Protein AF-V7GVS9-F1 (afdb_monomer_lite)

Structure (mmCIF, N/CA/C/O backbone):
data_AF-V7GVS9-F1
#
_entry.id   AF-V7GVS9-F1
#
loop_
_atom_site.group_PDB
_atom_site.id
_atom_site.type_symbol
_atom_site.label_atom_id
_atom_site.label_alt_id
_atom_site.label_comp_id
_atom_site.label_asym_id
_atom_site.label_entity_id
_atom_site.label_seq_id
_atom_site.pdbx_PDB_ins_code
_atom_site.Cartn_x
_atom_site.Cartn_y
_atom_site.Cartn_z
_atom_site.occupancy
_atom_site.B_iso_or_equiv
_atom_site.auth_seq_id
_atom_site.auth_comp_id
_atom_site.auth_asym_id
_atom_site.auth_atom_id
_atom_site.pdbx_PDB_model_num
ATOM 1 N N . MET A 1 1 ? -12.908 -19.350 8.598 1.00 80.31 1 MET A N 1
ATOM 2 C CA . MET A 1 1 ? -13.284 -17.927 8.738 1.00 80.31 1 MET A CA 1
ATOM 3 C C . MET A 1 1 ? -12.145 -17.211 9.433 1.00 80.31 1 MET A C 1
ATOM 5 O O . MET A 1 1 ? -11.599 -17.815 10.353 1.00 80.31 1 MET A O 1
ATOM 9 N N . PRO A 1 2 ? -11.766 -15.995 9.010 1.00 86.00 2 PRO A N 1
ATOM 10 C CA . PRO A 1 2 ? -10.622 -15.295 9.586 1.00 86.00 2 PRO A CA 1
ATOM 11 C C . PRO A 1 2 ? -10.776 -15.070 11.093 1.00 86.00 2 PRO A C 1
ATOM 13 O O . PRO A 1 2 ? -11.678 -14.361 11.523 1.00 86.00 2 PRO A O 1
ATOM 16 N N . LEU A 1 3 ? -9.894 -15.675 11.890 1.00 87.31 3 LEU A N 1
ATOM 17 C CA . LEU A 1 3 ? -9.807 -15.490 13.339 1.00 87.31 3 LEU A CA 1
ATOM 18 C C . LEU A 1 3 ? -8.340 -15.366 13.752 1.00 87.31 3 LEU A C 1
ATOM 20 O O . LEU A 1 3 ? -7.456 -15.977 13.151 1.00 87.31 3 LEU A O 1
ATOM 24 N N . VAL A 1 4 ? -8.092 -14.595 14.804 1.00 88.94 4 VAL A N 1
ATOM 25 C CA . VAL A 1 4 ? -6.776 -14.393 15.411 1.00 88.94 4 VAL A CA 1
ATOM 26 C C . VAL A 1 4 ? -6.623 -15.386 16.561 1.00 88.94 4 VAL A C 1
ATOM 28 O O . VAL A 1 4 ? -7.369 -15.320 17.537 1.00 88.94 4 VAL A O 1
ATOM 31 N N . ALA A 1 5 ? -5.666 -16.311 16.450 1.00 84.56 5 ALA A N 1
ATOM 32 C CA . ALA A 1 5 ? -5.532 -17.447 17.368 1.00 84.56 5 ALA A CA 1
ATOM 33 C C . ALA A 1 5 ? -5.312 -17.047 18.843 1.00 84.56 5 ALA A C 1
ATOM 35 O O . ALA A 1 5 ? -5.865 -17.683 19.735 1.00 84.56 5 ALA A O 1
ATOM 36 N N . ASP A 1 6 ? -4.550 -15.979 19.100 1.00 84.25 6 ASP A N 1
ATOM 37 C CA . ASP A 1 6 ? -4.156 -15.557 20.456 1.00 84.25 6 ASP A CA 1
ATOM 38 C C . ASP A 1 6 ? -4.993 -14.393 21.022 1.00 84.25 6 ASP A C 1
ATOM 40 O O . ASP A 1 6 ? -4.679 -13.842 22.084 1.00 84.25 6 ASP A O 1
ATOM 44 N N . ALA A 1 7 ? -6.047 -13.976 20.318 1.00 89.06 7 ALA A N 1
ATOM 45 C CA . ALA A 1 7 ? -6.885 -12.866 20.753 1.00 89.06 7 ALA A CA 1
ATOM 46 C C . ALA A 1 7 ? -7.781 -13.272 21.932 1.00 89.06 7 ALA A C 1
ATOM 48 O O . ALA A 1 7 ? -8.487 -14.280 21.891 1.00 89.06 7 ALA A O 1
ATOM 49 N N . LYS A 1 8 ? -7.767 -12.461 22.997 1.00 89.94 8 LYS A N 1
ATOM 50 C CA . LYS A 1 8 ? -8.490 -12.747 24.248 1.00 89.94 8 LYS A CA 1
ATOM 51 C C . LYS A 1 8 ? -9.877 -12.123 24.288 1.00 89.94 8 LYS A C 1
ATOM 53 O O . LYS A 1 8 ? -10.698 -12.532 25.103 1.00 89.94 8 LYS A O 1
ATOM 58 N N . THR A 1 9 ? -10.111 -11.126 23.441 1.00 93.31 9 THR A N 1
ATOM 59 C CA . THR A 1 9 ? -11.340 -10.335 23.392 1.00 93.31 9 THR A CA 1
ATOM 60 C C . THR A 1 9 ? -11.788 -10.091 21.955 1.00 93.31 9 THR A C 1
ATOM 62 O O . THR A 1 9 ? -10.972 -10.164 21.034 1.00 93.31 9 THR A O 1
ATOM 65 N N . ALA A 1 10 ? -13.061 -9.735 21.748 1.00 93.75 10 ALA A N 1
ATOM 66 C CA . ALA A 1 10 ? -13.542 -9.264 20.444 1.00 93.75 10 ALA A CA 1
ATOM 67 C C . ALA A 1 10 ? -12.759 -8.047 19.925 1.00 93.75 10 ALA A C 1
ATOM 69 O O . ALA A 1 10 ? -12.485 -7.943 18.732 1.00 93.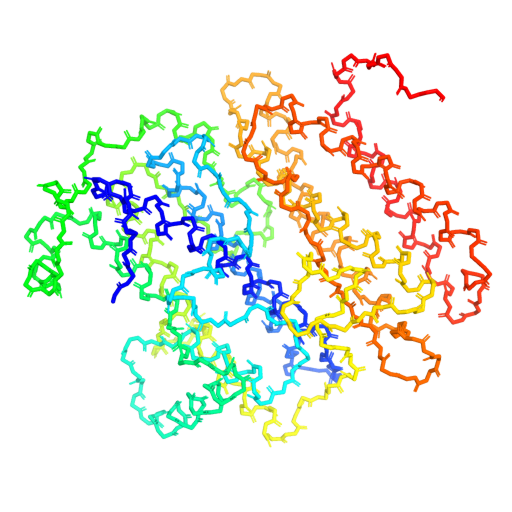75 10 ALA A O 1
ATOM 70 N N . LYS A 1 11 ? -12.322 -7.157 20.825 1.00 95.50 11 LYS A N 1
ATOM 71 C CA . LYS A 1 11 ? -11.447 -6.032 20.479 1.00 95.50 11 LYS A CA 1
ATOM 72 C C . LYS A 1 11 ? -10.093 -6.506 19.943 1.00 95.50 11 LYS A C 1
ATOM 74 O O . LYS A 1 11 ? -9.636 -5.992 18.925 1.00 95.50 11 LYS A O 1
ATOM 79 N N . ASP A 1 12 ? -9.466 -7.490 20.590 1.00 94.69 12 ASP A N 1
ATOM 80 C CA . ASP A 1 12 ? -8.198 -8.067 20.121 1.00 94.69 12 ASP A CA 1
ATOM 81 C C . ASP A 1 12 ? -8.369 -8.762 18.762 1.00 94.69 12 ASP A C 1
ATOM 83 O O . ASP A 1 12 ? -7.504 -8.629 17.896 1.00 94.69 12 ASP A O 1
ATOM 87 N N . GLN A 1 13 ? -9.496 -9.459 18.559 1.00 94.38 13 GLN A N 1
ATOM 88 C CA . GLN A 1 13 ? -9.856 -10.060 17.271 1.00 94.38 13 GLN A CA 1
ATOM 89 C C . GLN A 1 13 ? -9.971 -8.985 16.185 1.00 94.38 13 GLN A C 1
ATOM 91 O O . GLN A 1 13 ? -9.303 -9.076 15.156 1.00 94.38 13 GLN A O 1
ATOM 96 N N . ALA A 1 14 ? -10.759 -7.935 16.433 1.00 96.25 14 ALA A N 1
ATOM 97 C CA . ALA A 1 14 ? -10.963 -6.842 15.490 1.00 96.25 14 ALA A CA 1
ATOM 98 C C . ALA A 1 14 ? -9.648 -6.118 15.154 1.00 96.25 14 ALA A C 1
ATOM 100 O O . ALA A 1 14 ? -9.350 -5.922 13.980 1.00 96.25 14 ALA A O 1
ATOM 101 N N . ILE A 1 15 ? -8.817 -5.788 16.152 1.00 97.00 15 ILE A N 1
ATOM 102 C CA . ILE A 1 15 ? -7.506 -5.159 15.923 1.00 97.00 15 ILE A CA 1
ATOM 103 C C . ILE A 1 15 ? -6.592 -6.080 15.110 1.00 97.00 15 ILE A C 1
ATOM 105 O O . ILE A 1 15 ? -5.974 -5.627 14.149 1.00 97.00 15 ILE A O 1
ATOM 109 N N . GLY A 1 16 ? -6.483 -7.362 15.468 1.00 95.44 16 GLY A N 1
ATOM 110 C CA . GLY A 1 16 ? -5.611 -8.292 14.750 1.00 95.44 16 GLY A CA 1
ATOM 111 C C . GLY A 1 16 ? -6.047 -8.498 13.297 1.00 95.44 16 GLY A C 1
ATOM 112 O O . GLY A 1 16 ? -5.208 -8.454 12.399 1.00 95.44 16 GLY A O 1
ATOM 113 N N . LEU A 1 17 ? -7.354 -8.628 13.051 1.00 96.00 17 LEU A N 1
ATOM 114 C CA . LEU A 1 17 ? -7.914 -8.717 11.701 1.00 96.00 17 LEU A CA 1
ATOM 115 C C . LEU A 1 17 ? -7.717 -7.427 10.904 1.00 96.00 17 LEU A C 1
ATOM 117 O O . LEU A 1 17 ? -7.337 -7.503 9.741 1.00 96.00 17 LEU A O 1
ATOM 121 N N . LEU A 1 18 ? -7.895 -6.253 11.514 1.00 97.50 18 LEU A N 1
ATOM 122 C CA . LEU A 1 18 ? -7.639 -4.970 10.854 1.00 97.50 18 LEU A CA 1
ATOM 123 C C . LEU A 1 18 ? -6.158 -4.774 10.516 1.00 97.50 18 LEU A C 1
ATOM 125 O O . LEU A 1 18 ? -5.848 -4.201 9.478 1.00 97.50 18 LEU A O 1
ATOM 129 N N . LYS A 1 19 ? -5.224 -5.279 11.330 1.00 96.75 19 LYS A N 1
ATOM 130 C CA . LYS A 1 19 ? -3.798 -5.263 10.967 1.00 96.75 19 LYS A CA 1
ATOM 131 C C . LYS A 1 19 ? -3.503 -6.165 9.769 1.00 96.75 19 LYS A C 1
ATOM 133 O O . LYS A 1 19 ? -2.711 -5.786 8.912 1.00 96.75 19 LYS A O 1
ATOM 138 N N . VAL A 1 20 ? -4.154 -7.328 9.680 1.00 96.00 20 VAL A N 1
ATOM 139 C CA . VAL A 1 20 ? -4.081 -8.176 8.479 1.00 96.00 20 VAL A CA 1
ATOM 140 C C . VAL A 1 20 ? -4.712 -7.462 7.281 1.00 96.00 20 VAL A C 1
ATOM 142 O O . VAL A 1 20 ? -4.097 -7.445 6.220 1.00 96.00 20 VAL A O 1
ATOM 145 N N . ALA A 1 21 ? -5.876 -6.827 7.450 1.00 96.25 21 ALA A N 1
ATOM 146 C CA . ALA A 1 21 ? -6.539 -6.049 6.402 1.00 96.25 21 ALA A CA 1
ATOM 147 C C . ALA A 1 21 ? -5.644 -4.910 5.894 1.00 96.25 21 ALA A C 1
ATOM 149 O O . ALA A 1 21 ? -5.449 -4.788 4.695 1.00 96.25 21 ALA A O 1
ATOM 150 N N . ALA A 1 22 ? -5.002 -4.150 6.787 1.00 97.19 22 ALA A N 1
ATOM 151 C CA . ALA A 1 22 ? -4.068 -3.090 6.410 1.00 97.19 22 ALA A CA 1
ATOM 152 C C . ALA A 1 22 ? -2.929 -3.617 5.524 1.00 97.19 22 ALA A C 1
ATOM 154 O O . ALA A 1 22 ? -2.588 -3.008 4.515 1.00 97.19 22 ALA A O 1
ATOM 155 N N . GLU A 1 23 ? -2.356 -4.772 5.868 1.00 96.94 23 GLU A N 1
ATOM 156 C CA . GLU A 1 23 ? -1.328 -5.391 5.031 1.00 96.94 23 GLU A CA 1
ATOM 157 C C . GLU A 1 23 ? -1.867 -5.870 3.681 1.00 96.94 23 GLU A C 1
ATOM 159 O O . GLU A 1 23 ? -1.147 -5.794 2.687 1.00 96.94 23 GLU A O 1
ATOM 164 N N . VAL A 1 24 ? -3.109 -6.361 3.639 1.00 96.62 24 VAL A N 1
ATOM 165 C CA . VAL A 1 24 ? -3.794 -6.761 2.403 1.00 96.62 24 VAL A CA 1
ATOM 166 C C . VAL A 1 24 ? -4.007 -5.555 1.490 1.00 96.62 24 VAL A C 1
ATOM 168 O O . VAL A 1 24 ? -3.515 -5.597 0.366 1.00 96.62 24 VAL A O 1
ATOM 171 N N . GLU A 1 25 ? -4.620 -4.469 1.972 1.00 96.75 25 GLU A N 1
ATOM 172 C CA . GLU A 1 25 ? -4.859 -3.269 1.148 1.00 96.75 25 GLU A CA 1
ATOM 173 C C . GLU A 1 25 ? -3.550 -2.663 0.648 1.00 96.75 25 GLU A C 1
ATOM 175 O O . GLU A 1 25 ? -3.402 -2.296 -0.518 1.00 96.75 25 GLU A O 1
ATOM 180 N N . HIS A 1 26 ? -2.536 -2.626 1.514 1.00 96.75 26 HIS A N 1
ATOM 181 C CA . HIS A 1 26 ? -1.220 -2.141 1.128 1.00 96.75 26 HIS A CA 1
ATOM 182 C C . HIS A 1 26 ? -0.558 -3.040 0.070 1.00 96.75 26 HIS A C 1
ATOM 184 O O . HIS A 1 26 ? 0.087 -2.540 -0.854 1.00 96.75 26 HIS A O 1
ATOM 190 N N . ALA A 1 27 ? -0.698 -4.363 0.180 1.00 96.62 27 ALA A N 1
ATOM 191 C CA . ALA A 1 27 ? -0.162 -5.303 -0.796 1.00 96.62 27 ALA A CA 1
ATOM 192 C C . ALA A 1 27 ? -0.872 -5.179 -2.151 1.00 96.62 27 ALA A C 1
ATOM 194 O O . ALA A 1 27 ? -0.189 -5.050 -3.171 1.00 96.62 27 ALA A O 1
ATOM 195 N N . LEU A 1 28 ? -2.208 -5.156 -2.157 1.00 96.81 28 LEU A N 1
ATOM 196 C CA . LEU A 1 28 ? -3.025 -5.035 -3.365 1.00 96.81 28 LEU A CA 1
ATOM 197 C C . LEU A 1 28 ? -2.753 -3.718 -4.091 1.00 96.81 28 LEU A C 1
ATOM 199 O O . LEU A 1 28 ? -2.454 -3.748 -5.285 1.00 96.81 28 LEU A O 1
ATOM 203 N N . LEU A 1 29 ? -2.687 -2.594 -3.365 1.00 95.50 29 LEU A N 1
ATOM 204 C CA . LEU A 1 29 ? -2.274 -1.294 -3.908 1.00 95.50 29 LEU A CA 1
ATOM 205 C C . LEU A 1 29 ? -0.998 -1.414 -4.746 1.00 95.50 29 LEU A C 1
ATOM 207 O O . LEU A 1 29 ? -0.939 -0.972 -5.896 1.00 95.50 29 LEU A O 1
ATOM 211 N N . VAL A 1 30 ? 0.046 -2.016 -4.174 1.00 96.25 30 VAL A N 1
ATOM 212 C CA . VAL A 1 30 ? 1.358 -2.107 -4.826 1.00 96.25 30 VAL A CA 1
ATOM 213 C C . VAL A 1 30 ? 1.337 -3.104 -5.986 1.00 96.25 30 VAL A C 1
ATOM 215 O O . VAL A 1 30 ? 1.941 -2.845 -7.028 1.00 96.25 30 VAL A O 1
ATOM 218 N N . GLN A 1 31 ? 0.620 -4.221 -5.844 1.00 97.69 31 GLN A N 1
ATOM 219 C CA . GLN A 1 31 ? 0.435 -5.195 -6.921 1.00 97.69 31 GLN A CA 1
ATOM 220 C C . GLN A 1 31 ? -0.280 -4.571 -8.124 1.00 97.69 31 GLN A C 1
ATOM 222 O O . GLN A 1 31 ? 0.154 -4.766 -9.260 1.00 97.69 31 GLN A O 1
ATOM 227 N N . TYR A 1 32 ? -1.314 -3.766 -7.886 1.00 97.56 32 TYR A N 1
ATOM 228 C CA . TYR A 1 32 ? -2.079 -3.086 -8.930 1.00 97.56 32 TYR A CA 1
ATOM 229 C C . TYR A 1 32 ? -1.260 -1.991 -9.620 1.00 97.56 32 TYR A C 1
ATOM 231 O O . TYR A 1 32 ? -1.298 -1.896 -10.849 1.00 97.56 32 TYR A O 1
ATOM 239 N N . LEU A 1 33 ? -0.452 -1.222 -8.876 1.00 95.56 33 LEU A N 1
ATOM 240 C CA . LEU A 1 33 ? 0.502 -0.274 -9.471 1.00 95.56 33 LEU A CA 1
ATOM 241 C C . LEU A 1 33 ? 1.525 -0.981 -10.366 1.00 95.56 33 LEU A C 1
ATOM 243 O O . LEU A 1 33 ? 1.728 -0.568 -11.508 1.00 95.56 33 LEU A O 1
ATOM 247 N N . TYR A 1 34 ? 2.124 -2.072 -9.881 1.00 97.38 34 TYR A N 1
ATOM 248 C CA . TYR A 1 34 ? 3.106 -2.831 -10.654 1.00 97.38 34 TYR A CA 1
ATOM 249 C C . TYR A 1 34 ? 2.493 -3.427 -11.929 1.00 97.38 34 TYR A C 1
ATOM 251 O O . TYR A 1 34 ? 3.073 -3.337 -13.014 1.00 97.38 34 TYR A O 1
ATOM 259 N N . ALA A 1 35 ? 1.286 -3.988 -11.823 1.00 97.56 35 ALA A N 1
ATOM 260 C CA . ALA A 1 35 ? 0.541 -4.483 -12.972 1.00 97.56 35 ALA A CA 1
ATOM 261 C C . ALA A 1 35 ? 0.254 -3.348 -13.973 1.00 97.56 35 ALA A C 1
ATOM 263 O O . ALA A 1 35 ? 0.480 -3.520 -15.174 1.00 97.56 35 ALA A O 1
ATOM 264 N N . ALA A 1 36 ? -0.152 -2.165 -13.504 1.00 96.00 36 ALA A N 1
ATOM 265 C CA . ALA A 1 36 ? -0.375 -1.004 -14.363 1.00 96.00 36 ALA A CA 1
ATOM 266 C C . ALA A 1 36 ? 0.891 -0.566 -15.118 1.00 96.00 36 ALA A C 1
ATOM 268 O O . ALA A 1 36 ? 0.812 -0.221 -16.296 1.00 96.00 36 ALA A O 1
ATOM 269 N N . ASP A 1 37 ? 2.059 -0.614 -14.473 1.00 95.19 37 ASP A N 1
ATOM 270 C CA . ASP A 1 37 ? 3.355 -0.272 -15.080 1.00 95.19 37 ASP A CA 1
ATOM 271 C C . ASP A 1 37 ? 3.808 -1.253 -16.171 1.00 95.19 37 ASP A C 1
ATOM 273 O O . ASP A 1 37 ? 4.672 -0.933 -16.995 1.00 95.19 37 ASP A O 1
ATOM 277 N N . SER A 1 38 ? 3.206 -2.443 -16.214 1.00 96.06 38 SER A N 1
ATOM 278 C CA . SER A 1 38 ? 3.440 -3.406 -17.286 1.00 96.06 38 SER A CA 1
ATOM 279 C C . SER A 1 38 ? 2.621 -3.129 -18.547 1.00 96.06 38 SER A C 1
ATOM 281 O O . SER A 1 38 ? 2.968 -3.649 -19.603 1.00 96.06 38 SER A O 1
ATOM 283 N N . ILE A 1 39 ? 1.554 -2.329 -18.489 1.00 95.44 39 ILE A N 1
ATOM 284 C CA . ILE A 1 39 ? 0.692 -2.088 -19.652 1.00 95.44 39 ILE A CA 1
ATOM 285 C C . ILE A 1 39 ? 1.316 -1.029 -20.574 1.00 95.44 39 ILE A C 1
ATOM 287 O O . ILE A 1 39 ? 1.704 0.059 -20.150 1.00 95.44 39 ILE A O 1
ATOM 291 N N . LEU A 1 40 ? 1.364 -1.339 -21.869 1.00 91.06 40 LEU A N 1
ATOM 292 C CA . LEU A 1 40 ? 1.656 -0.399 -22.949 1.00 91.06 40 LEU A CA 1
ATOM 293 C C . LEU A 1 40 ? 0.324 0.084 -23.532 1.00 91.06 40 LEU A C 1
ATOM 295 O O . LEU A 1 40 ? -0.216 -0.539 -24.448 1.00 91.06 40 LEU A O 1
ATOM 299 N N . ASP A 1 41 ? -0.231 1.162 -22.982 1.00 78.31 41 ASP A N 1
ATOM 300 C CA . ASP A 1 41 ? -1.468 1.735 -23.519 1.00 78.31 41 ASP A CA 1
ATOM 301 C C . ASP A 1 41 ? -1.238 2.312 -24.929 1.00 78.31 41 ASP A C 1
ATOM 303 O O . ASP A 1 41 ? -0.207 2.925 -25.218 1.00 78.31 41 ASP A O 1
ATOM 307 N N . GLY A 1 42 ? -2.220 2.109 -25.810 1.00 71.25 42 GLY A N 1
ATOM 308 C CA . GLY A 1 42 ? -2.257 2.729 -27.134 1.00 71.25 42 GLY A CA 1
ATOM 309 C C . GLY A 1 42 ? -2.731 4.187 -27.099 1.00 71.25 42 GLY A C 1
ATOM 310 O O . GLY A 1 42 ? -3.079 4.734 -26.052 1.00 71.25 42 GLY A O 1
ATOM 311 N N . GLU A 1 43 ? -2.786 4.831 -28.267 1.00 62.72 43 GLU A N 1
ATOM 312 C CA . GLU A 1 43 ? -3.411 6.152 -28.389 1.00 62.72 43 GLU A CA 1
ATOM 313 C C . GLU A 1 43 ? -4.946 6.031 -28.330 1.00 62.72 43 GLU A C 1
ATOM 315 O O . GLU A 1 43 ? -5.567 5.461 -29.227 1.00 62.72 43 GLU A O 1
ATOM 320 N N . GLY A 1 44 ? -5.563 6.609 -27.294 1.00 64.88 44 GLY A N 1
ATOM 321 C CA . GLY A 1 44 ? -7.021 6.724 -27.152 1.00 64.88 44 GLY A CA 1
ATOM 322 C C . GLY A 1 44 ? -7.624 5.889 -26.010 1.00 64.88 44 GLY A C 1
ATOM 323 O O . GLY A 1 44 ? -6.941 5.067 -25.408 1.00 64.88 44 GLY A O 1
ATOM 324 N N . PRO A 1 45 ? -8.896 6.135 -25.644 1.00 73.94 45 PRO A N 1
ATOM 325 C CA . PRO A 1 45 ? -9.572 5.398 -24.579 1.00 73.94 45 PRO A CA 1
ATOM 326 C C . PRO A 1 45 ? -10.027 3.986 -25.014 1.00 73.94 45 PRO A C 1
ATOM 328 O O . PRO A 1 45 ? -10.344 3.790 -26.189 1.00 73.94 45 PRO A O 1
ATOM 331 N N . PRO A 1 46 ? -10.181 3.046 -24.057 1.00 83.94 46 PRO A N 1
ATOM 332 C CA . PRO A 1 46 ? -9.842 3.186 -22.637 1.00 83.94 46 PRO A CA 1
ATOM 333 C C . PRO A 1 46 ? -8.338 2.986 -22.377 1.00 83.94 46 PRO A C 1
ATOM 335 O O . PRO A 1 46 ? -7.679 2.206 -23.051 1.00 83.94 46 PRO A O 1
ATOM 338 N N . SER A 1 47 ? -7.811 3.668 -21.358 1.00 90.62 47 SER A N 1
ATOM 339 C CA . SER A 1 47 ? -6.466 3.404 -20.828 1.00 90.62 47 SER A CA 1
ATOM 340 C C . SER A 1 47 ? -6.584 2.388 -19.694 1.00 90.62 47 SER A C 1
ATOM 342 O O . SER A 1 47 ? -7.124 2.699 -18.626 1.00 90.62 47 SER A O 1
ATOM 344 N N . TYR A 1 48 ? -6.113 1.165 -19.933 1.00 94.25 48 TYR A N 1
ATOM 345 C CA . TYR A 1 48 ? -6.193 0.076 -18.958 1.00 94.25 48 TYR A CA 1
ATOM 346 C C . TYR A 1 48 ? -5.150 0.247 -17.852 1.00 94.25 48 TYR A C 1
ATOM 348 O O . TYR A 1 48 ? -5.427 -0.089 -16.700 1.00 94.25 48 TYR A O 1
ATOM 356 N N . ALA A 1 49 ? -3.996 0.859 -18.156 1.00 93.50 49 ALA A N 1
ATOM 357 C CA . ALA A 1 49 ? -3.036 1.234 -17.120 1.00 93.50 49 ALA A CA 1
ATOM 358 C C . ALA A 1 49 ? -3.651 2.255 -16.153 1.00 93.50 49 ALA A C 1
ATOM 360 O O . ALA A 1 49 ? -3.515 2.121 -14.940 1.00 93.50 49 ALA A O 1
ATOM 361 N N . LYS A 1 50 ? -4.377 3.260 -16.667 1.00 90.94 50 LYS A N 1
ATOM 362 C CA . LYS A 1 50 ? -5.071 4.242 -15.821 1.00 90.94 50 LYS A CA 1
ATOM 363 C C . LYS A 1 50 ? -6.176 3.602 -14.983 1.00 90.94 50 LYS A C 1
ATOM 365 O O . LYS A 1 50 ? -6.332 3.993 -13.833 1.00 90.94 50 LYS A O 1
ATOM 370 N N . MET A 1 51 ? -6.910 2.633 -15.533 1.00 92.69 51 MET A N 1
ATOM 371 C CA . MET A 1 51 ? -7.911 1.868 -14.780 1.00 92.69 51 MET A CA 1
ATOM 372 C C . MET A 1 51 ? -7.272 1.184 -13.562 1.00 92.69 51 MET A C 1
ATOM 374 O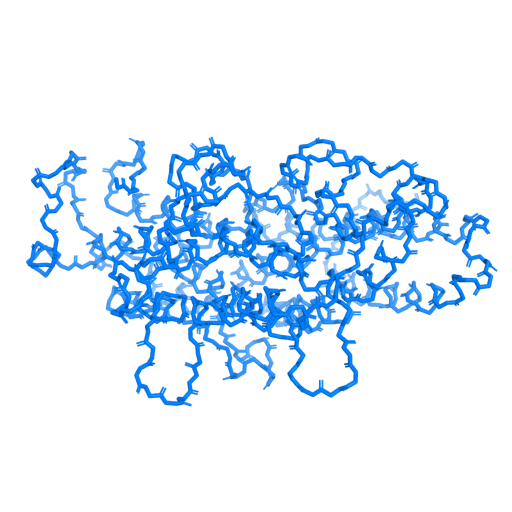 O . MET A 1 51 ? -7.678 1.466 -12.441 1.00 92.69 51 MET A O 1
ATOM 378 N N . LEU A 1 52 ? -6.200 0.403 -13.751 1.00 93.94 52 LEU A N 1
ATOM 379 C CA . LEU A 1 52 ? -5.483 -0.243 -12.640 1.00 93.94 52 LEU A CA 1
ATOM 380 C C . LEU A 1 52 ? -4.885 0.756 -11.638 1.00 93.94 52 LEU A C 1
ATOM 382 O O . LEU A 1 52 ? -4.967 0.535 -10.433 1.00 93.94 52 LEU A O 1
ATOM 386 N N . ARG A 1 53 ? -4.316 1.878 -12.107 1.00 91.31 53 ARG A N 1
ATOM 387 C CA . ARG A 1 53 ? -3.813 2.931 -11.203 1.00 91.31 53 ARG A CA 1
ATOM 388 C C . ARG A 1 53 ? -4.931 3.535 -10.361 1.00 91.31 53 ARG A C 1
ATOM 390 O O . ARG A 1 53 ? -4.698 3.835 -9.198 1.00 91.31 53 ARG A O 1
ATOM 397 N N . ASN A 1 54 ? -6.122 3.721 -10.926 1.00 88.94 54 ASN A N 1
ATOM 398 C CA . ASN A 1 54 ? -7.259 4.243 -10.175 1.00 88.94 54 ASN A CA 1
ATOM 399 C C . ASN A 1 54 ? -7.712 3.261 -9.086 1.00 88.94 54 ASN A C 1
ATOM 401 O O . ASN A 1 54 ? -7.951 3.715 -7.971 1.00 88.94 54 ASN A O 1
ATOM 405 N N . ILE A 1 55 ? -7.755 1.954 -9.380 1.00 92.56 55 ILE A N 1
ATOM 406 C CA . ILE A 1 55 ? -8.022 0.914 -8.369 1.00 92.56 55 ILE A CA 1
ATOM 407 C C . ILE A 1 55 ? -6.958 0.984 -7.266 1.00 92.56 55 ILE A C 1
ATOM 409 O O . ILE A 1 55 ? -7.291 1.122 -6.097 1.00 92.56 55 ILE A O 1
ATOM 413 N N . ALA A 1 56 ? -5.671 1.032 -7.624 1.00 91.94 56 ALA A N 1
ATOM 414 C CA . ALA A 1 56 ? -4.595 1.149 -6.639 1.00 91.94 56 ALA A CA 1
ATOM 415 C C . ALA A 1 56 ? -4.711 2.397 -5.740 1.00 91.94 56 ALA A C 1
ATOM 417 O O . ALA A 1 56 ? -4.376 2.353 -4.559 1.00 91.94 56 ALA A O 1
ATOM 418 N N . ILE A 1 57 ? -5.180 3.526 -6.282 1.00 86.25 57 ILE A N 1
ATOM 419 C CA . ILE A 1 57 ? -5.429 4.731 -5.480 1.00 86.25 57 ILE A CA 1
ATOM 420 C C . ILE A 1 57 ? -6.637 4.531 -4.550 1.00 86.25 57 ILE A C 1
ATOM 422 O O . ILE A 1 57 ? -6.604 5.019 -3.422 1.00 86.25 57 ILE A O 1
ATOM 426 N N . GLN A 1 58 ? -7.676 3.805 -4.975 1.00 89.38 58 GLN A N 1
ATOM 427 C CA . GLN A 1 58 ? -8.799 3.438 -4.102 1.00 89.38 58 GLN A CA 1
ATOM 428 C C . GLN A 1 58 ? -8.333 2.547 -2.939 1.00 89.38 58 GLN A C 1
ATOM 430 O O . GLN A 1 58 ? -8.673 2.852 -1.797 1.00 89.38 58 GLN A O 1
ATOM 435 N N . GLU A 1 59 ? -7.429 1.586 -3.178 1.00 93.25 59 GLU A N 1
ATOM 436 C CA . GLU A 1 59 ? -6.824 0.789 -2.092 1.00 93.25 59 GLU A CA 1
ATOM 437 C C . GLU A 1 59 ? -6.065 1.634 -1.065 1.00 93.25 59 GLU A C 1
ATOM 439 O O . GLU A 1 59 ? -5.970 1.284 0.111 1.00 93.25 59 GLU A O 1
ATOM 444 N N . MET A 1 60 ? -5.540 2.794 -1.466 1.00 89.75 60 MET A N 1
ATOM 445 C CA . MET A 1 60 ? -4.925 3.723 -0.517 1.00 89.75 60 MET A CA 1
ATOM 446 C C . MET A 1 60 ? -5.965 4.327 0.436 1.00 89.75 60 MET A C 1
ATOM 448 O O . MET A 1 60 ? -5.681 4.523 1.621 1.00 89.75 60 MET A O 1
ATOM 452 N N . GLY A 1 61 ? -7.158 4.634 -0.081 1.00 89.94 61 GLY A N 1
ATOM 453 C CA . GLY A 1 61 ? -8.296 5.108 0.706 1.00 89.94 61 GLY A CA 1
ATOM 454 C C . GLY A 1 61 ? -8.807 4.035 1.667 1.00 89.94 61 GLY A C 1
ATOM 455 O O . GLY A 1 61 ? -9.030 4.325 2.848 1.00 89.94 61 GLY A O 1
ATOM 456 N N . HIS A 1 62 ? -8.876 2.783 1.204 1.00 93.94 62 HIS A N 1
ATOM 457 C CA . HIS A 1 62 ? -9.178 1.625 2.048 1.00 93.94 62 HIS A CA 1
ATOM 458 C C . HIS A 1 62 ? -8.146 1.483 3.169 1.00 93.94 62 HIS A C 1
ATOM 460 O O . HIS A 1 62 ? -8.510 1.470 4.345 1.00 93.94 62 HIS A O 1
ATOM 466 N N . LEU A 1 63 ? -6.851 1.508 2.838 1.00 95.25 63 LEU A N 1
ATOM 467 C CA . LEU A 1 63 ? -5.770 1.434 3.819 1.00 95.25 63 LEU A CA 1
ATOM 468 C C . LEU A 1 63 ? -5.875 2.535 4.884 1.00 95.25 63 LEU A C 1
ATOM 470 O O . LEU A 1 63 ? -5.765 2.243 6.075 1.00 95.25 63 LEU A O 1
ATOM 474 N N . ALA A 1 64 ? -6.115 3.790 4.491 1.00 94.31 64 ALA A N 1
ATOM 475 C CA . ALA A 1 64 ? -6.286 4.890 5.444 1.00 94.31 64 ALA A CA 1
ATOM 476 C C . ALA A 1 64 ? -7.537 4.742 6.315 1.00 94.31 64 ALA A C 1
ATOM 478 O O . ALA A 1 64 ? -7.495 5.034 7.511 1.00 94.31 64 ALA A O 1
ATOM 479 N N . THR A 1 65 ? -8.627 4.238 5.745 1.00 96.06 65 THR A N 1
ATOM 480 C CA . THR A 1 65 ? -9.841 3.915 6.498 1.00 96.06 65 THR A CA 1
ATOM 481 C C . THR A 1 65 ? -9.568 2.812 7.525 1.00 96.06 65 THR A C 1
ATOM 483 O O . THR A 1 65 ? -9.949 2.943 8.688 1.00 96.06 65 THR A O 1
ATOM 486 N N . VAL A 1 66 ? -8.817 1.768 7.160 1.00 97.75 66 VAL A N 1
ATOM 487 C CA . VAL A 1 66 ? -8.375 0.726 8.102 1.00 97.75 66 VAL A CA 1
ATOM 488 C C . VAL A 1 66 ? -7.518 1.317 9.222 1.00 97.75 66 VAL A C 1
ATOM 490 O O . VAL A 1 66 ? -7.699 0.950 10.384 1.00 97.75 66 VAL A O 1
ATOM 493 N N . GLN A 1 67 ? -6.637 2.278 8.922 1.00 97.81 67 GLN A N 1
ATOM 494 C CA . GLN A 1 67 ? -5.888 2.987 9.964 1.00 97.81 67 GLN A CA 1
ATOM 495 C C . GLN A 1 67 ? -6.812 3.776 10.907 1.00 97.81 67 GLN A C 1
ATOM 497 O O . GLN A 1 67 ? -6.581 3.777 12.116 1.00 97.81 67 GLN A O 1
ATOM 502 N N . ASN A 1 68 ? -7.881 4.399 10.398 1.00 97.81 68 ASN A N 1
ATOM 503 C CA . ASN A 1 68 ? -8.890 5.064 11.233 1.00 97.81 68 ASN A CA 1
ATOM 504 C C . ASN A 1 68 ? -9.637 4.069 12.140 1.00 97.81 68 ASN A C 1
ATOM 506 O O . ASN A 1 68 ? -9.871 4.365 13.312 1.00 97.81 68 ASN A O 1
ATOM 510 N N . LEU A 1 69 ? -9.954 2.869 11.647 1.00 98.56 69 LEU A N 1
ATOM 511 C CA . LEU A 1 69 ? -10.567 1.801 12.448 1.00 98.56 69 LEU A CA 1
ATOM 512 C C . LEU A 1 69 ? -9.607 1.260 13.524 1.00 98.56 69 LEU A C 1
ATOM 514 O O . LEU A 1 69 ? -10.008 1.055 14.672 1.00 98.56 69 LEU A O 1
ATOM 518 N N . LEU A 1 70 ? -8.324 1.080 13.188 1.00 98.44 70 LEU A N 1
ATOM 519 C CA . LEU A 1 70 ? -7.278 0.713 14.151 1.00 98.44 70 LEU A CA 1
ATOM 520 C C . LEU A 1 70 ? -7.113 1.783 15.234 1.00 98.44 70 LEU A C 1
ATOM 522 O O . LEU A 1 70 ? -7.020 1.445 16.414 1.00 98.44 70 LEU A O 1
ATOM 526 N N . LEU A 1 71 ? -7.131 3.060 14.849 1.00 98.06 71 LEU A N 1
ATOM 527 C CA . LEU A 1 71 ? -7.091 4.191 15.771 1.00 98.06 71 LEU A CA 1
ATOM 528 C C . LEU A 1 71 ? -8.301 4.187 16.714 1.00 98.06 71 LEU A C 1
ATOM 530 O O . LEU A 1 71 ? -8.120 4.343 17.920 1.00 98.06 71 LEU A O 1
ATOM 534 N N . LEU A 1 72 ? -9.511 3.964 16.192 1.00 98.50 72 LEU A N 1
ATOM 535 C CA . LEU A 1 72 ? -10.739 3.910 16.990 1.00 98.50 72 LEU A CA 1
ATOM 536 C C . LEU A 1 72 ? -10.683 2.821 18.069 1.00 98.50 72 LEU A C 1
ATOM 538 O O . LEU A 1 72 ? -11.145 3.037 19.187 1.00 98.50 72 LEU A O 1
ATOM 542 N N . LEU A 1 73 ? -10.114 1.656 17.763 1.00 98.12 73 LEU A N 1
ATOM 543 C CA . LEU A 1 73 ? -10.047 0.545 18.713 1.00 98.12 73 LEU A CA 1
ATOM 544 C C . LEU A 1 73 ? -8.826 0.656 19.637 1.00 98.12 73 LEU A C 1
ATOM 546 O O . LEU A 1 73 ? -8.936 0.546 20.861 1.00 98.12 73 LEU A O 1
ATOM 550 N N . GLY A 1 74 ? -7.638 0.874 19.084 1.00 96.88 74 GLY A N 1
ATOM 551 C CA . GLY A 1 74 ? -6.369 0.726 19.800 1.00 96.88 74 GLY A CA 1
ATOM 552 C C . GLY A 1 74 ? -5.554 2.007 19.991 1.00 96.88 74 GLY A C 1
ATOM 553 O O . GLY A 1 74 ? -4.495 1.948 20.615 1.00 96.88 74 GLY A O 1
ATOM 554 N N . GLY A 1 75 ? -6.032 3.152 19.503 1.00 96.38 75 GLY A N 1
ATOM 555 C CA . GLY A 1 75 ? -5.317 4.427 19.583 1.00 96.38 75 GLY A CA 1
ATOM 556 C C . GLY A 1 75 ? -4.111 4.501 18.636 1.00 96.38 75 GLY A C 1
ATOM 557 O O . GLY A 1 75 ? -3.889 3.588 17.839 1.00 96.38 75 GLY A O 1
ATOM 558 N N . PRO A 1 76 ? -3.295 5.571 18.714 1.00 94.56 76 PRO A N 1
ATOM 559 C CA . PRO A 1 76 ? -2.163 5.773 17.803 1.00 94.56 76 PRO A CA 1
ATOM 560 C C . PRO A 1 76 ? -1.147 4.620 17.799 1.00 94.56 76 PRO A C 1
ATOM 562 O O . PRO A 1 76 ? -0.564 4.309 16.768 1.00 94.56 76 PRO A O 1
ATOM 565 N N . ALA A 1 77 ? -0.980 3.921 18.926 1.00 93.44 77 ALA A N 1
ATOM 566 C CA . ALA A 1 77 ? -0.083 2.768 19.029 1.00 93.44 77 ALA A CA 1
ATOM 567 C C . ALA A 1 77 ? -0.563 1.526 18.248 1.00 93.44 77 ALA A C 1
ATOM 569 O O . ALA A 1 77 ? 0.194 0.566 18.094 1.00 93.44 77 ALA A O 1
ATOM 570 N N . ALA A 1 78 ? -1.819 1.510 17.789 1.00 96.31 78 ALA A N 1
ATOM 571 C CA . ALA A 1 78 ? -2.374 0.422 16.991 1.00 96.31 78 ALA A CA 1
ATOM 572 C C . ALA A 1 78 ? -2.231 0.625 15.479 1.00 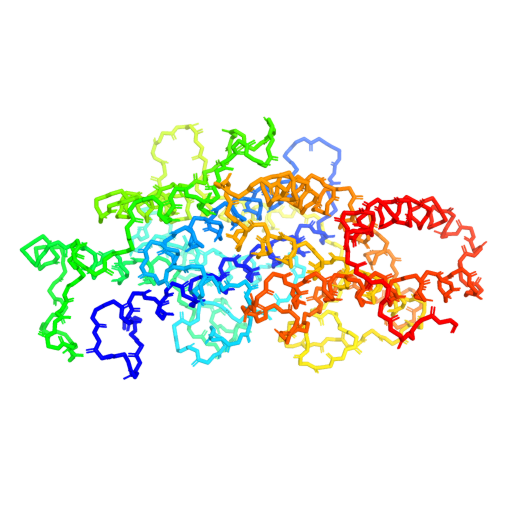96.31 78 ALA A C 1
ATOM 574 O O . ALA A 1 78 ? -2.496 -0.329 14.744 1.00 96.31 78 ALA A O 1
ATOM 575 N N . LEU A 1 79 ? -1.793 1.811 15.028 1.00 96.81 79 LEU A N 1
ATOM 576 C CA . LEU A 1 79 ? -1.492 2.083 13.622 1.00 96.81 79 LEU A CA 1
ATOM 577 C C . LEU A 1 79 ? -0.522 1.031 13.067 1.00 96.81 79 LEU A C 1
ATOM 579 O O . LEU A 1 79 ? 0.424 0.607 13.739 1.00 96.81 79 LEU A O 1
ATOM 583 N N . HIS A 1 80 ? -0.772 0.594 11.836 1.00 96.62 80 HIS A N 1
ATOM 584 C CA . HIS A 1 80 ? -0.072 -0.527 11.219 1.00 96.62 80 HIS A CA 1
ATOM 585 C C . HIS A 1 80 ? 0.050 -0.328 9.710 1.00 96.62 80 HIS A C 1
ATOM 587 O O . HIS A 1 80 ? -0.881 -0.606 8.962 1.00 96.62 80 HIS A O 1
ATOM 593 N N . MET A 1 81 ? 1.219 0.137 9.266 1.00 95.38 81 MET A N 1
ATOM 594 C CA . MET A 1 81 ? 1.517 0.440 7.856 1.00 95.38 81 MET A CA 1
ATOM 595 C C . MET A 1 81 ? 2.419 -0.611 7.185 1.00 95.38 81 MET A C 1
ATOM 597 O O . MET A 1 81 ? 3.017 -0.347 6.142 1.00 95.38 81 MET A O 1
ATOM 601 N N . GLN A 1 82 ? 2.539 -1.804 7.776 1.00 94.25 82 GLN A N 1
ATOM 602 C CA . GLN A 1 82 ? 3.270 -2.920 7.165 1.00 94.25 82 GLN A CA 1
ATOM 603 C C . GLN A 1 82 ? 2.535 -3.449 5.923 1.00 94.25 82 GLN A C 1
ATOM 605 O O . GLN A 1 82 ? 1.453 -2.978 5.571 1.00 94.25 82 GLN A O 1
ATOM 610 N N . ARG A 1 83 ? 3.128 -4.437 5.246 1.00 92.94 83 ARG A N 1
ATOM 611 C CA . ARG A 1 83 ? 2.574 -5.014 4.011 1.00 92.94 83 ARG A CA 1
ATOM 612 C C . ARG A 1 83 ? 2.632 -6.540 3.944 1.00 92.94 83 ARG A C 1
ATOM 614 O O . ARG A 1 83 ? 1.781 -7.157 3.315 1.00 92.94 83 ARG A O 1
ATOM 621 N N . ASP A 1 84 ? 3.651 -7.176 4.510 1.00 86.88 84 ASP A N 1
ATOM 622 C CA . ASP A 1 84 ? 3.902 -8.604 4.270 1.00 86.88 84 ASP A CA 1
ATOM 623 C C . ASP A 1 84 ? 4.438 -9.366 5.492 1.00 86.88 84 ASP A C 1
ATOM 625 O O . ASP A 1 84 ? 5.179 -10.341 5.350 1.00 86.88 84 ASP A O 1
ATOM 629 N N . VAL A 1 85 ? 4.011 -8.958 6.692 1.00 89.50 85 VAL A N 1
ATOM 630 C CA . VAL A 1 85 ? 4.415 -9.563 7.971 1.00 89.50 85 VAL A CA 1
ATOM 631 C C . VAL A 1 85 ? 3.335 -10.509 8.491 1.00 89.50 85 VAL A C 1
ATOM 633 O O . VAL A 1 85 ? 3.548 -11.718 8.563 1.00 89.50 85 VAL A O 1
ATOM 636 N N . LEU A 1 86 ? 2.168 -9.973 8.842 1.00 91.69 86 LEU A N 1
ATOM 637 C CA . LEU A 1 86 ? 1.050 -10.718 9.413 1.00 91.69 86 LEU A CA 1
ATOM 638 C C . LEU A 1 86 ? 0.269 -11.478 8.346 1.00 91.69 86 LEU A C 1
ATOM 640 O O . LEU A 1 86 ? -0.013 -12.664 8.527 1.00 91.69 86 LEU A O 1
ATOM 644 N N . ARG A 1 87 ? -0.053 -10.840 7.211 1.00 90.50 87 ARG A N 1
ATOM 645 C CA . ARG A 1 87 ? -0.875 -11.488 6.175 1.00 90.50 87 ARG A CA 1
ATOM 646 C C . ARG A 1 87 ? -0.184 -12.725 5.604 1.00 90.50 87 ARG A C 1
ATOM 648 O O . ARG A 1 87 ? -0.845 -13.710 5.319 1.00 90.50 87 ARG A O 1
ATOM 655 N N . LYS A 1 88 ? 1.150 -12.717 5.502 1.00 86.88 88 LYS A N 1
ATOM 656 C CA . LYS A 1 88 ? 1.942 -13.830 4.956 1.00 86.88 88 LYS A CA 1
ATOM 657 C C . LYS A 1 88 ? 1.825 -15.102 5.801 1.00 86.88 88 LYS A C 1
ATOM 659 O O . LYS A 1 88 ? 1.986 -16.201 5.282 1.00 86.88 88 LYS A O 1
ATOM 664 N N . LEU A 1 89 ? 1.567 -14.941 7.096 1.00 86.12 89 LEU A N 1
ATOM 665 C CA . LEU A 1 89 ? 1.386 -16.034 8.049 1.00 86.12 89 LEU A CA 1
ATOM 666 C C . LEU A 1 89 ? -0.087 -16.443 8.196 1.00 86.12 89 LEU A C 1
ATOM 668 O O . LEU A 1 89 ? -0.379 -17.438 8.853 1.00 86.12 89 LEU A O 1
ATOM 672 N N . SER A 1 90 ? -1.009 -15.677 7.610 1.00 84.19 90 SER A N 1
ATOM 673 C CA . SER A 1 90 ? -2.442 -15.928 7.694 1.00 84.19 90 SER A CA 1
ATOM 674 C C . SER A 1 90 ? -2.876 -16.957 6.653 1.00 84.19 90 SER A C 1
ATOM 676 O O . SER A 1 90 ? -2.672 -16.766 5.455 1.00 84.19 90 SER A O 1
ATOM 678 N N . GLU A 1 91 ? -3.578 -18.002 7.090 1.00 83.62 91 GLU A N 1
ATOM 679 C CA . GLU A 1 91 ? -4.273 -18.944 6.194 1.00 83.62 91 GLU A CA 1
ATOM 680 C C . GLU A 1 91 ? -5.384 -18.263 5.372 1.00 83.62 91 GLU A C 1
ATOM 682 O O . GLU A 1 91 ? -5.855 -18.805 4.375 1.00 83.62 91 GLU A O 1
ATOM 687 N N . TYR A 1 92 ? -5.778 -17.052 5.778 1.00 82.44 92 TYR A N 1
ATOM 688 C CA . TYR A 1 92 ? -6.796 -16.225 5.136 1.00 82.44 92 TYR A CA 1
ATOM 689 C C . TYR A 1 92 ? -6.207 -15.107 4.276 1.00 82.44 92 TYR A C 1
ATOM 691 O O . TYR A 1 92 ? -6.928 -14.186 3.895 1.00 82.44 92 TYR A O 1
ATOM 699 N N . ASN A 1 93 ? -4.904 -15.155 3.983 1.00 88.88 93 ASN A N 1
ATOM 700 C CA . ASN A 1 93 ? -4.302 -14.273 2.992 1.00 88.88 93 ASN A CA 1
ATOM 701 C C . ASN A 1 93 ? -5.079 -14.401 1.663 1.00 88.88 93 ASN A C 1
ATOM 703 O O . ASN A 1 93 ? -5.208 -15.527 1.169 1.00 88.88 93 ASN A O 1
ATOM 707 N N . PRO A 1 94 ? -5.601 -13.303 1.081 1.00 92.06 94 PRO A N 1
ATOM 708 C CA . PRO A 1 94 ? -6.362 -13.364 -0.165 1.00 92.06 94 PRO A CA 1
ATOM 709 C C . PRO A 1 94 ? -5.564 -14.004 -1.293 1.00 92.06 94 PRO A C 1
ATOM 711 O O . PRO A 1 94 ? -5.978 -15.009 -1.868 1.00 92.06 94 PRO A O 1
ATOM 714 N N . ILE A 1 95 ? -4.372 -13.466 -1.545 1.00 94.56 95 ILE A N 1
ATOM 715 C CA . ILE A 1 95 ? -3.438 -13.945 -2.561 1.00 94.56 95 ILE A CA 1
ATOM 716 C C . ILE A 1 95 ? -1.989 -13.729 -2.097 1.00 94.56 95 ILE A C 1
ATOM 718 O O . ILE A 1 95 ? -1.724 -12.836 -1.287 1.00 94.56 95 ILE A O 1
ATOM 722 N N . PRO A 1 96 ? -1.013 -14.519 -2.583 1.00 94.44 96 PRO A N 1
ATOM 723 C CA . PRO A 1 96 ? 0.402 -14.255 -2.332 1.00 94.44 96 PRO A CA 1
ATOM 724 C C . PRO A 1 96 ? 0.809 -12.872 -2.858 1.00 94.44 96 PRO A C 1
ATOM 726 O O . PRO A 1 96 ? 0.318 -12.429 -3.902 1.00 94.44 96 PRO A O 1
ATOM 729 N N . PHE A 1 97 ? 1.743 -12.204 -2.180 1.00 95.31 97 PHE A N 1
ATOM 730 C CA . PHE A 1 97 ? 2.233 -10.903 -2.646 1.00 95.31 97 PHE A CA 1
ATOM 731 C C . PHE A 1 97 ? 3.336 -11.112 -3.660 1.00 95.31 97 PHE A C 1
ATOM 733 O O . PHE A 1 97 ? 4.509 -11.239 -3.321 1.00 95.31 97 PHE A O 1
ATOM 740 N N . VAL A 1 98 ? 2.932 -11.178 -4.918 1.00 95.88 98 VAL A N 1
ATOM 741 C CA . VAL A 1 98 ? 3.819 -11.283 -6.071 1.00 95.88 98 VAL A CA 1
ATOM 742 C C . VAL A 1 98 ? 3.570 -10.057 -6.939 1.00 95.88 98 VAL A C 1
ATOM 744 O O . VAL A 1 98 ? 2.417 -9.746 -7.248 1.00 95.88 98 VAL A O 1
ATOM 747 N N . LEU A 1 99 ? 4.640 -9.356 -7.311 1.00 97.38 99 LEU A N 1
ATOM 748 C CA . LEU A 1 99 ? 4.567 -8.244 -8.254 1.00 97.38 99 LEU A CA 1
ATOM 749 C C . LEU A 1 99 ? 4.676 -8.812 -9.662 1.00 97.38 99 LEU A C 1
ATOM 751 O O . LEU A 1 99 ? 5.718 -9.352 -10.036 1.00 97.38 99 LEU A O 1
ATOM 755 N N . GLU A 1 100 ? 3.591 -8.747 -10.424 1.00 96.44 100 GLU A N 1
ATOM 756 C CA . GLU A 1 100 ? 3.502 -9.414 -11.718 1.00 96.44 100 GLU A CA 1
ATOM 757 C C . GLU A 1 100 ? 3.040 -8.463 -12.810 1.00 96.44 100 GLU A C 1
ATOM 759 O O . GLU A 1 100 ? 2.137 -7.656 -12.581 1.00 96.44 100 GLU A O 1
ATOM 764 N N . PRO A 1 101 ? 3.596 -8.591 -14.027 1.00 96.81 101 PRO A N 1
ATOM 765 C CA . PRO A 1 101 ? 2.984 -7.958 -15.176 1.00 96.81 101 PRO A CA 1
ATOM 766 C C . PRO A 1 101 ? 1.559 -8.486 -15.387 1.00 96.81 101 PRO A C 1
ATOM 768 O O . PRO A 1 101 ? 1.185 -9.574 -14.927 1.00 96.81 101 PRO A O 1
ATOM 771 N N . VAL A 1 102 ? 0.760 -7.724 -16.126 1.00 97.44 102 VAL A N 1
ATOM 772 C CA . VAL A 1 102 ? -0.589 -8.133 -16.509 1.00 97.44 102 VAL A CA 1
ATOM 773 C C . VAL A 1 102 ? -0.513 -9.390 -17.365 1.00 97.44 102 VAL A C 1
ATOM 775 O O . VAL A 1 102 ? 0.086 -9.422 -18.436 1.00 97.44 102 VAL A O 1
ATOM 778 N N . ARG A 1 103 ? -1.144 -10.444 -16.865 1.00 97.00 103 ARG A N 1
ATOM 779 C CA . ARG A 1 103 ? -1.366 -11.720 -17.538 1.00 97.00 103 ARG A CA 1
ATOM 780 C C . ARG A 1 103 ? -2.655 -12.323 -16.999 1.00 97.00 103 ARG A C 1
ATOM 782 O O . ARG A 1 103 ? -3.202 -11.840 -16.006 1.00 97.00 103 ARG A O 1
ATOM 789 N N . LEU A 1 104 ? -3.148 -13.378 -17.640 1.00 98.06 104 LEU A N 1
ATOM 790 C CA . LEU A 1 104 ? -4.410 -13.989 -17.231 1.00 98.06 104 LEU A CA 1
ATOM 791 C C . LEU A 1 104 ? -4.354 -14.460 -15.772 1.00 98.06 104 LEU A C 1
ATOM 793 O O . LEU A 1 104 ? -5.329 -14.305 -15.050 1.00 98.06 104 LEU A O 1
ATOM 797 N N . GLU A 1 105 ? -3.213 -14.978 -15.316 1.00 98.00 105 GLU A N 1
ATOM 798 C CA . GLU A 1 105 ? -3.064 -15.474 -13.948 1.00 98.00 105 GLU A CA 1
ATOM 799 C C . GLU A 1 105 ? -3.042 -14.359 -12.893 1.00 98.00 105 GLU A C 1
ATOM 801 O O . GLU A 1 105 ? -3.651 -14.526 -11.837 1.00 98.00 105 GLU A O 1
ATOM 806 N N . SER A 1 106 ? -2.380 -13.223 -13.155 1.00 98.00 106 SER A N 1
ATOM 807 C CA . SER A 1 106 ? -2.378 -12.091 -12.215 1.00 98.00 106 SER A CA 1
ATOM 808 C C . SER A 1 106 ? -3.764 -11.454 -12.132 1.00 98.00 106 SER A C 1
ATOM 810 O O . SER A 1 106 ? -4.287 -11.289 -11.034 1.00 98.00 106 SER A O 1
ATOM 812 N N . LEU A 1 107 ? -4.430 -11.234 -13.272 1.00 98.38 107 LEU A N 1
ATOM 813 C CA . LEU A 1 107 ? -5.808 -10.735 -13.285 1.00 98.38 107 LEU A CA 1
ATOM 814 C C . LEU A 1 107 ? -6.805 -11.721 -12.666 1.00 98.38 107 LEU A C 1
ATOM 816 O O . LEU A 1 107 ? -7.741 -11.290 -11.999 1.00 98.38 107 LEU A O 1
ATOM 820 N N . ALA A 1 108 ? -6.615 -13.033 -12.842 1.00 98.38 108 ALA A N 1
ATOM 821 C CA . ALA A 1 108 ? -7.444 -14.038 -12.182 1.00 98.38 108 ALA A CA 1
ATOM 822 C C . ALA A 1 108 ? -7.320 -13.947 -10.657 1.00 98.38 108 ALA A C 1
ATOM 824 O O . ALA A 1 108 ? -8.334 -13.977 -9.967 1.00 98.38 108 ALA A O 1
ATOM 825 N N . LYS A 1 109 ? -6.099 -13.785 -10.131 1.00 98.19 109 LYS A N 1
ATOM 826 C CA . LYS A 1 109 ? -5.865 -13.588 -8.693 1.00 98.19 109 LYS A CA 1
ATOM 827 C C . LYS A 1 109 ? -6.560 -12.336 -8.168 1.00 98.19 109 LYS A C 1
ATOM 829 O O . LYS A 1 109 ? -7.259 -12.434 -7.168 1.00 98.19 109 LYS A O 1
ATOM 834 N N . TYR A 1 110 ? -6.433 -11.210 -8.865 1.00 98.00 110 TYR A N 1
ATOM 835 C CA . TYR A 1 110 ? -7.086 -9.959 -8.466 1.00 98.00 110 TYR A CA 1
ATOM 836 C C . TYR A 1 110 ? -8.613 -10.071 -8.529 1.00 98.00 110 TYR A C 1
ATOM 838 O O . TYR A 1 110 ? -9.297 -9.749 -7.569 1.00 98.00 110 TYR A O 1
ATOM 846 N N . THR A 1 111 ? -9.151 -10.668 -9.597 1.00 97.25 111 THR A N 1
ATOM 847 C CA . THR A 1 111 ? -10.600 -10.899 -9.731 1.00 97.25 111 THR A CA 1
ATOM 848 C C . THR A 1 111 ? -11.156 -11.743 -8.582 1.00 97.25 111 THR A C 1
ATOM 850 O O . THR A 1 111 ? -12.261 -11.495 -8.119 1.00 97.25 111 THR A O 1
ATOM 853 N N . VAL A 1 112 ? -10.418 -12.766 -8.138 1.00 95.69 112 VAL A N 1
ATOM 854 C CA . VAL A 1 112 ? -10.863 -13.657 -7.054 1.00 95.69 112 VAL A CA 1
ATOM 855 C C . VAL A 1 112 ? -10.685 -13.007 -5.682 1.00 95.69 112 VAL A C 1
ATOM 857 O O . VAL A 1 112 ? -11.519 -13.234 -4.807 1.00 95.69 112 VAL A O 1
ATOM 860 N N . ALA A 1 113 ? -9.642 -12.194 -5.495 1.00 95.94 113 ALA A N 1
ATOM 861 C CA . ALA A 1 113 ? -9.452 -11.418 -4.273 1.00 95.94 113 ALA A CA 1
ATOM 862 C C . ALA A 1 113 ? -10.613 -10.432 -4.052 1.00 95.94 113 ALA A C 1
ATOM 864 O O . ALA A 1 113 ? -11.155 -10.390 -2.950 1.00 95.94 113 ALA A O 1
ATOM 865 N N . GLU A 1 114 ? -11.056 -9.746 -5.110 1.00 95.69 114 GLU A N 1
ATOM 866 C CA . GLU A 1 114 ? -12.155 -8.765 -5.065 1.00 95.69 114 GLU A CA 1
ATOM 867 C C . GLU A 1 114 ? -13.554 -9.371 -5.252 1.00 95.69 114 GLU A C 1
ATOM 869 O O . GLU A 1 114 ? -14.538 -8.649 -5.376 1.00 95.69 114 GLU A O 1
ATOM 874 N N . GLN A 1 115 ? -13.691 -10.697 -5.353 1.00 93.19 115 GLN A N 1
ATOM 875 C CA . GLN A 1 115 ? -14.977 -11.285 -5.736 1.00 93.19 115 GLN A CA 1
ATOM 876 C C . GLN A 1 115 ? -16.068 -11.072 -4.662 1.00 93.19 115 GLN A C 1
ATOM 878 O O . GLN A 1 115 ? -15.812 -11.300 -3.475 1.00 93.19 115 GLN A O 1
ATOM 883 N N . PRO A 1 116 ? -17.323 -10.780 -5.057 1.00 91.75 116 PRO A N 1
ATOM 884 C CA . PRO A 1 116 ? -18.448 -10.763 -4.128 1.00 91.75 116 PRO A CA 1
ATOM 885 C C . PRO A 1 116 ? -18.662 -12.114 -3.448 1.00 91.75 116 PRO A C 1
ATOM 887 O O . PRO A 1 116 ? -18.481 -13.179 -4.046 1.00 91.75 116 PRO A O 1
ATOM 890 N N . ALA A 1 117 ? -19.189 -12.076 -2.220 1.00 88.25 117 ALA A N 1
ATOM 891 C CA . ALA A 1 117 ? -19.615 -13.275 -1.494 1.00 88.25 117 ALA A CA 1
ATOM 892 C C . ALA A 1 117 ? -20.613 -14.138 -2.293 1.00 88.25 117 ALA A C 1
ATOM 894 O O . ALA A 1 117 ? -20.577 -15.368 -2.216 1.00 88.25 117 ALA A O 1
ATOM 895 N N . LYS A 1 118 ? -21.491 -13.496 -3.075 1.00 90.44 118 LYS A N 1
ATOM 896 C CA . LYS A 1 118 ? -22.354 -14.156 -4.056 1.00 90.44 118 LYS A CA 1
ATOM 897 C C . LYS A 1 118 ? -21.935 -13.727 -5.458 1.00 90.44 118 LYS A C 1
ATOM 899 O O . LYS A 1 118 ? -22.110 -12.570 -5.824 1.00 90.44 118 LYS A O 1
ATOM 904 N N . VAL A 1 119 ? -21.455 -14.680 -6.252 1.00 89.88 119 VAL A N 1
ATOM 905 C CA . VAL A 1 119 ? -21.125 -14.439 -7.662 1.00 89.88 119 VAL A CA 1
ATOM 906 C C . VAL A 1 119 ? -22.378 -13.964 -8.420 1.00 89.88 119 VAL A C 1
ATOM 908 O O . VAL A 1 119 ? -23.427 -14.597 -8.269 1.00 89.88 119 VAL A O 1
ATOM 911 N N . PRO A 1 120 ? -22.293 -12.879 -9.215 1.00 90.12 120 PRO A N 1
ATOM 912 C CA . PRO A 1 120 ? -23.419 -12.385 -9.998 1.00 90.12 120 PRO A CA 1
ATOM 913 C C . PRO A 1 120 ? -23.879 -13.390 -11.056 1.00 90.12 120 PRO A C 1
ATOM 915 O O . PRO A 1 120 ? -23.061 -14.089 -11.666 1.00 90.12 120 PRO A O 1
ATOM 918 N N . ASP A 1 121 ? -25.189 -13.413 -11.298 1.00 89.81 121 ASP A N 1
ATOM 919 C CA . ASP A 1 121 ? -25.814 -14.313 -12.264 1.00 89.81 121 ASP A CA 1
ATOM 920 C C . ASP A 1 121 ? -25.195 -14.124 -13.666 1.00 89.81 121 ASP A C 1
ATOM 922 O O . ASP A 1 121 ? -25.078 -13.007 -14.176 1.00 89.81 121 ASP A O 1
ATOM 926 N N . GLY A 1 122 ? -24.801 -15.223 -14.311 1.00 92.62 122 GLY A N 1
ATOM 927 C CA . GLY A 1 122 ? -24.182 -15.226 -15.642 1.00 92.62 122 GLY A CA 1
ATOM 928 C C . GLY A 1 122 ? -22.652 -15.133 -15.648 1.00 92.62 122 GLY A C 1
ATOM 929 O O . GLY A 1 122 ? -22.043 -15.344 -16.701 1.00 92.62 122 GLY A O 1
ATOM 930 N N . LEU A 1 123 ? -22.011 -14.873 -14.502 1.00 94.94 123 LEU A N 1
ATOM 931 C CA . LEU A 1 123 ? -20.548 -14.856 -14.366 1.00 94.94 123 LEU A CA 1
ATOM 932 C C . LEU A 1 123 ? -19.978 -16.129 -13.725 1.00 94.94 123 LEU A C 1
ATOM 934 O O . LEU A 1 123 ? -18.759 -16.281 -13.656 1.00 94.94 123 LEU A O 1
ATOM 938 N N . GLU A 1 124 ? -20.806 -17.084 -13.302 1.00 95.50 124 GLU A N 1
ATOM 939 C CA . GLU A 1 124 ? -20.391 -18.240 -12.495 1.00 95.50 124 GLU A CA 1
ATOM 940 C C . GLU A 1 124 ? -19.348 -19.108 -13.201 1.00 95.50 124 GLU A C 1
ATOM 942 O O . GLU A 1 124 ? -18.356 -19.522 -12.599 1.00 95.50 124 GLU A O 1
ATOM 947 N N . ALA A 1 125 ? -19.536 -19.360 -14.500 1.00 97.25 125 ALA A N 1
ATOM 948 C CA . ALA A 1 125 ? -18.590 -20.146 -15.288 1.00 97.25 125 ALA A CA 1
ATOM 949 C C . ALA A 1 125 ? -17.240 -19.426 -15.453 1.00 97.25 125 ALA A C 1
ATOM 951 O O . ALA A 1 125 ? -16.186 -20.065 -15.387 1.00 97.25 125 ALA A O 1
ATOM 952 N N . LEU A 1 126 ? -17.270 -18.102 -15.643 1.00 96.38 126 LEU A N 1
ATOM 953 C CA . LEU A 1 126 ? -16.071 -17.276 -15.758 1.00 96.38 126 LEU A CA 1
ATOM 954 C C . LEU A 1 126 ? -15.321 -17.230 -14.425 1.00 96.38 126 LEU A C 1
ATOM 956 O O . LEU A 1 126 ? -14.135 -17.547 -14.391 1.00 96.38 126 LEU A O 1
ATOM 960 N N . VAL A 1 127 ? -16.011 -16.913 -13.329 1.00 96.19 127 VAL A N 1
ATOM 961 C CA . VAL A 1 127 ? -15.414 -16.848 -11.990 1.00 96.19 127 VAL A CA 1
ATOM 962 C C . VAL A 1 127 ? -14.856 -18.209 -11.581 1.00 96.19 127 VAL A C 1
ATOM 964 O O . VAL A 1 127 ? -13.705 -18.284 -11.165 1.00 96.19 127 VAL A O 1
ATOM 967 N N . SER A 1 128 ? -15.582 -19.309 -11.809 1.00 97.12 128 SER A N 1
ATOM 968 C CA . SER A 1 128 ? -15.073 -20.659 -11.518 1.00 97.12 128 SER A CA 1
ATOM 969 C C . SER A 1 128 ? -13.811 -21.003 -12.322 1.00 97.12 128 SER A C 1
ATOM 971 O O . SER A 1 128 ? -12.912 -21.686 -11.823 1.00 97.12 128 SER A O 1
ATOM 973 N N . ARG A 1 129 ? -13.706 -20.525 -13.569 1.00 98.12 129 ARG A N 1
ATOM 974 C CA . ARG A 1 129 ? -12.482 -20.657 -14.373 1.00 98.12 129 ARG A CA 1
ATOM 975 C C . ARG A 1 129 ? -11.335 -19.848 -13.764 1.00 98.12 129 ARG A C 1
ATOM 977 O O . ARG A 1 129 ? -10.244 -20.394 -13.611 1.00 98.12 129 ARG A O 1
ATOM 984 N N . LEU A 1 130 ? -11.574 -18.584 -13.416 1.00 98.19 130 LEU A N 1
ATOM 985 C CA . LEU A 1 130 ? -10.554 -17.699 -12.847 1.00 98.19 130 LEU A CA 1
ATOM 986 C C . LEU A 1 130 ? -10.072 -18.188 -11.475 1.00 98.19 130 LEU A C 1
ATOM 988 O O . LEU A 1 130 ? -8.868 -18.211 -11.251 1.00 98.19 130 LEU A O 1
ATOM 992 N N . GLN A 1 131 ? -10.961 -18.701 -10.622 1.00 97.50 131 GLN A N 1
ATOM 993 C CA . GLN A 1 131 ? -10.605 -19.346 -9.350 1.00 97.50 131 GLN A CA 1
ATOM 994 C C . GLN A 1 131 ? -9.606 -20.489 -9.546 1.00 97.50 131 GLN A C 1
ATOM 996 O O . GLN A 1 131 ? -8.575 -20.525 -8.883 1.00 97.50 131 GLN A O 1
ATOM 1001 N N . LYS A 1 132 ? -9.843 -21.384 -10.514 1.00 98.12 132 LYS A N 1
ATOM 1002 C CA . LYS A 1 132 ? -8.920 -22.497 -10.806 1.00 98.12 132 LYS A CA 1
ATOM 1003 C C . LYS A 1 132 ? -7.560 -22.017 -11.306 1.00 98.12 132 LYS A C 1
ATOM 1005 O O . LYS A 1 132 ? -6.536 -22.588 -10.929 1.00 98.12 132 LYS A O 1
ATOM 1010 N N . ILE A 1 133 ? -7.547 -20.994 -12.162 1.00 98.44 133 ILE A N 1
ATOM 1011 C CA . ILE A 1 133 ? -6.311 -20.391 -12.679 1.00 98.44 133 ILE A CA 1
ATOM 1012 C C . ILE A 1 133 ? -5.525 -19.759 -11.528 1.00 98.44 133 ILE A C 1
ATOM 1014 O O . ILE A 1 133 ? -4.346 -20.066 -11.352 1.00 98.44 133 ILE A O 1
ATOM 1018 N N . ALA A 1 134 ? -6.192 -18.930 -10.726 1.00 97.81 134 ALA A N 1
ATOM 1019 C CA . ALA A 1 134 ? -5.609 -18.258 -9.577 1.00 97.81 134 ALA A CA 1
ATOM 1020 C C . ALA A 1 134 ? -5.054 -19.267 -8.565 1.00 97.81 134 ALA A C 1
ATOM 1022 O O . ALA A 1 134 ? -3.900 -19.137 -8.167 1.00 97.81 134 ALA A O 1
ATOM 1023 N N . ALA A 1 135 ? -5.817 -20.312 -8.228 1.00 96.94 135 ALA A N 1
ATOM 1024 C CA . ALA A 1 135 ? -5.386 -21.347 -7.293 1.00 96.94 135 ALA A CA 1
ATOM 1025 C C . ALA A 1 135 ? -4.156 -22.116 -7.792 1.00 96.94 135 ALA A C 1
ATOM 1027 O O . ALA A 1 135 ? -3.194 -22.330 -7.053 1.00 96.94 135 ALA A O 1
ATOM 1028 N N . THR A 1 136 ? -4.149 -22.476 -9.078 1.00 97.25 136 THR A N 1
ATOM 1029 C CA . THR A 1 136 ? -3.023 -23.191 -9.694 1.00 97.25 136 THR A CA 1
ATOM 1030 C C . THR A 1 136 ? -1.751 -22.342 -9.700 1.00 97.25 136 THR A C 1
ATOM 1032 O O . THR A 1 136 ? -0.680 -22.843 -9.363 1.00 97.25 136 THR A O 1
ATOM 1035 N N . ASP A 1 137 ? -1.848 -21.064 -10.073 1.00 96.31 137 ASP A N 1
ATOM 1036 C CA . ASP A 1 137 ? -0.682 -20.176 -10.161 1.00 96.31 137 ASP A CA 1
ATOM 1037 C C . ASP A 1 137 ? -0.168 -19.725 -8.781 1.00 96.31 137 ASP A C 1
ATOM 1039 O O . ASP A 1 137 ? 1.047 -19.644 -8.555 1.00 96.31 137 ASP A O 1
ATOM 1043 N N . ALA A 1 138 ? -1.081 -19.452 -7.844 1.00 93.50 138 ALA A N 1
ATOM 1044 C CA . ALA A 1 138 ? -0.753 -19.071 -6.474 1.00 93.50 138 ALA A CA 1
ATOM 1045 C C . ALA A 1 138 ? -0.204 -20.251 -5.657 1.00 93.50 138 ALA A C 1
ATOM 1047 O O . ALA A 1 138 ? 0.607 -20.039 -4.757 1.00 93.50 138 ALA A O 1
ATOM 1048 N N . GLY A 1 139 ? -0.619 -21.481 -5.975 1.00 92.75 139 GLY A N 1
ATOM 1049 C CA . GLY A 1 139 ? -0.303 -22.675 -5.187 1.00 92.75 139 GLY A CA 1
ATOM 1050 C C . GLY A 1 139 ? -1.088 -22.772 -3.873 1.00 92.75 139 GLY A C 1
ATOM 1051 O O . GLY A 1 139 ? -0.750 -23.600 -3.031 1.00 92.75 139 GLY A O 1
ATOM 1052 N N . ILE A 1 140 ? -2.112 -21.933 -3.701 1.00 91.38 140 ILE A N 1
ATOM 1053 C CA . ILE A 1 140 ? -3.044 -21.901 -2.567 1.00 91.38 140 ILE A CA 1
ATOM 1054 C C . ILE A 1 140 ? -4.453 -21.641 -3.094 1.00 91.38 140 ILE A C 1
ATOM 1056 O O . ILE A 1 140 ? -4.593 -21.061 -4.167 1.00 91.38 140 ILE A O 1
ATOM 1060 N N . GLU A 1 141 ? -5.487 -22.009 -2.340 1.00 91.75 141 GLU A N 1
ATOM 1061 C CA . GLU A 1 141 ? -6.848 -21.546 -2.631 1.00 91.75 141 GLU A CA 1
ATOM 1062 C C . GLU A 1 141 ? -6.953 -20.052 -2.283 1.00 91.75 141 GLU A C 1
ATOM 1064 O O . GLU A 1 141 ? -6.735 -19.697 -1.120 1.00 91.75 141 GLU A O 1
ATOM 1069 N N . PRO A 1 142 ? -7.237 -19.160 -3.251 1.00 91.75 142 PRO A N 1
ATOM 1070 C CA . PRO A 1 142 ? -7.342 -17.738 -2.969 1.00 91.75 142 PRO A CA 1
ATOM 1071 C C . PRO A 1 142 ? -8.557 -17.429 -2.094 1.00 91.75 142 PRO A C 1
ATOM 1073 O O . PRO A 1 142 ? -9.642 -17.983 -2.291 1.00 91.75 142 PRO A O 1
ATOM 1076 N N . ASN A 1 143 ? -8.391 -16.493 -1.166 1.00 92.50 143 ASN A N 1
ATOM 1077 C CA . ASN A 1 143 ? -9.483 -15.976 -0.347 1.00 92.50 143 ASN A CA 1
ATOM 1078 C C . ASN A 1 143 ? -9.978 -14.634 -0.903 1.00 92.50 143 ASN A C 1
ATOM 1080 O O . ASN A 1 143 ? -9.236 -13.911 -1.563 1.00 92.50 143 ASN A O 1
ATOM 1084 N N . ARG A 1 144 ? -11.231 -14.289 -0.599 1.00 93.44 144 ARG A N 1
ATOM 1085 C CA . ARG A 1 144 ? -11.784 -12.955 -0.874 1.00 93.44 144 ARG A CA 1
ATOM 1086 C C . ARG A 1 144 ? -11.416 -11.974 0.241 1.00 93.44 144 ARG A C 1
ATOM 1088 O O . ARG A 1 144 ? -11.402 -12.369 1.414 1.00 93.44 144 ARG A O 1
ATOM 1095 N N . VAL A 1 145 ? -11.172 -10.714 -0.100 1.00 93.88 145 VAL A N 1
ATOM 1096 C CA . VAL A 1 145 ? -10.806 -9.656 0.857 1.00 93.88 145 VAL A CA 1
ATOM 1097 C C . VAL A 1 145 ? -11.923 -9.425 1.879 1.00 93.88 145 VAL A C 1
ATOM 1099 O O . VAL A 1 145 ? -11.679 -9.431 3.090 1.00 93.88 145 VAL A O 1
ATOM 1102 N N . GLY A 1 146 ? -13.177 -9.345 1.436 1.00 92.38 146 GLY A N 1
ATOM 1103 C CA . GLY A 1 146 ? -14.329 -9.067 2.294 1.00 92.38 146 GLY A CA 1
ATOM 1104 C C . GLY A 1 146 ? -14.661 -10.171 3.294 1.00 92.38 146 GLY A C 1
ATOM 1105 O O . GLY A 1 146 ? -15.506 -9.972 4.163 1.00 92.38 146 GLY A O 1
ATOM 1106 N N . ALA A 1 147 ? -13.991 -11.329 3.256 1.00 92.31 147 ALA A N 1
ATOM 1107 C CA . ALA A 1 147 ? -14.083 -12.304 4.341 1.00 92.31 147 ALA A CA 1
ATOM 1108 C C . ALA A 1 147 ? -13.467 -11.765 5.644 1.00 92.31 147 ALA A C 1
ATOM 1110 O O . ALA A 1 147 ? -13.975 -12.070 6.722 1.00 92.31 147 ALA A O 1
ATOM 1111 N N . ILE A 1 148 ? -12.401 -10.960 5.554 1.00 94.31 148 ILE A N 1
ATOM 1112 C CA . ILE A 1 148 ? -11.772 -10.317 6.717 1.00 94.31 148 ILE A CA 1
ATOM 1113 C C . ILE A 1 148 ? -12.717 -9.250 7.272 1.00 94.31 148 ILE A C 1
ATOM 1115 O O . ILE A 1 148 ? -13.045 -9.267 8.459 1.00 94.31 148 ILE A O 1
ATOM 1119 N N . TYR A 1 149 ? -13.225 -8.376 6.402 1.00 95.50 149 TYR A N 1
ATOM 1120 C CA . TYR A 1 149 ? -14.159 -7.316 6.782 1.00 95.50 149 TYR A CA 1
ATOM 1121 C C . TYR A 1 149 ? -15.478 -7.842 7.335 1.00 95.50 149 TYR A C 1
ATOM 1123 O O . TYR A 1 149 ? -15.976 -7.292 8.312 1.00 95.50 149 TYR A O 1
ATOM 1131 N N . ALA A 1 150 ? -16.001 -8.950 6.805 1.00 93.94 150 ALA A N 1
ATOM 1132 C CA . ALA A 1 150 ? -17.194 -9.588 7.350 1.00 93.94 150 ALA A CA 1
ATOM 1133 C C . ALA A 1 150 ? -17.016 -9.993 8.823 1.00 93.94 150 ALA A C 1
ATOM 1135 O O . ALA A 1 150 ? -17.936 -9.824 9.622 1.00 93.94 150 ALA A O 1
ATOM 1136 N N . MET A 1 151 ? -15.828 -10.474 9.200 1.00 93.88 151 MET A N 1
ATOM 1137 C CA . MET A 1 151 ? -15.520 -10.824 10.588 1.00 93.88 151 MET A CA 1
ATOM 1138 C C . MET A 1 151 ? -15.368 -9.583 11.469 1.00 93.88 151 MET A C 1
ATOM 1140 O O . MET A 1 151 ? -15.940 -9.539 12.555 1.00 93.88 151 MET A O 1
ATOM 1144 N N . VAL A 1 152 ? -14.653 -8.550 11.005 1.00 95.88 152 VAL A N 1
ATOM 1145 C CA . VAL A 1 152 ? -14.521 -7.285 11.754 1.00 95.88 152 VAL A CA 1
ATOM 1146 C C . VAL A 1 152 ? -15.891 -6.640 11.971 1.00 95.88 152 VAL A C 1
ATOM 1148 O O . VAL A 1 152 ? -16.208 -6.246 13.091 1.00 95.88 152 VAL A O 1
ATOM 1151 N N . ARG A 1 153 ? -16.723 -6.597 10.923 1.00 96.00 153 ARG A N 1
ATOM 1152 C CA . ARG A 1 153 ? -18.113 -6.138 10.985 1.00 96.00 153 ARG A CA 1
ATOM 1153 C C . ARG A 1 153 ? -18.873 -6.904 12.057 1.00 96.00 153 ARG A C 1
ATOM 1155 O O . ARG A 1 153 ? -19.434 -6.285 12.948 1.00 96.00 153 ARG A O 1
ATOM 1162 N N . TRP A 1 154 ? -18.825 -8.235 12.021 1.00 94.81 154 TRP A N 1
ATOM 1163 C CA . TRP A 1 154 ? -19.516 -9.084 12.990 1.00 94.81 154 TRP A CA 1
ATOM 1164 C C . TRP A 1 154 ? -19.137 -8.769 14.445 1.00 94.81 154 TRP A C 1
ATOM 1166 O O . TRP A 1 154 ? -20.016 -8.648 15.296 1.00 94.81 154 TRP A O 1
ATOM 1176 N N . PHE A 1 155 ? -17.846 -8.562 14.728 1.00 95.50 155 PHE A N 1
ATOM 1177 C CA . PHE A 1 155 ? -17.383 -8.191 16.070 1.00 95.50 155 PHE A CA 1
ATOM 1178 C C . PHE A 1 155 ? -17.856 -6.802 16.522 1.00 95.50 155 PHE A C 1
ATOM 1180 O O . PHE A 1 155 ? -17.931 -6.564 17.725 1.00 95.50 155 PHE A O 1
ATOM 1187 N N . LEU A 1 156 ? -18.155 -5.884 15.599 1.00 95.88 156 LEU A N 1
ATOM 1188 C CA . LEU A 1 156 ? -18.605 -4.520 15.906 1.00 95.88 156 LEU A CA 1
ATOM 1189 C C . LEU A 1 156 ? -20.128 -4.385 16.042 1.00 95.88 156 LEU A C 1
ATOM 1191 O O . LEU A 1 156 ? -20.586 -3.418 16.653 1.00 95.88 156 LEU A O 1
ATOM 1195 N N . LEU A 1 157 ? -20.894 -5.324 15.483 1.00 94.81 157 LEU A N 1
ATOM 1196 C CA . LEU A 1 157 ? -22.351 -5.367 15.607 1.00 94.81 157 LEU A CA 1
ATOM 1197 C C . LEU A 1 157 ? -22.793 -5.713 17.032 1.00 94.81 157 LEU A C 1
ATOM 1199 O O . LEU A 1 157 ? -22.063 -6.348 17.796 1.00 94.81 157 LEU A O 1
ATOM 1203 N N . ASP A 1 158 ? -24.028 -5.338 17.359 1.00 91.56 158 ASP A N 1
ATOM 1204 C CA . ASP A 1 158 ? -24.715 -5.868 18.535 1.00 91.56 158 ASP A CA 1
ATOM 1205 C C . ASP A 1 158 ? -25.037 -7.359 18.344 1.00 91.56 158 ASP A C 1
ATOM 1207 O O . ASP A 1 158 ? -25.287 -7.811 17.228 1.00 91.56 158 ASP A O 1
ATOM 1211 N N . GLU A 1 159 ? -25.063 -8.124 19.439 1.00 88.88 159 GLU A N 1
ATOM 1212 C CA . GLU A 1 159 ? -25.197 -9.592 19.422 1.00 88.88 159 GLU A CA 1
ATOM 1213 C C . GLU A 1 159 ? -26.426 -10.082 18.639 1.00 88.88 159 GLU A C 1
ATOM 1215 O O . GLU A 1 159 ? -26.316 -10.998 17.819 1.00 88.88 159 GLU A O 1
ATOM 1220 N N . ASP A 1 160 ? -27.582 -9.442 18.838 1.00 90.00 160 ASP A N 1
ATOM 1221 C CA . ASP A 1 160 ? -28.827 -9.795 18.147 1.00 90.00 160 ASP A CA 1
ATOM 1222 C C . ASP A 1 160 ? -28.720 -9.567 16.628 1.00 90.00 160 ASP A C 1
ATOM 1224 O O . ASP A 1 160 ? -29.161 -10.403 15.836 1.00 90.00 160 ASP A O 1
ATOM 1228 N N . GLU A 1 161 ? -28.106 -8.455 16.206 1.00 91.12 161 GLU A N 1
ATOM 1229 C CA . GLU A 1 161 ? -27.913 -8.132 14.788 1.00 91.12 161 GLU A CA 1
ATOM 1230 C C . GLU A 1 161 ? -26.873 -9.058 14.148 1.00 91.12 161 GLU A C 1
ATOM 1232 O O . GLU A 1 161 ? -27.091 -9.598 13.060 1.00 91.12 161 GLU A O 1
ATOM 1237 N N . ALA A 1 162 ? -25.764 -9.292 14.850 1.00 90.06 162 ALA A N 1
ATOM 1238 C CA . ALA A 1 162 ? -24.691 -10.162 14.405 1.00 90.06 162 ALA A CA 1
ATOM 1239 C C . ALA A 1 162 ? -25.184 -11.599 14.207 1.00 90.06 162 ALA A C 1
ATOM 1241 O O . ALA A 1 162 ? -24.932 -12.192 13.159 1.00 90.06 162 ALA A O 1
ATOM 1242 N N . THR A 1 163 ? -25.941 -12.132 15.169 1.00 86.75 163 THR A N 1
ATOM 1243 C CA . THR A 1 163 ? -26.504 -13.490 15.120 1.00 86.75 163 THR A CA 1
ATOM 1244 C C . THR A 1 163 ? -27.569 -13.622 14.033 1.00 86.75 163 THR A C 1
ATOM 1246 O O . THR A 1 163 ? -27.608 -14.633 13.330 1.00 86.75 163 THR A O 1
ATOM 1249 N N . ALA A 1 164 ? -28.411 -12.598 13.846 1.00 88.88 164 ALA A N 1
ATOM 1250 C CA . ALA A 1 164 ? -29.405 -12.581 12.773 1.00 88.88 164 ALA A CA 1
ATOM 1251 C C . ALA A 1 164 ? -28.764 -12.574 11.377 1.00 88.88 164 ALA A C 1
ATOM 1253 O O . ALA A 1 164 ? -29.318 -13.153 10.440 1.00 88.88 164 ALA A O 1
ATOM 1254 N N . TRP A 1 165 ? -27.604 -11.929 11.237 1.00 87.69 165 TRP A N 1
ATOM 1255 C CA . TRP A 1 165 ? -26.850 -11.893 9.989 1.00 87.69 165 TRP A CA 1
ATOM 1256 C C . TRP A 1 165 ? -26.026 -13.169 9.756 1.00 87.69 165 TRP A C 1
ATOM 1258 O O . TRP A 1 165 ? -26.064 -13.737 8.663 1.00 87.69 165 TRP A O 1
ATOM 1268 N N . MET A 1 166 ? -25.296 -13.633 10.773 1.00 84.81 166 MET A N 1
ATOM 1269 C CA . MET A 1 166 ? -24.444 -14.822 10.734 1.00 84.81 166 MET A CA 1
ATOM 1270 C C . MET A 1 166 ? -24.220 -15.370 12.153 1.00 84.81 166 MET A C 1
ATOM 1272 O O . MET A 1 166 ? -23.500 -14.773 12.947 1.00 84.81 166 MET A O 1
ATOM 1276 N N . ASP A 1 167 ? -24.767 -16.543 12.478 1.00 83.06 167 ASP A N 1
ATOM 1277 C CA . ASP A 1 167 ? -24.521 -17.190 13.776 1.00 83.06 167 ASP A CA 1
ATOM 1278 C C . ASP A 1 167 ? -23.130 -17.854 13.820 1.00 83.06 167 ASP A C 1
ATOM 1280 O O . ASP A 1 167 ? -22.971 -19.050 13.558 1.00 83.06 167 ASP A O 1
ATOM 1284 N N . LEU A 1 168 ? -22.101 -17.059 14.133 1.00 82.88 168 LEU A N 1
ATOM 1285 C CA . LEU A 1 168 ? -20.730 -17.551 14.303 1.00 82.88 168 LEU A CA 1
ATOM 1286 C C . LEU A 1 168 ? -20.548 -18.397 15.562 1.00 82.88 168 LEU A C 1
ATOM 1288 O O . LEU A 1 168 ? -19.672 -19.262 15.581 1.00 82.88 168 LEU A O 1
ATOM 1292 N N . THR A 1 169 ? -21.360 -18.174 16.597 1.00 77.88 169 THR A N 1
ATOM 1293 C CA . THR A 1 169 ? -21.235 -18.882 17.881 1.00 77.88 169 THR A CA 1
ATOM 1294 C C . THR A 1 169 ? -21.490 -20.382 17.731 1.00 77.88 169 THR A C 1
ATOM 1296 O O . THR A 1 169 ? -20.924 -21.191 18.463 1.00 77.88 169 THR A O 1
ATOM 1299 N N . ALA A 1 170 ? -22.279 -20.768 16.726 1.00 76.56 170 ALA A N 1
ATOM 1300 C CA . ALA A 1 170 ? -22.518 -22.159 16.361 1.00 76.56 170 ALA A CA 1
ATOM 1301 C C . ALA A 1 170 ? -21.385 -22.797 15.530 1.00 76.56 170 ALA A C 1
ATOM 1303 O O . ALA A 1 170 ? -21.391 -24.013 15.324 1.00 76.56 170 ALA A O 1
ATOM 1304 N N . MET A 1 171 ? -20.441 -22.004 15.011 1.00 78.00 171 MET A N 1
ATOM 1305 C CA . MET A 1 171 ? -19.453 -22.442 14.016 1.00 78.00 171 MET A CA 1
ATOM 1306 C C . MET A 1 171 ? -18.016 -22.480 14.539 1.00 78.00 171 MET A C 1
ATOM 1308 O O . MET A 1 171 ? -17.211 -23.262 14.029 1.00 78.00 171 MET A O 1
ATOM 1312 N N . VAL A 1 172 ? -17.672 -21.623 15.502 1.00 80.56 172 VAL A N 1
ATOM 1313 C CA . VAL A 1 172 ? -16.300 -21.428 15.992 1.00 80.56 172 VAL A CA 1
ATOM 1314 C C . VAL A 1 172 ? -16.283 -21.100 17.486 1.00 80.56 172 VAL A C 1
ATOM 1316 O O . VAL A 1 172 ? -17.204 -20.470 17.998 1.00 80.56 172 VAL A O 1
ATOM 1319 N N . ASP A 1 173 ? -15.207 -21.487 18.177 1.00 78.69 173 ASP A N 1
ATOM 1320 C CA . ASP A 1 173 ? -14.974 -21.076 19.565 1.00 78.69 173 ASP A CA 1
ATOM 1321 C C . ASP A 1 173 ? -14.553 -19.598 19.600 1.00 78.69 173 ASP A C 1
ATOM 1323 O O . ASP A 1 173 ? -13.503 -19.219 19.074 1.00 78.69 173 ASP A O 1
ATOM 1327 N N . LEU A 1 174 ? -15.388 -18.760 20.214 1.00 80.56 174 LEU A N 1
ATOM 1328 C CA . LEU A 1 174 ? -15.193 -17.312 20.316 1.00 80.56 174 LEU A CA 1
ATOM 1329 C C . LEU A 1 174 ? -14.755 -16.901 21.734 1.00 80.56 174 LEU A C 1
ATOM 1331 O O . LEU A 1 174 ? -15.021 -17.622 22.701 1.00 80.56 174 LEU A O 1
ATOM 1335 N N . PRO A 1 175 ? -14.074 -15.747 21.892 1.00 72.06 175 PRO A N 1
ATOM 1336 C CA . PRO A 1 175 ? -13.740 -15.212 23.211 1.00 72.06 175 PRO A CA 1
ATOM 1337 C C . PRO A 1 175 ? -15.002 -14.948 24.048 1.00 72.06 175 PRO A C 1
ATOM 1339 O O . PRO A 1 175 ? -16.068 -14.671 23.513 1.00 72.06 175 PRO A O 1
ATOM 1342 N N . GLY A 1 176 ? -14.873 -14.996 25.380 1.00 68.06 176 GLY A N 1
ATOM 1343 C CA . GLY A 1 176 ? -16.017 -14.872 26.298 1.00 68.06 176 GLY A CA 1
ATOM 1344 C C . GLY A 1 176 ? -16.749 -13.522 26.251 1.00 68.06 176 GLY A C 1
ATOM 1345 O O . GLY A 1 176 ? -17.906 -13.453 26.654 1.00 68.06 176 GLY A O 1
ATOM 1346 N N . ASN A 1 177 ? -16.097 -12.460 25.762 1.00 76.56 177 ASN A N 1
ATOM 1347 C CA . ASN A 1 177 ? -16.735 -11.221 25.319 1.00 76.56 177 ASN A CA 1
ATOM 1348 C C . ASN A 1 177 ? -16.724 -11.167 23.786 1.00 76.56 177 ASN A C 1
ATOM 1350 O O . ASN A 1 177 ? -15.725 -10.813 23.156 1.00 76.56 177 ASN A O 1
ATOM 1354 N N . THR A 1 178 ? -17.856 -11.550 23.211 1.00 84.75 178 THR A N 1
ATOM 1355 C CA . THR A 1 178 ? -17.986 -11.871 21.791 1.00 84.75 178 THR A CA 1
ATOM 1356 C C . THR A 1 178 ? -18.102 -10.646 20.879 1.00 84.75 178 THR A C 1
ATOM 1358 O O . THR A 1 178 ? -17.745 -10.737 19.710 1.00 84.75 178 THR A O 1
ATOM 1361 N N . HIS A 1 179 ? -18.519 -9.493 21.411 1.00 93.25 179 HIS A N 1
ATOM 1362 C CA . HIS A 1 179 ? -18.701 -8.251 20.654 1.00 93.25 179 HIS A CA 1
ATOM 1363 C C . HIS A 1 179 ? -17.970 -7.073 21.302 1.00 93.25 179 HIS A C 1
ATOM 1365 O O . HIS A 1 179 ? -17.801 -7.015 22.522 1.00 93.25 179 HIS A O 1
ATOM 1371 N N . VAL A 1 180 ? -17.534 -6.136 20.463 1.00 94.56 180 VAL A N 1
ATOM 1372 C CA . VAL A 1 180 ? -16.976 -4.843 20.861 1.00 94.56 180 VAL A CA 1
ATOM 1373 C C . VAL A 1 180 ? -18.118 -3.940 21.312 1.00 94.56 180 VAL A C 1
ATOM 1375 O O . VAL A 1 180 ? -19.145 -3.829 20.641 1.00 94.56 180 VAL A O 1
ATOM 1378 N N . THR A 1 181 ? -17.919 -3.256 22.432 1.00 93.31 181 THR A N 1
ATOM 1379 C CA . THR A 1 181 ? -18.858 -2.279 22.989 1.00 93.31 181 THR A CA 1
ATOM 1380 C C . THR A 1 181 ? -18.301 -0.863 22.885 1.00 93.31 181 THR A C 1
ATOM 1382 O O . THR A 1 181 ? -17.108 -0.662 22.670 1.00 93.31 181 THR A O 1
ATOM 1385 N N . ASP A 1 182 ? -19.137 0.152 23.103 1.00 90.25 182 ASP A N 1
ATOM 1386 C CA . ASP A 1 182 ? -18.673 1.547 23.093 1.00 90.25 182 ASP A CA 1
ATOM 1387 C C . ASP A 1 182 ? -17.627 1.835 24.191 1.00 90.25 182 ASP A C 1
ATOM 1389 O O . ASP A 1 182 ? -16.817 2.747 24.047 1.00 90.25 182 ASP A O 1
ATOM 1393 N N . GLN A 1 183 ? -17.596 1.038 25.269 1.00 91.88 183 GLN A N 1
ATOM 1394 C CA . GLN A 1 183 ? -16.584 1.144 26.332 1.00 91.88 183 GLN A CA 1
ATOM 1395 C C . GLN A 1 183 ? -15.201 0.649 25.891 1.00 91.88 183 GLN A C 1
ATOM 1397 O O . GLN A 1 183 ? -14.197 0.996 26.512 1.00 91.88 183 GLN A O 1
ATOM 1402 N N . ASP A 1 184 ? -15.147 -0.162 24.836 1.00 94.81 184 ASP A N 1
ATOM 1403 C CA . ASP A 1 184 ? -13.907 -0.692 24.280 1.00 94.81 184 ASP A CA 1
ATOM 1404 C C . ASP A 1 184 ? -13.225 0.300 23.325 1.00 94.81 184 ASP A C 1
ATOM 1406 O O . ASP A 1 184 ? -12.055 0.103 22.981 1.00 94.81 184 ASP A O 1
ATOM 1410 N N . LEU A 1 185 ? -13.928 1.350 22.887 1.00 97.31 185 LEU A N 1
ATOM 1411 C CA . LEU A 1 185 ? -13.429 2.335 21.927 1.00 97.31 185 LEU A CA 1
ATOM 1412 C C . LEU A 1 185 ? -12.522 3.377 22.588 1.00 97.31 185 LEU A C 1
ATOM 1414 O O . LEU A 1 185 ? -12.615 3.666 23.783 1.00 97.31 185 LEU A O 1
ATOM 1418 N N . GLN A 1 186 ? -11.650 3.985 21.788 1.00 97.94 186 GLN A N 1
ATOM 1419 C CA . GLN A 1 186 ? -10.917 5.171 22.208 1.00 97.94 186 GLN A CA 1
ATOM 1420 C C . GLN A 1 186 ? -11.862 6.372 22.379 1.00 97.94 186 GLN A C 1
ATOM 1422 O O . GLN A 1 186 ? -12.835 6.503 21.630 1.00 97.94 186 GLN A O 1
ATOM 1427 N N . PRO A 1 187 ? -11.556 7.290 23.314 1.00 96.62 187 PRO A N 1
ATOM 1428 C CA . PRO A 1 187 ? -12.269 8.555 23.438 1.00 96.62 187 PRO A CA 1
ATOM 1429 C C . PRO A 1 187 ? -12.308 9.336 22.116 1.00 96.62 187 PRO A C 1
ATOM 1431 O O . PRO A 1 187 ? -11.319 9.392 21.383 1.00 96.62 187 PRO A O 1
ATOM 1434 N N . SER A 1 188 ? -13.450 9.952 21.799 1.00 94.81 188 SER A N 1
ATOM 1435 C CA . SER A 1 188 ? -13.644 10.614 20.502 1.00 94.81 188 SER A CA 1
ATOM 1436 C C . SER A 1 188 ? -12.687 11.782 20.260 1.00 94.81 188 SER A C 1
ATOM 1438 O O . SER A 1 188 ? -12.339 12.033 19.114 1.00 94.81 188 SER A O 1
ATOM 1440 N N . ASP A 1 189 ? -12.245 12.484 21.304 1.00 94.94 189 ASP A N 1
ATOM 1441 C CA . ASP A 1 189 ? -11.226 13.537 21.208 1.00 94.94 189 ASP A CA 1
ATOM 1442 C C . ASP A 1 189 ? -9.873 12.972 20.753 1.00 94.94 189 ASP A C 1
ATOM 1444 O O . ASP A 1 189 ? -9.279 13.498 19.815 1.00 94.94 189 ASP A O 1
ATOM 1448 N N . VAL A 1 190 ? -9.445 11.835 21.313 1.00 95.25 190 VAL A N 1
ATOM 1449 C CA . VAL A 1 190 ? -8.241 11.115 20.860 1.00 95.25 190 VAL A CA 1
ATOM 1450 C C . VAL A 1 190 ? -8.377 10.693 19.397 1.00 95.25 190 VAL A C 1
ATOM 1452 O O . VAL A 1 190 ? -7.451 10.876 18.609 1.00 95.25 190 VAL A O 1
ATOM 1455 N N . VAL A 1 191 ? -9.527 10.148 18.999 1.00 97.00 191 VAL A N 1
ATOM 1456 C CA . VAL A 1 191 ? -9.736 9.713 17.610 1.00 97.00 191 VAL A CA 1
ATOM 1457 C C . VAL A 1 191 ? -9.713 10.904 16.651 1.00 97.00 191 VAL A C 1
ATOM 1459 O O . VAL A 1 191 ? -8.968 10.889 15.672 1.00 97.00 191 VAL A O 1
ATOM 1462 N N . LEU A 1 192 ? -10.468 11.966 16.939 1.00 95.75 192 LEU A N 1
ATOM 1463 C CA . LEU A 1 192 ? -10.552 13.157 16.087 1.00 95.75 192 LEU A CA 1
ATOM 1464 C C . LEU A 1 192 ? -9.204 13.878 15.947 1.00 95.75 192 LEU A C 1
ATOM 1466 O O . LEU A 1 192 ? -8.904 14.407 14.876 1.00 95.75 192 LEU A O 1
ATOM 1470 N N . ALA A 1 193 ? -8.365 13.846 16.983 1.00 95.56 193 ALA A N 1
ATOM 1471 C CA . ALA A 1 193 ? -7.035 14.440 16.947 1.00 95.56 193 ALA A CA 1
ATOM 1472 C C . ALA A 1 193 ? -6.090 13.765 15.934 1.00 95.56 193 ALA A C 1
ATOM 1474 O O . ALA A 1 193 ? -5.189 14.433 15.420 1.00 95.56 193 ALA A O 1
ATOM 1475 N N . HIS A 1 194 ? -6.307 12.483 15.604 1.00 96.25 194 HIS A N 1
ATOM 1476 C CA . HIS A 1 194 ? -5.359 11.643 14.849 1.00 96.25 194 HIS A CA 1
ATOM 1477 C C . HIS A 1 194 ? -5.904 11.040 13.543 1.00 96.25 194 HIS A C 1
ATOM 1479 O O . HIS A 1 194 ? -5.131 10.795 12.612 1.00 96.25 194 HIS A O 1
ATOM 1485 N N . GLN A 1 195 ? -7.214 10.834 13.440 1.00 94.25 195 GLN A N 1
ATOM 1486 C CA . GLN A 1 195 ? -7.902 10.245 12.286 1.00 94.25 195 GLN A CA 1
ATOM 1487 C C . GLN A 1 195 ? -7.503 10.941 10.984 1.00 94.25 195 GLN A C 1
ATOM 1489 O O . GLN A 1 195 ? -7.470 12.164 10.948 1.00 94.25 195 GLN A O 1
ATOM 1494 N N . ALA A 1 196 ? -7.205 10.205 9.917 1.00 92.19 196 ALA A N 1
ATOM 1495 C CA . ALA A 1 196 ? -6.999 10.775 8.588 1.00 92.19 196 ALA A CA 1
ATOM 1496 C C . ALA A 1 196 ? -8.331 11.236 7.979 1.00 92.19 196 ALA A C 1
ATOM 1498 O O . ALA A 1 196 ? -9.369 10.610 8.200 1.00 92.19 196 ALA A O 1
ATOM 1499 N N . THR A 1 197 ? -8.298 12.314 7.196 1.00 89.44 197 THR A N 1
ATOM 1500 C CA . THR A 1 197 ? -9.449 12.802 6.423 1.00 89.44 197 THR A CA 1
ATOM 1501 C C . THR A 1 197 ? -9.029 13.077 4.984 1.00 89.44 197 THR A C 1
ATOM 1503 O O . THR A 1 197 ? -7.889 13.472 4.733 1.00 89.44 197 THR A O 1
ATOM 1506 N N . SER A 1 198 ? -9.949 12.916 4.029 1.00 82.50 198 SER A N 1
ATOM 1507 C CA . SER A 1 198 ? -9.685 13.174 2.602 1.00 82.50 198 SER A CA 1
ATOM 1508 C C . SER A 1 198 ? -9.171 14.597 2.342 1.00 82.50 198 SER A C 1
ATOM 1510 O O . SER A 1 198 ? -8.272 14.804 1.530 1.00 82.50 198 SER A O 1
ATOM 1512 N N . THR A 1 199 ? -9.653 15.573 3.113 1.00 81.44 199 THR A N 1
ATOM 1513 C CA . THR A 1 199 ? -9.240 16.982 3.021 1.00 81.44 199 THR A CA 1
ATOM 1514 C C . THR A 1 199 ? -7.747 17.210 3.273 1.00 81.44 199 THR A C 1
ATOM 1516 O O . THR A 1 199 ? -7.152 18.093 2.657 1.00 81.44 199 THR A O 1
ATOM 1519 N N . GLU A 1 200 ? -7.100 16.410 4.127 1.00 79.44 200 GLU A N 1
ATOM 1520 C CA . GLU A 1 200 ? -5.655 16.526 4.381 1.00 79.44 200 GLU A CA 1
ATOM 1521 C C . GLU A 1 200 ? -4.808 16.066 3.197 1.00 79.44 200 GLU A C 1
ATOM 1523 O O . GLU A 1 200 ? -3.633 16.423 3.075 1.00 79.44 200 GLU A O 1
ATOM 1528 N N . TRP A 1 201 ? -5.399 15.251 2.329 1.00 74.81 201 TRP A N 1
ATOM 1529 C CA . TRP A 1 201 ? -4.741 14.656 1.175 1.00 74.81 201 TRP A CA 1
ATOM 1530 C C . TRP A 1 201 ? -4.903 15.539 -0.082 1.00 74.81 201 TRP A C 1
ATOM 1532 O O . TRP A 1 201 ? -4.163 15.378 -1.057 1.00 74.81 201 TRP A O 1
ATOM 1542 N N . GLY A 1 202 ? -5.755 16.573 0.001 1.00 67.44 202 GLY A N 1
ATOM 1543 C CA . GLY A 1 202 ? -5.909 17.677 -0.953 1.00 67.44 202 GLY A CA 1
ATOM 1544 C C . GLY A 1 202 ? -6.994 17.462 -2.015 1.00 67.44 202 GLY A C 1
ATOM 1545 O O . GLY A 1 202 ? -7.449 16.348 -2.223 1.00 67.44 202 GLY A O 1
ATOM 1546 N N . ASP A 1 203 ? -7.343 18.525 -2.749 1.00 60.06 203 ASP A N 1
ATOM 1547 C CA . ASP A 1 203 ? -8.529 18.646 -3.632 1.00 60.06 203 ASP A CA 1
ATOM 1548 C C . ASP A 1 203 ? -8.704 17.562 -4.720 1.00 60.06 203 ASP A C 1
ATOM 1550 O O . ASP A 1 203 ? -9.762 17.436 -5.325 1.00 60.06 203 ASP A O 1
ATOM 1554 N N . HIS A 1 204 ? -7.657 16.796 -5.038 1.00 57.62 204 HIS A N 1
ATOM 1555 C CA . HIS A 1 204 ? -7.758 15.691 -6.004 1.00 57.62 204 HIS A CA 1
ATOM 1556 C C . HIS A 1 204 ? -8.214 14.385 -5.350 1.00 57.62 204 HIS A C 1
ATOM 1558 O O . HIS A 1 204 ? -8.432 13.413 -6.068 1.00 57.62 204 HIS A O 1
ATOM 1564 N N . PHE A 1 205 ? -8.321 14.366 -4.018 1.00 60.78 205 PHE A N 1
ATOM 1565 C CA . PHE A 1 205 ? -8.732 13.216 -3.228 1.00 60.78 205 PHE A CA 1
ATOM 1566 C C . PHE A 1 205 ? -10.178 13.281 -2.735 1.00 60.78 205 PHE A C 1
ATOM 1568 O O . PHE A 1 205 ? -10.652 12.323 -2.134 1.00 60.78 205 PHE A O 1
ATOM 1575 N N . ASP A 1 206 ? -10.910 14.341 -3.086 1.00 50.19 206 ASP A N 1
ATOM 1576 C CA . ASP A 1 206 ? -12.347 14.478 -2.811 1.00 50.19 206 ASP A CA 1
ATOM 1577 C C . ASP A 1 206 ? -13.201 13.404 -3.521 1.00 50.19 206 ASP A C 1
ATOM 1579 O O . ASP A 1 206 ? -14.355 13.191 -3.161 1.00 50.19 206 ASP A O 1
ATOM 1583 N N . SER A 1 207 ? -12.638 12.717 -4.527 1.00 53.66 207 SER A N 1
ATOM 1584 C CA . SER A 1 207 ? -13.269 11.618 -5.270 1.00 53.66 207 SER A CA 1
ATOM 1585 C C . SER A 1 207 ? -12.950 10.211 -4.751 1.00 53.66 207 SER A C 1
ATOM 1587 O O . SER A 1 207 ? -13.461 9.249 -5.323 1.00 53.66 207 SER A O 1
ATOM 1589 N N . PHE A 1 208 ? -12.086 10.055 -3.740 1.00 69.00 208 PHE A N 1
ATOM 1590 C CA . PHE A 1 208 ? -11.766 8.740 -3.163 1.00 69.00 208 PHE A CA 1
ATOM 1591 C C . PHE A 1 208 ? -12.446 8.574 -1.808 1.00 69.00 208 PHE A C 1
ATOM 1593 O O . PHE A 1 208 ? -12.561 9.533 -1.043 1.00 69.00 208 PHE A O 1
ATOM 1600 N N . LEU A 1 209 ? -12.879 7.351 -1.503 1.00 77.38 209 LEU A N 1
ATOM 1601 C CA . LEU A 1 209 ? -13.496 7.057 -0.218 1.00 77.38 209 LEU A CA 1
ATOM 1602 C C . LEU A 1 209 ? -12.408 6.846 0.833 1.00 77.38 209 LEU A C 1
ATOM 1604 O O . LEU A 1 209 ? -11.583 5.939 0.748 1.00 77.38 209 LEU A O 1
ATOM 1608 N N . LEU A 1 210 ? -12.399 7.747 1.809 1.00 88.44 210 LEU A N 1
ATOM 1609 C CA . LEU A 1 210 ? -11.626 7.652 3.036 1.00 88.44 210 LEU A CA 1
ATOM 1610 C C . LEU A 1 210 ? -12.617 7.909 4.160 1.00 88.44 210 LEU A C 1
ATOM 1612 O O . LEU A 1 210 ? -13.023 9.049 4.396 1.00 88.44 210 LEU A O 1
ATOM 1616 N N . GLU A 1 211 ? -13.020 6.839 4.829 1.00 93.12 211 GLU A N 1
ATOM 1617 C CA . GLU A 1 211 ? -14.059 6.904 5.840 1.00 93.12 211 GLU A CA 1
ATOM 1618 C C . GLU A 1 211 ? -13.474 7.178 7.227 1.00 93.12 211 GLU A C 1
ATOM 1620 O O . GLU A 1 211 ? -12.364 6.778 7.598 1.00 93.12 211 GLU A O 1
ATOM 1625 N N . THR A 1 212 ? -14.266 7.896 8.009 1.00 94.56 212 THR A N 1
ATOM 1626 C CA . THR A 1 212 ? -13.970 8.291 9.384 1.00 94.56 212 THR A CA 1
ATOM 1627 C C . THR A 1 212 ? -14.874 7.531 10.341 1.00 94.56 212 THR A C 1
ATOM 1629 O O . THR A 1 212 ? -16.040 7.302 10.019 1.00 94.56 212 THR A O 1
ATOM 1632 N N . ALA A 1 213 ? -14.390 7.199 11.536 1.00 95.00 213 ALA A N 1
ATOM 1633 C CA . ALA A 1 213 ? -15.183 6.457 12.508 1.00 95.00 213 ALA A CA 1
ATOM 1634 C C . ALA A 1 213 ? -14.906 6.929 13.937 1.00 95.00 213 ALA A C 1
ATOM 1636 O O . ALA A 1 213 ? -13.769 6.924 14.392 1.00 95.00 213 ALA A O 1
ATOM 1637 N N . THR A 1 214 ? -15.962 7.304 14.659 1.00 95.62 214 THR A N 1
ATOM 1638 C CA . THR A 1 214 ? -15.904 7.722 16.075 1.00 95.62 214 THR A CA 1
ATOM 1639 C C . THR A 1 214 ? -16.802 6.881 16.984 1.00 95.62 214 THR A C 1
ATOM 1641 O O . THR A 1 214 ? -16.763 7.032 18.202 1.00 95.62 214 THR A O 1
ATOM 1644 N N . THR A 1 215 ? -17.603 5.991 16.398 1.00 95.69 215 THR A N 1
ATOM 1645 C CA . THR A 1 215 ? -18.552 5.080 17.057 1.00 95.69 215 THR A CA 1
ATOM 1646 C C . THR A 1 215 ? -18.557 3.724 16.345 1.00 95.69 215 THR A C 1
ATOM 1648 O O . THR A 1 215 ? -18.112 3.640 15.194 1.00 95.69 215 THR A O 1
ATOM 1651 N N . ARG A 1 216 ? -19.113 2.678 16.979 1.00 95.75 216 ARG A N 1
ATOM 1652 C CA . ARG A 1 216 ? -19.298 1.364 16.332 1.00 95.75 216 ARG A CA 1
ATOM 1653 C C . ARG A 1 216 ? -20.152 1.458 15.070 1.00 95.75 216 ARG A C 1
ATOM 1655 O O . ARG A 1 216 ? -19.770 0.904 14.050 1.00 95.75 216 ARG A O 1
ATOM 1662 N N . GLU A 1 217 ? -21.238 2.227 15.106 1.00 94.94 217 GLU A N 1
ATOM 1663 C CA . GLU A 1 217 ? -22.119 2.434 13.950 1.00 94.94 217 GLU A CA 1
ATOM 1664 C C . GLU A 1 217 ? -21.356 3.043 12.763 1.00 94.94 217 GLU A C 1
ATOM 1666 O O . GLU A 1 217 ? -21.390 2.516 11.653 1.00 94.94 217 GLU A O 1
ATOM 1671 N N . THR A 1 218 ? -20.586 4.112 12.999 1.00 95.81 218 THR A N 1
ATOM 1672 C CA . THR A 1 218 ? -19.763 4.721 11.939 1.00 95.81 218 THR A CA 1
ATOM 1673 C C . THR A 1 218 ? -18.636 3.804 11.462 1.00 95.81 218 THR A C 1
ATOM 1675 O O . THR A 1 218 ? -18.268 3.862 10.295 1.00 95.81 218 THR A O 1
ATOM 1678 N N . ALA A 1 219 ? -18.109 2.937 12.333 1.00 97.00 219 ALA A N 1
ATOM 1679 C CA . ALA A 1 219 ? -17.096 1.952 11.966 1.00 97.00 219 ALA A CA 1
ATOM 1680 C C . ALA A 1 219 ? -17.672 0.849 11.068 1.00 97.00 219 ALA A C 1
ATOM 1682 O O . ALA A 1 219 ? -17.069 0.512 10.054 1.00 97.00 219 ALA A O 1
ATOM 1683 N N . VAL A 1 220 ? -18.860 0.331 11.399 1.00 96.81 220 VAL A N 1
ATOM 1684 C CA . VAL A 1 220 ? -19.596 -0.626 10.558 1.00 96.81 220 VAL A CA 1
ATOM 1685 C C . VAL A 1 220 ? -19.910 -0.003 9.203 1.00 96.81 220 VAL A C 1
ATOM 1687 O O . VAL A 1 220 ? -19.616 -0.610 8.180 1.00 96.81 220 VAL A O 1
ATOM 1690 N N . LYS A 1 221 ? -20.392 1.246 9.181 1.00 95.62 221 LYS A N 1
ATOM 1691 C CA . LYS A 1 221 ? -20.635 1.970 7.928 1.00 95.62 221 LYS A CA 1
ATOM 1692 C C . LYS A 1 221 ? -19.364 2.118 7.083 1.00 95.62 221 LYS A C 1
ATOM 1694 O O . LYS A 1 221 ? -19.420 1.919 5.877 1.00 95.62 221 LYS A O 1
ATOM 1699 N N . ALA A 1 222 ? -18.230 2.450 7.700 1.00 95.25 222 ALA A N 1
ATOM 1700 C CA . ALA A 1 222 ? -16.953 2.551 6.995 1.00 95.25 222 ALA A CA 1
ATOM 1701 C C . ALA A 1 222 ? -16.533 1.209 6.364 1.00 95.25 222 ALA A C 1
ATOM 1703 O O . ALA A 1 222 ? -16.045 1.180 5.237 1.00 95.25 222 ALA A O 1
ATOM 1704 N N . ILE A 1 223 ? -16.761 0.096 7.071 1.00 95.56 223 ILE A N 1
ATOM 1705 C CA . ILE A 1 223 ? -16.502 -1.259 6.561 1.00 95.56 223 ILE A CA 1
ATOM 1706 C C . ILE A 1 223 ? -17.435 -1.603 5.396 1.00 95.56 223 ILE A C 1
ATOM 1708 O O . ILE A 1 223 ? -16.975 -2.159 4.396 1.00 95.56 223 ILE A O 1
ATOM 1712 N N . ASP A 1 224 ? -18.721 -1.272 5.515 1.00 92.62 224 ASP A N 1
ATOM 1713 C CA . ASP A 1 224 ? -19.710 -1.507 4.462 1.00 92.62 224 ASP A CA 1
ATOM 1714 C C . ASP A 1 224 ? -19.311 -0.751 3.182 1.00 92.62 224 ASP A C 1
ATOM 1716 O O . ASP A 1 224 ? -19.275 -1.346 2.109 1.00 92.62 224 ASP A O 1
ATOM 1720 N N . VAL A 1 225 ? -18.872 0.508 3.306 1.00 90.75 225 VAL A N 1
ATOM 1721 C CA . VAL A 1 225 ? -18.387 1.326 2.182 1.00 90.75 225 VAL A CA 1
ATOM 1722 C C . VAL A 1 225 ? -17.167 0.710 1.479 1.00 90.75 225 VAL A C 1
ATOM 1724 O O . VAL A 1 225 ? -17.171 0.600 0.253 1.00 90.75 225 VAL A O 1
ATOM 1727 N N . ILE A 1 226 ? -16.133 0.288 2.222 1.00 90.06 226 ILE A N 1
ATOM 1728 C CA . ILE A 1 226 ? -14.948 -0.370 1.630 1.00 90.06 226 ILE A CA 1
ATOM 1729 C C . ILE A 1 226 ? -15.357 -1.660 0.907 1.00 90.06 226 ILE A C 1
ATOM 1731 O O . ILE A 1 226 ? -14.939 -1.917 -0.222 1.00 90.06 226 ILE A O 1
ATOM 1735 N N . THR A 1 227 ? -16.209 -2.464 1.549 1.00 88.94 227 THR A N 1
ATOM 1736 C CA . THR A 1 227 ? -16.657 -3.749 0.998 1.00 88.94 227 THR A CA 1
ATOM 1737 C C . THR A 1 227 ? -17.481 -3.547 -0.275 1.00 88.94 227 THR A C 1
ATOM 1739 O O . THR A 1 227 ? -17.317 -4.300 -1.231 1.00 88.94 227 THR A O 1
ATOM 1742 N N . GLU A 1 228 ? -18.332 -2.520 -0.333 1.00 86.88 228 GLU A N 1
ATOM 1743 C CA . GLU A 1 228 ? -19.104 -2.175 -1.531 1.00 86.88 228 GLU A CA 1
ATOM 1744 C C . GLU A 1 228 ? -18.216 -1.728 -2.703 1.00 86.88 228 GLU A C 1
ATOM 1746 O O . GLU A 1 228 ? -18.512 -2.078 -3.845 1.00 86.88 228 GLU A O 1
ATOM 1751 N N . GLN A 1 229 ? -17.118 -1.001 -2.460 1.00 82.25 229 GLN A N 1
ATOM 1752 C CA . GLN A 1 229 ? -16.200 -0.596 -3.536 1.00 82.25 229 GLN A CA 1
ATOM 1753 C C . GLN A 1 229 ? -15.404 -1.765 -4.125 1.00 82.25 229 GLN A C 1
ATOM 1755 O O . GLN A 1 229 ? -15.289 -1.859 -5.352 1.00 82.25 229 GLN A O 1
ATOM 1760 N N . GLY A 1 230 ? -14.875 -2.642 -3.268 1.00 79.12 230 GLY A N 1
ATOM 1761 C CA . GLY A 1 230 ? -14.114 -3.816 -3.703 1.00 79.12 230 GLY A CA 1
ATOM 1762 C C . GLY A 1 230 ? -15.013 -4.893 -4.309 1.00 79.12 230 GLY A C 1
ATOM 1763 O O . GLY A 1 230 ? -14.923 -5.218 -5.497 1.00 79.12 230 GLY A O 1
ATOM 1764 N N . GLU A 1 231 ? -15.943 -5.394 -3.491 1.00 79.06 231 GLU A N 1
ATOM 1765 C CA . GLU A 1 231 ? -16.750 -6.588 -3.757 1.00 79.06 231 GLU A CA 1
ATOM 1766 C C . GLU A 1 231 ? -18.167 -6.302 -4.275 1.00 79.06 231 GLU A C 1
ATOM 1768 O O . GLU A 1 231 ? -18.897 -7.242 -4.591 1.00 79.06 231 GLU A O 1
ATOM 1773 N N . GLY A 1 232 ? -18.624 -5.049 -4.326 1.00 63.38 232 GLY A N 1
ATOM 1774 C CA . GLY A 1 232 ? -19.991 -4.755 -4.756 1.00 63.38 232 GLY A CA 1
ATOM 1775 C C . GLY A 1 232 ? -20.274 -5.183 -6.203 1.00 63.38 232 GLY A C 1
ATOM 1776 O O . GLY A 1 232 ? -19.377 -5.471 -6.998 1.00 63.38 232 GLY A O 1
ATOM 1777 N N . PHE A 1 233 ? -21.553 -5.204 -6.566 1.00 50.09 233 PHE A N 1
ATOM 1778 C CA . PHE A 1 233 ? -21.982 -5.376 -7.953 1.00 50.09 233 PHE A CA 1
ATOM 1779 C C . PHE A 1 233 ? -23.017 -4.304 -8.262 1.00 50.09 233 PHE A C 1
ATOM 1781 O O . PHE A 1 233 ? -24.134 -4.341 -7.727 1.00 50.09 233 PHE A O 1
ATOM 1788 N N . ASN A 1 234 ? -22.632 -3.315 -9.064 1.00 55.25 234 ASN A N 1
ATOM 1789 C CA . ASN A 1 234 ? -23.483 -2.168 -9.322 1.00 55.25 234 ASN A CA 1
ATOM 1790 C C . ASN A 1 234 ? -24.467 -2.497 -10.446 1.00 55.25 234 ASN A C 1
ATOM 1792 O O . ASN A 1 234 ? -24.111 -2.794 -11.580 1.00 55.25 234 ASN A O 1
ATOM 1796 N N . THR A 1 235 ? -25.760 -2.414 -10.129 1.00 41.81 235 THR A N 1
ATOM 1797 C CA . THR A 1 235 ? -26.835 -2.526 -11.134 1.00 41.81 235 THR A CA 1
ATOM 1798 C C . THR A 1 235 ? -27.186 -1.177 -11.774 1.00 41.81 235 THR A C 1
ATOM 1800 O O . THR A 1 235 ? -28.039 -1.121 -12.661 1.00 41.81 235 THR A O 1
ATOM 1803 N N . SER A 1 236 ? -26.525 -0.097 -11.341 1.00 39.94 236 SER A N 1
ATOM 1804 C CA . SER A 1 236 ? -26.674 1.278 -11.831 1.00 39.94 236 SER A CA 1
ATOM 1805 C C . SER A 1 236 ? -25.338 1.860 -12.311 1.00 39.94 236 SER A C 1
ATOM 1807 O O . SER A 1 236 ? -24.316 1.666 -11.663 1.00 39.94 236 SER A O 1
ATOM 1809 N N . ASP A 1 237 ? -25.380 2.625 -13.407 1.00 42.06 237 ASP A N 1
ATOM 1810 C CA . ASP A 1 237 ? -24.254 3.173 -14.196 1.00 42.06 237 ASP A CA 1
ATOM 1811 C C . ASP A 1 237 ? -23.299 4.177 -13.481 1.00 42.06 237 ASP A C 1
ATOM 1813 O O . ASP A 1 237 ? -22.550 4.880 -14.159 1.00 42.06 237 ASP A O 1
ATOM 1817 N N . GLU A 1 238 ? -23.302 4.320 -12.148 1.00 48.03 238 GLU A N 1
ATOM 1818 C CA . GLU A 1 238 ? -22.596 5.444 -11.491 1.00 48.03 238 GLU A CA 1
ATOM 1819 C C . GLU A 1 238 ? -21.112 5.187 -11.129 1.00 48.03 238 GLU A C 1
ATOM 1821 O O . GLU A 1 238 ? -20.336 6.143 -11.145 1.00 48.03 238 GLU A O 1
ATOM 1826 N N . SER A 1 239 ? -20.660 3.937 -10.939 1.00 60.88 239 SER A N 1
ATOM 1827 C CA . SER A 1 239 ? -19.229 3.546 -10.991 1.00 60.88 239 SER A CA 1
ATOM 1828 C C . SER A 1 239 ? -19.048 2.024 -10.916 1.00 60.88 239 SER A C 1
ATOM 1830 O O . SER A 1 239 ? -19.754 1.366 -10.166 1.00 60.88 239 SER A O 1
ATOM 1832 N N . ASP A 1 240 ? -18.092 1.448 -11.652 1.00 75.50 240 ASP A N 1
ATOM 1833 C CA . ASP A 1 240 ? -17.795 0.008 -11.556 1.00 75.50 240 ASP A CA 1
ATOM 1834 C C . ASP A 1 240 ? -17.047 -0.329 -10.256 1.00 75.50 240 ASP A C 1
ATOM 1836 O O . ASP A 1 240 ? -16.113 0.393 -9.879 1.00 75.50 240 ASP A O 1
ATOM 1840 N N . THR A 1 241 ? -17.370 -1.461 -9.634 1.00 88.44 241 THR A N 1
ATOM 1841 C CA . THR A 1 241 ? -16.592 -2.017 -8.510 1.00 88.44 241 THR A CA 1
ATOM 1842 C C . THR A 1 241 ? -15.260 -2.593 -8.974 1.00 88.44 241 THR A C 1
ATOM 1844 O O . THR A 1 241 ? -15.024 -2.768 -10.177 1.00 88.44 241 THR A O 1
ATOM 1847 N N . HIS A 1 242 ? -14.350 -2.898 -8.047 1.00 93.31 242 HIS A N 1
ATOM 1848 C CA . HIS A 1 242 ? -13.054 -3.479 -8.417 1.00 93.31 242 HIS A CA 1
ATOM 1849 C C . HIS A 1 242 ? -13.218 -4.812 -9.134 1.00 93.31 242 HIS A C 1
ATOM 1851 O O . HIS A 1 242 ? -12.623 -5.009 -10.197 1.00 93.31 242 HIS A O 1
ATOM 1857 N N . PHE A 1 243 ? -14.092 -5.684 -8.628 1.00 94.88 243 PHE A N 1
ATOM 1858 C CA . PHE A 1 243 ? -14.452 -6.934 -9.293 1.00 94.88 243 PHE A CA 1
ATOM 1859 C C . PHE A 1 243 ? -14.877 -6.720 -10.754 1.00 94.88 243 PHE A C 1
ATOM 1861 O O . PHE A 1 243 ? -14.348 -7.364 -11.666 1.00 94.88 243 PHE A O 1
ATOM 1868 N N . GLU A 1 244 ? -15.793 -5.783 -11.006 1.00 93.38 244 GLU A N 1
ATOM 1869 C CA . GLU A 1 244 ? -16.289 -5.478 -12.352 1.00 93.38 244 GLU A CA 1
ATOM 1870 C C . GLU A 1 244 ? -15.180 -4.932 -13.262 1.00 93.38 244 GLU A C 1
ATOM 1872 O O . GLU A 1 244 ? -15.070 -5.335 -14.427 1.00 93.38 244 GLU A O 1
ATOM 1877 N N . GLN A 1 245 ? -14.309 -4.065 -12.738 1.00 94.56 245 GLN A N 1
ATOM 1878 C CA . GLN A 1 245 ? -13.157 -3.549 -13.480 1.00 94.56 245 GLN A CA 1
ATOM 1879 C C . GLN A 1 245 ? -12.150 -4.657 -13.821 1.00 94.56 245 GLN A C 1
ATOM 1881 O O . GLN A 1 245 ? -11.660 -4.713 -14.954 1.00 94.56 245 GLN A O 1
ATOM 1886 N N . PHE A 1 246 ? -11.887 -5.599 -12.910 1.00 97.25 246 PHE A N 1
ATOM 1887 C CA . PHE A 1 246 ? -11.024 -6.747 -13.196 1.00 97.25 246 PHE A CA 1
ATOM 1888 C C . PHE A 1 246 ? -11.628 -7.691 -14.240 1.00 97.25 246 PHE A C 1
ATOM 1890 O O . PHE A 1 246 ? -10.908 -8.142 -15.134 1.00 97.25 246 PHE A O 1
ATOM 1897 N N . ILE A 1 247 ? -12.946 -7.908 -14.237 1.00 96.31 247 ILE A N 1
ATOM 1898 C CA . ILE A 1 247 ? -13.631 -8.650 -15.310 1.00 96.31 247 ILE A CA 1
ATOM 1899 C C . ILE A 1 247 ? -13.459 -7.948 -16.669 1.00 96.31 247 ILE A C 1
ATOM 1901 O O . ILE A 1 247 ? -13.196 -8.611 -17.683 1.00 96.31 247 ILE A O 1
ATOM 1905 N N . LYS A 1 248 ? -13.540 -6.609 -16.712 1.00 95.31 248 LYS A N 1
ATOM 1906 C CA . LYS A 1 248 ? -13.271 -5.825 -17.934 1.00 95.31 248 LYS A CA 1
ATOM 1907 C C . LYS A 1 248 ? -11.824 -5.983 -18.401 1.00 95.31 248 LYS A C 1
ATOM 1909 O O . LYS A 1 248 ? -11.598 -6.170 -19.598 1.00 95.31 248 LYS A O 1
ATOM 1914 N N . LEU A 1 249 ? -10.858 -5.969 -17.482 1.00 96.44 249 LEU A N 1
ATOM 1915 C CA . LEU A 1 249 ? -9.440 -6.188 -17.786 1.00 96.44 249 LEU A CA 1
ATOM 1916 C C . LEU A 1 249 ? -9.175 -7.602 -18.318 1.00 96.44 249 LEU A C 1
ATOM 1918 O O . LEU A 1 249 ? -8.480 -7.744 -19.322 1.00 96.44 249 LEU A O 1
ATOM 1922 N N . VAL A 1 250 ? -9.765 -8.639 -17.709 1.00 97.81 250 VAL A N 1
ATOM 1923 C CA . VAL A 1 250 ? -9.676 -10.028 -18.197 1.00 97.81 250 VAL A CA 1
ATOM 1924 C C . VAL A 1 250 ? -10.219 -10.121 -19.620 1.00 97.81 250 VAL A C 1
ATOM 1926 O O . VAL A 1 250 ? -9.545 -10.641 -20.508 1.00 97.81 250 VAL A O 1
ATOM 1929 N N . THR A 1 251 ? -11.402 -9.553 -19.859 1.00 96.44 251 THR A N 1
ATOM 1930 C CA . THR A 1 251 ? -12.044 -9.555 -21.180 1.00 96.44 251 THR A CA 1
ATOM 1931 C C . THR A 1 251 ? -11.177 -8.848 -22.224 1.00 96.44 251 THR A C 1
ATOM 1933 O O . THR A 1 251 ? -10.977 -9.362 -23.325 1.00 96.44 251 THR A O 1
ATOM 1936 N N . ALA A 1 252 ? -10.622 -7.684 -21.880 1.00 95.25 252 ALA A N 1
ATOM 1937 C CA . ALA A 1 252 ? -9.752 -6.918 -22.764 1.00 95.25 252 ALA A CA 1
ATOM 1938 C C . ALA A 1 252 ? -8.431 -7.642 -23.067 1.00 95.25 252 ALA A C 1
ATOM 1940 O O . ALA A 1 252 ? -7.971 -7.623 -24.212 1.00 95.25 252 ALA A O 1
ATOM 1941 N N . LEU A 1 253 ? -7.838 -8.307 -22.069 1.00 95.94 253 LEU A N 1
ATOM 1942 C CA . LEU A 1 253 ? -6.629 -9.108 -22.244 1.00 95.94 253 LEU A CA 1
ATOM 1943 C C . LEU A 1 253 ? -6.881 -10.290 -23.188 1.00 95.94 253 LEU A C 1
ATOM 1945 O O . LEU A 1 253 ? -6.125 -10.485 -24.137 1.00 95.94 253 LEU A O 1
ATOM 1949 N N . GLU A 1 254 ? -7.960 -11.048 -22.973 1.00 96.06 254 GLU A N 1
ATOM 1950 C CA . GLU A 1 254 ? -8.324 -12.195 -23.821 1.00 96.06 254 GLU A CA 1
ATOM 1951 C C . GLU A 1 254 ? -8.679 -11.771 -25.256 1.00 96.06 254 GLU A C 1
ATOM 1953 O O . GLU A 1 254 ? -8.402 -12.502 -26.207 1.00 96.06 254 GLU A O 1
ATOM 1958 N N . ALA A 1 255 ? -9.226 -10.565 -25.431 1.00 95.25 255 ALA A N 1
ATOM 1959 C CA . ALA A 1 255 ? -9.474 -9.966 -26.740 1.00 95.25 255 ALA A CA 1
ATOM 1960 C C . ALA A 1 255 ? -8.203 -9.426 -27.430 1.00 95.25 255 ALA A C 1
ATOM 1962 O O . ALA A 1 255 ? -8.287 -8.926 -28.552 1.00 95.25 255 ALA A O 1
ATOM 1963 N N . GLY A 1 256 ? -7.036 -9.480 -26.775 1.00 92.94 256 GLY A N 1
ATOM 1964 C CA . GLY A 1 256 ? -5.779 -8.937 -27.300 1.00 92.94 256 GLY A CA 1
ATOM 1965 C C . GLY A 1 256 ? -5.734 -7.406 -27.345 1.00 92.94 256 GLY A C 1
ATOM 1966 O O . GLY A 1 256 ? -4.951 -6.841 -28.104 1.00 92.94 256 GLY A O 1
ATOM 1967 N N . SER A 1 257 ? -6.577 -6.730 -26.555 1.00 92.88 257 SER A N 1
ATOM 1968 C CA . SER A 1 257 ? -6.657 -5.260 -26.499 1.00 92.88 257 SER A CA 1
ATOM 1969 C C . SER A 1 257 ? -5.612 -4.634 -25.571 1.00 92.88 257 SER A C 1
ATOM 1971 O O . SER A 1 257 ? -5.368 -3.433 -25.646 1.00 92.88 257 SER A O 1
ATOM 1973 N N . ILE A 1 258 ? -4.989 -5.433 -24.700 1.00 93.56 258 ILE A N 1
ATOM 1974 C CA . ILE A 1 258 ? -3.936 -4.995 -23.778 1.00 93.56 258 ILE A CA 1
ATOM 1975 C C . ILE A 1 258 ? -2.584 -5.459 -24.316 1.00 93.56 258 ILE A C 1
ATOM 1977 O O . ILE A 1 258 ? -2.341 -6.657 -24.460 1.00 93.56 258 ILE A O 1
ATOM 1981 N N . SER A 1 259 ? -1.688 -4.508 -24.580 1.00 93.38 259 SER A N 1
ATOM 1982 C CA . SER A 1 259 ? -0.278 -4.797 -24.848 1.00 93.38 259 SER A CA 1
ATOM 1983 C C . SER A 1 259 ? 0.510 -4.742 -23.545 1.00 93.38 259 SER A C 1
ATOM 1985 O O . SER A 1 259 ? 0.341 -3.814 -22.759 1.00 93.38 259 SER A O 1
ATOM 1987 N N . VAL A 1 260 ? 1.379 -5.726 -23.313 1.00 9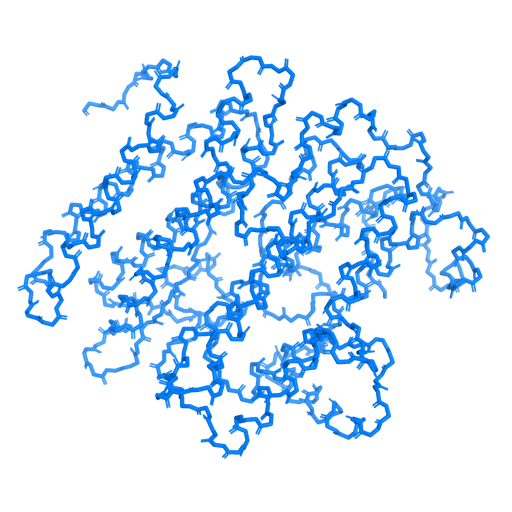4.38 260 VAL A N 1
ATOM 1988 C CA . VAL A 1 260 ? 2.109 -5.871 -22.046 1.00 94.38 260 VAL A CA 1
ATOM 1989 C C . VAL A 1 260 ? 3.612 -5.846 -22.303 1.00 94.38 260 VAL A C 1
ATOM 1991 O O . VAL A 1 260 ? 4.133 -6.549 -23.169 1.00 94.38 260 VAL A O 1
ATOM 1994 N N . LYS A 1 261 ? 4.318 -5.021 -21.536 1.00 92.88 261 LYS A N 1
ATOM 1995 C CA . LYS A 1 261 ? 5.772 -4.933 -21.479 1.00 92.88 261 LYS A CA 1
ATOM 1996 C C . LYS A 1 261 ? 6.333 -6.130 -20.706 1.00 92.88 261 LYS A C 1
ATOM 1998 O O . LYS A 1 261 ? 5.854 -6.468 -19.627 1.00 92.88 261 LYS A O 1
ATOM 2003 N N . ALA A 1 262 ? 7.404 -6.729 -21.224 1.00 91.69 262 ALA A N 1
ATOM 2004 C CA . ALA A 1 262 ? 8.125 -7.806 -20.551 1.00 91.69 262 ALA A CA 1
ATOM 2005 C C . ALA A 1 262 ? 8.998 -7.265 -19.400 1.00 91.69 262 ALA A C 1
ATOM 2007 O O . ALA A 1 262 ? 10.199 -7.033 -19.567 1.00 91.69 262 ALA A O 1
ATOM 2008 N N . ILE A 1 263 ? 8.373 -7.049 -18.243 1.00 96.06 263 ILE A N 1
ATOM 2009 C CA . ILE A 1 263 ? 9.045 -6.735 -16.976 1.00 96.06 263 ILE A CA 1
ATOM 2010 C C . ILE A 1 263 ? 9.127 -7.982 -16.085 1.00 96.06 263 ILE A C 1
ATOM 2012 O O . ILE A 1 263 ? 8.424 -8.969 -16.317 1.00 96.06 263 ILE A O 1
ATOM 2016 N N . ALA A 1 264 ? 10.031 -7.957 -15.111 1.00 96.75 264 ALA A N 1
ATOM 2017 C CA . ALA A 1 264 ? 10.320 -9.071 -14.220 1.00 96.75 264 ALA A CA 1
ATOM 2018 C C . ALA A 1 264 ? 9.123 -9.466 -13.339 1.00 96.75 264 ALA A C 1
ATOM 2020 O O . ALA A 1 264 ? 8.094 -8.806 -13.290 1.00 96.75 264 ALA A O 1
ATOM 2021 N N . THR A 1 265 ? 9.249 -10.577 -12.622 1.00 96.25 265 THR A N 1
ATOM 2022 C CA . THR A 1 265 ? 8.331 -10.920 -11.526 1.00 96.25 265 THR A CA 1
ATOM 2023 C C . THR A 1 265 ? 9.035 -10.659 -10.207 1.00 96.25 265 THR A C 1
ATOM 2025 O O . THR A 1 265 ? 10.137 -11.167 -10.006 1.00 96.25 265 THR A O 1
ATOM 2028 N N . SER A 1 266 ? 8.419 -9.864 -9.330 1.00 96.31 266 SER A N 1
ATOM 2029 C CA . SER A 1 266 ? 8.972 -9.476 -8.025 1.00 96.31 266 SER A CA 1
ATOM 2030 C C . SER A 1 266 ? 10.460 -9.084 -8.108 1.00 96.31 266 SER A C 1
ATOM 2032 O O . SER A 1 266 ? 11.300 -9.732 -7.469 1.00 96.31 266 SER A O 1
ATOM 2034 N N . PRO A 1 267 ? 10.826 -8.076 -8.932 1.00 96.62 267 PRO A N 1
ATOM 2035 C CA . PRO A 1 267 ? 12.203 -7.603 -9.001 1.00 96.62 267 PRO A CA 1
ATOM 2036 C C . PRO A 1 267 ? 12.650 -7.150 -7.608 1.00 96.62 267 PRO A C 1
ATOM 2038 O O . PRO A 1 267 ? 11.911 -6.447 -6.929 1.00 96.62 267 PRO A O 1
ATOM 2041 N N . THR A 1 268 ? 13.842 -7.544 -7.162 1.00 95.50 268 THR A N 1
ATOM 2042 C CA . THR A 1 268 ? 14.300 -7.221 -5.801 1.00 95.50 268 THR A CA 1
ATOM 2043 C C . THR A 1 268 ? 15.795 -6.932 -5.720 1.00 95.50 268 THR A C 1
ATOM 2045 O O . THR A 1 268 ? 16.613 -7.474 -6.480 1.00 95.50 268 THR A O 1
ATOM 2048 N N . LEU A 1 269 ? 16.171 -6.085 -4.763 1.00 94.31 269 LEU A N 1
ATOM 2049 C CA . LEU A 1 269 ? 17.558 -5.843 -4.381 1.00 94.31 269 LEU A CA 1
ATOM 2050 C C . LEU A 1 269 ? 18.103 -6.989 -3.534 1.00 94.31 269 LEU A C 1
ATOM 2052 O O . LEU A 1 269 ? 19.290 -7.317 -3.666 1.00 94.31 269 LEU A O 1
ATOM 2056 N N . ALA A 1 270 ? 17.261 -7.577 -2.682 1.00 88.19 270 ALA A N 1
ATOM 2057 C CA . ALA A 1 270 ? 17.626 -8.636 -1.754 1.00 88.19 270 ALA A CA 1
ATOM 2058 C C . ALA A 1 270 ? 16.411 -9.523 -1.408 1.00 88.19 270 ALA A C 1
ATOM 2060 O O . ALA A 1 270 ? 15.350 -9.002 -1.064 1.00 88.19 270 ALA A O 1
ATOM 2061 N N . PRO A 1 271 ? 16.556 -10.863 -1.418 1.00 79.94 271 PRO A N 1
ATOM 2062 C CA . PRO A 1 271 ? 15.475 -11.760 -1.020 1.00 79.94 271 PRO A CA 1
ATOM 2063 C C . PRO A 1 271 ? 14.911 -11.427 0.369 1.00 79.94 271 PRO A C 1
ATOM 2065 O O . PRO A 1 271 ? 15.667 -11.180 1.306 1.00 79.94 271 PRO A O 1
ATOM 2068 N N . GLY A 1 272 ? 13.583 -11.479 0.505 1.00 77.94 272 GLY A N 1
ATOM 2069 C CA . GLY A 1 272 ? 12.879 -11.268 1.775 1.00 77.94 272 GLY A CA 1
ATOM 2070 C C . GLY A 1 272 ? 12.497 -9.820 2.091 1.00 77.94 272 GLY A C 1
ATOM 2071 O O . GLY A 1 272 ? 11.895 -9.601 3.133 1.00 77.94 272 GLY A O 1
ATOM 2072 N N . GLN A 1 273 ? 12.831 -8.859 1.224 1.00 77.25 273 GLN A N 1
ATOM 2073 C CA . GLN A 1 273 ? 12.401 -7.456 1.342 1.00 77.25 273 GLN A CA 1
ATOM 2074 C C . GLN A 1 273 ? 11.320 -7.079 0.309 1.00 77.25 273 GLN A C 1
ATOM 2076 O O . GLN A 1 273 ? 10.620 -6.084 0.475 1.00 77.25 273 GLN A O 1
ATOM 2081 N N . GLY A 1 274 ? 11.172 -7.875 -0.752 1.00 79.94 274 GLY A N 1
ATOM 2082 C CA . GLY A 1 274 ? 10.200 -7.671 -1.827 1.00 79.94 274 GLY A CA 1
ATOM 2083 C C . GLY A 1 274 ? 9.158 -8.784 -1.918 1.00 79.94 274 GLY A C 1
ATOM 2084 O O . GLY A 1 274 ? 8.997 -9.600 -1.009 1.00 79.94 274 GLY A O 1
ATOM 2085 N N . GLY A 1 275 ? 8.470 -8.830 -3.059 1.00 86.06 275 GLY A N 1
ATOM 2086 C CA . GLY A 1 275 ? 7.464 -9.847 -3.349 1.00 86.06 275 GLY A CA 1
ATOM 2087 C C . GLY A 1 275 ? 7.985 -11.288 -3.305 1.00 86.06 275 GLY A C 1
ATOM 2088 O O . GLY A 1 275 ? 9.166 -11.583 -3.509 1.00 86.06 275 GLY A O 1
ATOM 2089 N N . GLU A 1 276 ? 7.065 -12.216 -3.075 1.00 91.00 276 GLU A N 1
ATOM 2090 C CA . GLU A 1 276 ? 7.269 -13.650 -3.247 1.00 91.00 276 GLU A CA 1
ATOM 2091 C C . GLU A 1 276 ? 7.624 -13.972 -4.712 1.00 91.00 276 GLU A C 1
ATOM 2093 O O . GLU A 1 276 ? 7.344 -13.193 -5.623 1.00 91.00 276 GLU A O 1
ATOM 2098 N N . LYS A 1 277 ? 8.262 -15.127 -4.951 1.00 91.62 277 LYS A N 1
ATOM 2099 C CA . LYS A 1 277 ? 8.866 -15.503 -6.251 1.00 91.62 277 LYS A CA 1
ATOM 2100 C C . LYS A 1 277 ? 9.863 -14.441 -6.792 1.00 91.62 277 LYS A C 1
ATOM 2102 O O . LYS A 1 277 ? 9.741 -14.036 -7.948 1.00 91.62 277 LYS A O 1
ATOM 2107 N N . PRO A 1 278 ? 10.850 -13.991 -5.987 1.00 94.31 278 PRO A N 1
ATOM 2108 C CA . PRO A 1 278 ? 11.700 -12.856 -6.336 1.00 94.31 278 PRO A CA 1
ATOM 2109 C C . PRO A 1 278 ? 12.629 -13.127 -7.524 1.00 94.31 278 PRO A C 1
ATOM 2111 O O . PRO A 1 278 ? 13.238 -14.197 -7.621 1.00 94.31 278 PRO A O 1
ATOM 2114 N N . GLN A 1 279 ? 12.832 -12.108 -8.361 1.00 94.94 279 GLN A N 1
ATOM 2115 C CA . GLN A 1 279 ? 13.895 -12.066 -9.366 1.00 94.94 279 GLN A CA 1
ATOM 2116 C C . GLN A 1 279 ? 14.929 -11.006 -8.976 1.00 94.94 279 GLN A C 1
ATOM 2118 O O . GLN A 1 279 ? 14.624 -9.824 -8.839 1.00 94.94 279 GLN A O 1
ATOM 2123 N N . ALA A 1 280 ? 16.175 -11.427 -8.762 1.00 95.44 280 ALA A N 1
ATOM 2124 C CA . ALA A 1 280 ? 17.230 -10.514 -8.339 1.00 95.44 280 ALA A CA 1
ATOM 2125 C C . ALA A 1 280 ? 17.605 -9.544 -9.467 1.00 95.44 280 ALA A C 1
ATOM 2127 O O . ALA A 1 280 ? 17.920 -9.971 -10.577 1.00 95.44 280 ALA A O 1
ATOM 2128 N N . ILE A 1 281 ? 17.645 -8.248 -9.159 1.00 97.00 281 ILE A N 1
ATOM 2129 C CA . ILE A 1 281 ? 18.208 -7.241 -10.062 1.00 97.00 281 ILE A CA 1
ATOM 2130 C C . ILE A 1 281 ? 19.730 -7.378 -10.013 1.00 97.00 281 ILE A C 1
ATOM 2132 O O . ILE A 1 281 ? 20.343 -7.081 -8.991 1.00 97.00 281 ILE A O 1
ATOM 2136 N N . LEU A 1 282 ? 20.354 -7.847 -11.090 1.00 96.88 282 LEU A N 1
ATOM 2137 C CA . LEU A 1 282 ? 21.802 -8.055 -11.192 1.00 96.88 282 LEU A CA 1
ATOM 2138 C C . LEU A 1 282 ? 22.515 -6.866 -11.843 1.00 96.88 282 LEU A C 1
ATOM 2140 O O . LEU A 1 282 ? 23.673 -6.589 -11.525 1.00 96.88 282 LEU A O 1
ATOM 2144 N N . ASN A 1 283 ? 21.816 -6.121 -12.701 1.00 97.62 283 ASN A N 1
ATOM 2145 C CA . ASN A 1 283 ? 22.367 -4.944 -13.357 1.00 97.62 283 ASN A CA 1
ATOM 2146 C C . ASN A 1 283 ? 22.713 -3.846 -12.336 1.00 97.62 283 ASN A C 1
ATOM 2148 O O . ASN A 1 283 ? 21.833 -3.316 -11.658 1.00 97.62 283 ASN A O 1
ATOM 2152 N N . SER A 1 284 ? 23.989 -3.464 -12.244 1.00 97.25 284 SER A N 1
ATOM 2153 C CA . SER A 1 284 ? 24.479 -2.552 -11.202 1.00 97.25 284 SER A CA 1
ATOM 2154 C C . SER A 1 284 ? 23.812 -1.176 -11.226 1.00 97.25 284 SER A C 1
ATOM 2156 O O . SER A 1 284 ? 23.491 -0.643 -10.168 1.00 97.25 284 SER A O 1
ATOM 2158 N N . TYR A 1 285 ? 23.557 -0.615 -12.408 1.00 97.81 285 TYR A N 1
ATOM 2159 C CA . TYR A 1 285 ? 22.908 0.688 -12.534 1.00 97.81 285 TYR A CA 1
ATOM 2160 C C . TYR A 1 285 ? 21.422 0.633 -12.171 1.00 97.81 285 TYR A C 1
ATOM 2162 O O . TYR A 1 285 ? 20.918 1.498 -11.456 1.00 97.81 285 TYR A O 1
ATOM 2170 N N . THR A 1 286 ? 20.743 -0.435 -12.582 1.00 98.25 286 THR A N 1
ATOM 2171 C CA . THR A 1 286 ? 19.336 -0.683 -12.237 1.00 98.25 286 THR A CA 1
ATOM 2172 C C . THR A 1 286 ? 19.160 -0.887 -10.736 1.00 98.25 286 THR A C 1
ATOM 2174 O O . THR A 1 286 ? 18.219 -0.355 -10.153 1.00 98.25 286 THR A O 1
ATOM 2177 N N . ARG A 1 287 ? 20.103 -1.575 -10.074 1.00 98.00 287 ARG A N 1
ATOM 2178 C CA . ARG A 1 287 ? 20.112 -1.727 -8.609 1.00 98.00 287 ARG A CA 1
ATOM 2179 C C . ARG A 1 287 ? 20.168 -0.385 -7.875 1.00 98.00 287 ARG A C 1
ATOM 2181 O O . ARG A 1 287 ? 19.533 -0.253 -6.835 1.00 98.00 287 ARG A O 1
ATOM 2188 N N . LEU A 1 288 ? 20.892 0.610 -8.393 1.00 98.56 288 LEU A N 1
ATOM 2189 C CA . LEU A 1 288 ? 20.941 1.938 -7.768 1.00 98.56 288 LEU A CA 1
ATOM 2190 C C . LEU A 1 288 ? 19.567 2.616 -7.800 1.00 98.56 288 LEU A C 1
ATOM 2192 O O . LEU A 1 288 ? 19.084 3.078 -6.768 1.00 98.56 288 LEU A O 1
ATOM 2196 N N . TRP A 1 289 ? 18.906 2.609 -8.960 1.00 98.50 289 TRP A N 1
ATOM 2197 C CA . TRP A 1 289 ? 17.558 3.163 -9.111 1.00 98.50 289 TRP A CA 1
ATOM 2198 C C . TRP A 1 289 ? 16.502 2.393 -8.318 1.00 98.50 289 TRP A C 1
ATOM 2200 O O . TRP A 1 289 ? 15.618 3.009 -7.730 1.00 98.50 289 TRP A O 1
ATOM 2210 N N . ALA A 1 290 ? 16.619 1.069 -8.231 1.00 98.00 290 ALA A N 1
ATOM 2211 C CA . ALA A 1 290 ? 15.745 0.245 -7.402 1.00 98.00 290 ALA A CA 1
ATOM 2212 C C . ALA A 1 290 ? 15.928 0.561 -5.905 1.00 98.00 290 ALA A C 1
ATOM 2214 O O . ALA A 1 290 ? 14.951 0.634 -5.159 1.00 98.00 290 ALA A O 1
ATOM 2215 N N . GLY A 1 291 ? 17.163 0.847 -5.473 1.00 98.00 291 GLY A N 1
ATOM 2216 C CA . GLY A 1 291 ? 17.454 1.367 -4.133 1.00 98.00 291 GLY A CA 1
ATOM 2217 C C . GLY A 1 291 ? 16.765 2.702 -3.863 1.00 98.00 291 GLY A C 1
ATOM 2218 O O . GLY A 1 291 ? 16.128 2.868 -2.824 1.00 98.00 291 GLY A O 1
ATOM 2219 N N . VAL A 1 292 ? 16.839 3.631 -4.821 1.00 98.38 292 VAL A N 1
ATOM 2220 C CA . VAL A 1 292 ? 16.139 4.920 -4.737 1.00 98.38 292 VAL A CA 1
ATOM 2221 C C . VAL A 1 292 ? 14.625 4.715 -4.648 1.00 98.38 292 VAL A C 1
ATOM 2223 O O . VAL A 1 292 ? 13.989 5.288 -3.768 1.00 98.38 292 VAL A O 1
ATOM 2226 N N . GLN A 1 293 ? 14.048 3.882 -5.517 1.00 97.38 293 GLN A N 1
ATOM 2227 C CA . GLN A 1 293 ? 12.606 3.631 -5.556 1.00 97.38 293 GLN A CA 1
ATOM 2228 C C . GLN A 1 293 ? 12.087 2.994 -4.269 1.00 97.38 293 GLN A C 1
ATOM 2230 O O . GLN A 1 293 ? 11.088 3.470 -3.735 1.00 97.38 293 GLN A O 1
ATOM 2235 N N . SER A 1 294 ? 12.793 1.999 -3.732 1.00 96.69 294 SER A N 1
ATOM 2236 C CA . SER A 1 294 ? 12.420 1.342 -2.473 1.00 96.69 294 SER A CA 1
ATOM 2237 C C . SER A 1 294 ? 12.419 2.327 -1.306 1.00 96.69 294 SER A C 1
ATOM 2239 O O . SER A 1 294 ? 11.446 2.416 -0.568 1.00 96.69 294 SER A O 1
ATOM 2241 N N . LEU A 1 295 ? 13.473 3.140 -1.170 1.00 97.25 295 LEU A N 1
ATOM 2242 C CA . LEU A 1 295 ? 13.562 4.126 -0.090 1.00 97.25 295 LEU A CA 1
ATOM 2243 C C . LEU A 1 295 ? 12.538 5.260 -0.229 1.00 97.25 295 LEU A C 1
ATOM 2245 O O . LEU A 1 295 ? 11.982 5.703 0.775 1.00 97.25 295 LEU A O 1
ATOM 2249 N N . GLN A 1 296 ? 12.259 5.715 -1.452 1.00 97.31 296 GLN A N 1
ATOM 2250 C CA . GLN A 1 296 ? 11.206 6.703 -1.698 1.00 97.31 296 GLN A CA 1
ATOM 2251 C C . GLN A 1 296 ? 9.819 6.142 -1.374 1.00 97.31 296 GLN A C 1
ATOM 2253 O O . GLN A 1 296 ? 9.013 6.827 -0.750 1.00 97.31 296 GLN A O 1
ATOM 2258 N N . TYR A 1 297 ? 9.549 4.886 -1.729 1.00 95.75 297 TYR A N 1
ATOM 2259 C CA . TYR A 1 297 ? 8.322 4.195 -1.340 1.00 95.75 297 TYR A CA 1
ATOM 2260 C C . TYR A 1 297 ? 8.202 4.066 0.187 1.00 95.75 297 TYR A C 1
ATOM 2262 O O . TYR A 1 297 ? 7.164 4.428 0.746 1.00 95.75 297 TYR A O 1
ATOM 2270 N N . THR A 1 298 ? 9.276 3.681 0.884 1.00 95.69 298 THR A N 1
ATOM 2271 C CA . THR A 1 298 ? 9.297 3.657 2.355 1.00 95.69 298 THR A CA 1
ATOM 2272 C C . THR A 1 298 ? 9.002 5.033 2.951 1.00 95.69 298 THR A C 1
ATOM 2274 O O . THR A 1 298 ? 8.241 5.118 3.911 1.00 95.69 298 THR A O 1
ATOM 2277 N N . LEU A 1 299 ? 9.532 6.126 2.380 1.00 96.50 299 LEU A N 1
ATOM 2278 C CA . LEU A 1 299 ? 9.208 7.483 2.838 1.00 96.50 299 LEU A CA 1
ATOM 2279 C C . LEU A 1 299 ? 7.722 7.815 2.694 1.00 96.50 299 LEU A C 1
ATOM 2281 O O . LEU A 1 299 ? 7.196 8.514 3.555 1.00 96.50 299 LEU A O 1
ATOM 2285 N N . VAL A 1 300 ? 7.043 7.330 1.651 1.00 94.75 300 VAL A N 1
ATOM 2286 C CA . VAL A 1 300 ? 5.591 7.524 1.496 1.00 94.75 300 VAL A CA 1
ATOM 2287 C C . VAL A 1 300 ? 4.837 6.852 2.638 1.00 94.75 300 VAL A C 1
ATOM 2289 O O . VAL A 1 300 ? 4.064 7.518 3.326 1.00 94.75 300 VAL A O 1
ATOM 2292 N N . ALA A 1 301 ? 5.094 5.566 2.881 1.00 95.19 301 ALA A N 1
ATOM 2293 C CA . ALA A 1 301 ? 4.425 4.822 3.946 1.00 95.19 301 ALA A CA 1
ATOM 2294 C C . ALA A 1 301 ? 4.754 5.387 5.342 1.00 95.19 301 ALA A C 1
ATOM 2296 O O . ALA A 1 301 ? 3.856 5.571 6.166 1.00 95.19 301 ALA A O 1
ATOM 2297 N N . LEU A 1 302 ? 6.021 5.743 5.584 1.00 96.69 302 LEU A N 1
ATOM 2298 C CA . LEU A 1 302 ? 6.472 6.347 6.838 1.00 96.69 302 LEU A CA 1
ATOM 2299 C C . LEU A 1 302 ? 5.843 7.727 7.064 1.00 96.69 302 LEU A C 1
ATOM 2301 O O . LEU A 1 302 ? 5.422 8.022 8.178 1.00 96.69 302 LEU A O 1
ATOM 2305 N N . SER A 1 303 ? 5.722 8.558 6.022 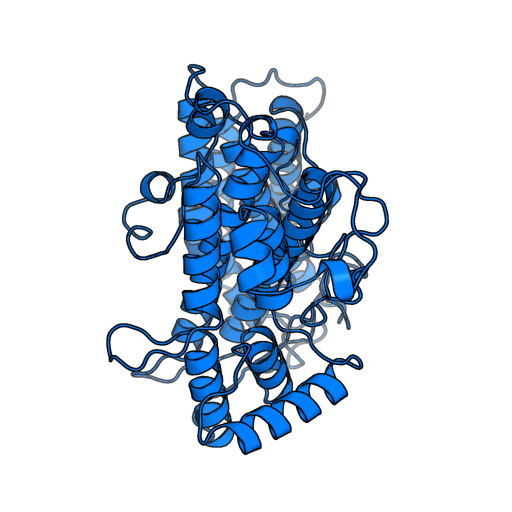1.00 95.62 303 SER A N 1
ATOM 2306 C CA . SER A 1 303 ? 5.044 9.856 6.114 1.00 95.62 303 SER A CA 1
ATOM 2307 C C . SER A 1 303 ? 3.574 9.715 6.506 1.00 95.62 303 SER A C 1
ATOM 2309 O O . SER A 1 303 ? 3.097 10.533 7.287 1.00 95.62 303 SER A O 1
ATOM 2311 N N . ILE A 1 304 ? 2.864 8.696 6.008 1.00 94.44 304 ILE A N 1
ATOM 2312 C CA . ILE A 1 304 ? 1.465 8.438 6.390 1.00 94.44 304 ILE A CA 1
ATOM 2313 C C . ILE A 1 304 ? 1.395 8.015 7.857 1.00 94.44 304 ILE A C 1
ATOM 2315 O O . ILE A 1 304 ? 0.657 8.630 8.625 1.00 94.44 304 ILE A O 1
ATOM 2319 N N . LEU A 1 305 ? 2.207 7.029 8.260 1.00 95.94 305 LEU A N 1
ATOM 2320 C CA . LEU A 1 305 ? 2.283 6.573 9.650 1.00 95.94 305 LEU A CA 1
ATOM 2321 C C . LEU A 1 305 ? 2.566 7.744 10.598 1.00 95.94 305 LEU A C 1
ATOM 2323 O O . LEU A 1 305 ? 1.835 7.964 11.557 1.00 95.94 305 LEU A O 1
ATOM 2327 N N . HIS A 1 306 ? 3.599 8.530 10.299 1.00 96.75 306 HIS A N 1
ATOM 2328 C CA . HIS A 1 306 ? 4.016 9.644 11.138 1.00 96.75 306 HIS A CA 1
ATOM 2329 C C . HIS A 1 306 ? 2.971 10.761 11.174 1.00 96.75 306 HIS A C 1
ATOM 2331 O O . HIS A 1 306 ? 2.660 11.253 12.255 1.00 96.75 306 HIS A O 1
ATOM 2337 N N . ALA A 1 307 ? 2.363 11.113 10.036 1.00 95.50 307 ALA A N 1
ATOM 2338 C CA . ALA A 1 307 ? 1.262 12.070 10.014 1.00 95.50 307 ALA A CA 1
ATOM 2339 C C . ALA A 1 307 ? 0.124 11.622 10.943 1.00 95.50 307 ALA A C 1
ATOM 2341 O O . ALA A 1 307 ? -0.337 12.418 11.756 1.00 95.50 307 ALA A O 1
ATOM 2342 N N . MET A 1 308 ? -0.283 10.350 10.876 1.00 95.19 308 MET A N 1
ATOM 2343 C CA . MET A 1 308 ? -1.360 9.801 11.707 1.00 95.19 308 MET A CA 1
ATOM 2344 C C . MET A 1 308 ? -0.995 9.707 13.196 1.00 95.19 308 MET A C 1
ATOM 2346 O O . MET A 1 308 ? -1.864 9.901 14.047 1.00 95.19 308 MET A O 1
ATOM 2350 N N . SER A 1 309 ? 0.283 9.506 13.524 1.00 95.75 309 SER A N 1
ATOM 2351 C CA . SER A 1 309 ? 0.792 9.529 14.903 1.00 95.75 309 SER A CA 1
ATOM 2352 C C . SER A 1 309 ? 0.835 10.927 15.534 1.00 95.75 309 SER A C 1
ATOM 2354 O O . SER A 1 309 ? 0.921 11.028 16.756 1.00 95.75 309 SER A O 1
ATOM 2356 N N . LEU A 1 310 ? 0.763 12.001 14.741 1.00 95.56 310 LEU A N 1
ATOM 2357 C CA . LEU A 1 310 ? 0.762 13.388 15.220 1.00 95.56 310 LEU A CA 1
ATOM 2358 C C . LEU A 1 310 ? -0.658 13.862 15.552 1.00 95.56 310 LEU A C 1
ATOM 2360 O O . LEU A 1 310 ? -1.594 13.648 14.772 1.00 95.56 310 LEU A O 1
ATOM 2364 N N . SER A 1 311 ? -0.801 14.529 16.701 1.00 94.69 311 SER A N 1
ATOM 2365 C CA . SER A 1 311 ? -2.071 15.098 17.165 1.00 94.69 311 SER A CA 1
ATOM 2366 C C . SER A 1 311 ? -2.288 16.490 16.580 1.00 94.69 311 SER A C 1
ATOM 2368 O O . SER A 1 311 ? -1.392 17.330 16.596 1.00 94.69 311 SER A O 1
ATOM 2370 N N . ARG A 1 312 ? -3.505 16.785 16.119 1.00 93.19 312 ARG A N 1
ATOM 2371 C CA . ARG A 1 312 ? -3.868 18.145 15.675 1.00 93.19 312 ARG A CA 1
ATOM 2372 C C . ARG A 1 312 ? -4.014 19.152 16.804 1.00 93.19 312 ARG A C 1
ATOM 2374 O O . ARG A 1 312 ? -3.962 20.352 16.547 1.00 93.19 312 ARG A O 1
ATOM 2381 N N . ASP A 1 313 ? -4.180 18.679 18.031 1.00 92.50 313 ASP A N 1
ATOM 2382 C CA . ASP A 1 313 ? -4.398 19.548 19.187 1.00 92.50 313 ASP A CA 1
ATOM 2383 C C . ASP A 1 313 ? -3.082 20.108 19.746 1.00 92.50 313 ASP A C 1
ATOM 2385 O O . ASP A 1 313 ? -3.084 21.015 20.583 1.00 92.50 313 ASP A O 1
ATOM 2389 N N . VAL A 1 314 ? -1.942 19.598 19.269 1.00 90.38 314 VAL A N 1
ATOM 2390 C CA . VAL A 1 314 ? -0.608 20.068 19.639 1.00 90.38 314 VAL A CA 1
ATOM 2391 C C . VAL A 1 314 ? -0.091 21.034 18.570 1.00 90.38 314 VAL A C 1
ATOM 2393 O O . VAL A 1 314 ? 0.063 20.698 17.395 1.00 90.38 314 VAL A O 1
ATOM 2396 N N . ALA A 1 315 ? 0.194 22.272 18.981 1.00 81.75 315 ALA A N 1
ATOM 2397 C CA . ALA A 1 315 ? 0.780 23.275 18.097 1.00 81.75 315 ALA A CA 1
ATOM 2398 C C . ALA A 1 315 ? 2.170 22.818 17.612 1.00 81.75 315 ALA A C 1
ATOM 2400 O O . ALA A 1 315 ? 3.017 22.447 18.421 1.00 81.75 315 ALA A O 1
ATOM 2401 N N . GLY A 1 316 ? 2.401 22.859 16.297 1.00 86.00 316 GLY A N 1
ATOM 2402 C CA . GLY A 1 316 ? 3.591 22.302 15.639 1.00 86.00 316 GLY A CA 1
ATOM 2403 C C . GLY A 1 316 ? 3.345 20.917 15.032 1.00 86.00 316 GLY A C 1
ATOM 2404 O O . GLY A 1 316 ? 3.646 20.716 13.856 1.00 86.00 316 GLY A O 1
ATOM 2405 N N . ASP A 1 317 ? 2.699 20.009 15.770 1.00 92.81 317 ASP A N 1
ATOM 2406 C CA . ASP A 1 317 ? 2.314 18.685 15.257 1.00 92.81 317 ASP A CA 1
ATOM 2407 C C . ASP A 1 317 ? 1.306 18.812 14.113 1.00 92.81 317 ASP A C 1
ATOM 2409 O O . ASP A 1 317 ? 1.453 18.148 13.089 1.00 92.81 317 ASP A O 1
ATOM 2413 N N . ALA A 1 318 ? 0.328 19.716 14.238 1.00 91.31 318 ALA A N 1
ATOM 2414 C CA . ALA A 1 318 ? -0.650 19.980 13.183 1.00 91.31 318 ALA A CA 1
ATOM 2415 C C . ALA A 1 318 ? 0.006 20.436 11.860 1.00 91.31 318 ALA A C 1
ATOM 2417 O O . ALA A 1 318 ? -0.359 19.952 10.788 1.00 91.31 318 ALA A O 1
ATOM 2418 N N . GLU A 1 319 ? 1.005 21.326 11.927 1.00 91.50 319 GLU A N 1
ATOM 2419 C CA . GLU A 1 319 ? 1.721 21.824 10.742 1.00 91.50 319 GLU A CA 1
ATOM 2420 C C . GLU A 1 319 ? 2.575 20.722 10.101 1.00 91.50 319 GLU A C 1
ATOM 2422 O O . GLU A 1 319 ? 2.566 20.544 8.877 1.00 91.50 319 GLU A O 1
ATOM 2427 N N . LEU A 1 320 ? 3.292 19.949 10.925 1.00 94.81 320 LEU A N 1
ATOM 2428 C CA . LEU A 1 320 ? 4.104 18.829 10.458 1.00 94.81 320 LEU A CA 1
ATOM 2429 C C . LEU A 1 320 ? 3.233 17.725 9.845 1.00 94.81 320 LEU A C 1
ATOM 2431 O O . LEU A 1 320 ? 3.568 17.199 8.782 1.00 94.81 320 LEU A O 1
ATOM 2435 N N . ARG A 1 321 ? 2.096 17.413 10.470 1.00 94.19 321 ARG A N 1
ATOM 2436 C CA . ARG A 1 321 ? 1.112 16.448 9.977 1.00 94.19 321 ARG A CA 1
ATOM 2437 C C . ARG A 1 321 ? 0.624 16.812 8.581 1.00 94.19 321 ARG A C 1
ATOM 2439 O O . ARG A 1 321 ? 0.697 15.973 7.684 1.00 94.19 321 ARG A O 1
ATOM 2446 N N . GLU A 1 322 ? 0.162 18.047 8.381 1.00 91.06 322 GLU A N 1
ATOM 2447 C CA . GLU A 1 322 ? -0.309 18.516 7.070 1.00 91.06 322 GLU A CA 1
ATOM 2448 C C . GLU A 1 322 ? 0.809 18.412 6.021 1.00 91.06 322 GLU A C 1
ATOM 2450 O O . GLU A 1 322 ? 0.593 17.939 4.899 1.00 91.06 322 GLU A O 1
ATOM 2455 N N . ALA A 1 323 ? 2.030 18.811 6.392 1.00 92.44 323 ALA A N 1
ATOM 2456 C CA . ALA A 1 323 ? 3.181 18.738 5.505 1.00 92.44 323 ALA A CA 1
ATOM 2457 C C . ALA A 1 323 ? 3.526 17.292 5.108 1.00 92.44 323 ALA A C 1
ATOM 2459 O O . ALA A 1 323 ? 3.806 17.043 3.932 1.00 92.44 323 ALA A O 1
ATOM 2460 N N . LEU A 1 324 ? 3.483 16.344 6.049 1.00 94.75 324 LEU A N 1
ATOM 2461 C CA . LEU A 1 324 ? 3.748 14.923 5.807 1.00 94.75 324 LEU A CA 1
ATOM 2462 C C . LEU A 1 324 ? 2.644 14.261 4.976 1.00 94.75 324 LEU A C 1
ATOM 2464 O O . LEU A 1 324 ? 2.962 13.587 3.996 1.00 94.75 324 LEU A O 1
ATOM 2468 N N . ALA A 1 325 ? 1.370 14.501 5.300 1.00 90.69 325 ALA A N 1
ATOM 2469 C CA . ALA A 1 325 ? 0.229 13.955 4.563 1.00 90.69 325 ALA A CA 1
ATOM 2470 C C . ALA A 1 325 ? 0.237 14.414 3.097 1.00 90.69 325 ALA A C 1
ATOM 2472 O O . ALA A 1 325 ? 0.265 13.593 2.175 1.00 90.69 325 ALA A O 1
ATOM 2473 N N . ARG A 1 326 ? 0.352 15.732 2.864 1.00 87.31 326 ARG A N 1
ATOM 2474 C CA . ARG A 1 326 ? 0.472 16.302 1.512 1.00 87.31 326 ARG A CA 1
ATOM 2475 C C . ARG A 1 326 ? 1.649 15.700 0.756 1.00 87.31 326 ARG A C 1
ATOM 2477 O O . ARG A 1 326 ? 1.577 15.487 -0.455 1.00 87.31 326 ARG A O 1
ATOM 2484 N N . ARG A 1 327 ? 2.757 15.458 1.449 1.00 87.06 327 ARG A N 1
ATOM 2485 C CA . ARG A 1 327 ? 3.976 14.950 0.837 1.00 87.06 327 ARG A CA 1
ATOM 2486 C C . ARG A 1 327 ? 3.878 13.480 0.456 1.00 87.06 327 ARG A C 1
ATOM 2488 O O . ARG A 1 327 ? 4.288 13.160 -0.654 1.00 87.06 327 ARG A O 1
ATOM 2495 N N . ALA A 1 328 ? 3.332 12.621 1.311 1.00 87.19 328 ALA A N 1
ATOM 2496 C CA . ALA A 1 328 ? 3.126 11.210 0.988 1.00 87.19 328 ALA A CA 1
ATOM 2497 C C . ALA A 1 328 ? 2.270 11.057 -0.274 1.00 87.19 328 ALA A C 1
ATOM 2499 O O . ALA A 1 328 ? 2.650 10.377 -1.228 1.00 87.19 328 ALA A O 1
ATOM 2500 N N . VAL A 1 329 ? 1.147 11.769 -0.292 1.00 79.31 329 VAL A N 1
ATOM 2501 C CA . VAL A 1 329 ? 0.092 11.585 -1.280 1.00 79.31 329 VAL A CA 1
ATOM 2502 C C . VAL A 1 329 ? 0.412 12.309 -2.591 1.00 79.31 329 VAL A C 1
ATOM 2504 O O . VAL A 1 329 ? 0.541 11.689 -3.645 1.00 79.31 329 VAL A O 1
ATOM 2507 N N . ARG A 1 330 ? 0.583 13.637 -2.551 1.00 77.69 330 ARG A N 1
ATOM 2508 C CA . ARG A 1 330 ? 0.760 14.437 -3.773 1.00 77.69 330 ARG A CA 1
ATOM 2509 C C . ARG A 1 330 ? 2.142 14.249 -4.381 1.00 77.69 330 ARG A C 1
ATOM 2511 O O . ARG A 1 330 ? 2.261 14.061 -5.586 1.00 77.69 330 ARG A O 1
ATOM 2518 N N . VAL A 1 331 ? 3.179 14.352 -3.555 1.00 79.81 331 VAL A N 1
ATOM 2519 C CA . VAL A 1 331 ? 4.561 14.361 -4.045 1.00 79.81 331 VAL A CA 1
ATOM 2520 C C . VAL A 1 331 ? 5.068 12.932 -4.203 1.00 79.81 331 VAL A C 1
ATOM 2522 O O . VAL A 1 331 ? 5.524 12.558 -5.275 1.00 79.81 331 VAL A O 1
ATOM 2525 N N . GLY A 1 332 ? 4.926 12.114 -3.165 1.00 79.38 332 GLY A N 1
ATOM 2526 C CA . GLY A 1 332 ? 5.391 10.736 -3.138 1.00 79.38 332 GLY A CA 1
ATOM 2527 C C . GLY A 1 332 ? 4.771 9.880 -4.234 1.00 79.38 332 GLY A C 1
ATOM 2528 O O . GLY A 1 332 ? 5.465 9.435 -5.146 1.00 79.38 332 GLY A O 1
ATOM 2529 N N . MET A 1 333 ? 3.457 9.674 -4.188 1.00 76.19 333 MET A N 1
ATOM 2530 C CA . MET A 1 333 ? 2.815 8.737 -5.113 1.00 76.19 333 MET A CA 1
ATOM 2531 C C . MET A 1 333 ? 2.811 9.208 -6.568 1.00 76.19 333 MET A C 1
ATOM 2533 O O . MET A 1 333 ? 3.095 8.417 -7.465 1.00 76.19 333 MET A O 1
ATOM 2537 N N . ARG A 1 334 ? 2.527 10.490 -6.824 1.00 74.50 334 ARG A N 1
ATOM 2538 C CA . ARG A 1 334 ? 2.358 10.995 -8.196 1.00 74.50 334 ARG A CA 1
ATOM 2539 C C . ARG A 1 334 ? 3.641 11.542 -8.815 1.00 74.50 334 ARG A C 1
ATOM 2541 O O . ARG A 1 334 ? 3.922 11.256 -9.974 1.00 74.50 334 ARG A O 1
ATOM 2548 N N . GLU A 1 335 ? 4.381 12.367 -8.080 1.00 83.19 335 GLU A N 1
ATOM 2549 C CA . GLU A 1 335 ? 5.529 13.110 -8.623 1.00 83.19 335 GLU A CA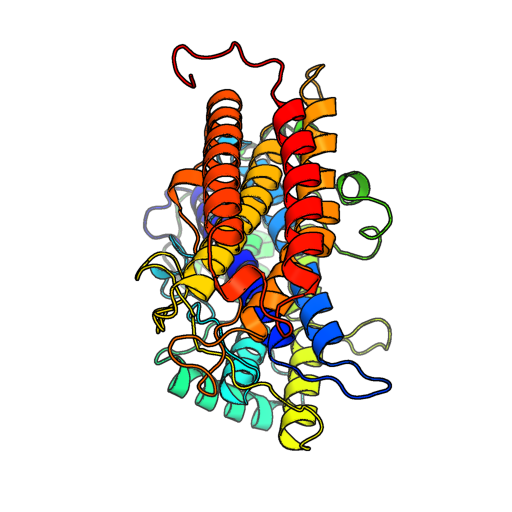 1
ATOM 2550 C C . GLU A 1 335 ? 6.858 12.350 -8.455 1.00 83.19 335 GLU A C 1
ATOM 2552 O O . GLU A 1 335 ? 7.795 12.606 -9.206 1.00 83.19 335 GLU A O 1
ATOM 2557 N N . THR A 1 336 ? 6.935 11.397 -7.518 1.00 90.12 336 THR A N 1
ATOM 2558 C CA . THR A 1 336 ? 8.161 10.641 -7.212 1.00 90.12 336 THR A CA 1
ATOM 2559 C C . THR A 1 336 ? 8.112 9.199 -7.719 1.00 90.12 336 THR A C 1
ATOM 2561 O O . THR A 1 336 ? 9.015 8.781 -8.447 1.00 90.12 336 THR A O 1
ATOM 2564 N N . LEU A 1 337 ? 7.087 8.415 -7.363 1.00 91.88 337 LEU A N 1
ATOM 2565 C CA . LEU A 1 337 ? 7.070 6.979 -7.677 1.00 91.88 337 LEU A CA 1
ATOM 2566 C C . LEU A 1 337 ? 6.845 6.681 -9.166 1.00 91.88 337 LEU A C 1
ATOM 2568 O O . LEU A 1 337 ? 7.446 5.734 -9.676 1.00 91.88 337 LEU A O 1
ATOM 2572 N N . GLN A 1 338 ? 6.049 7.484 -9.883 1.00 89.62 338 GLN A N 1
ATOM 2573 C CA . GLN A 1 338 ? 5.815 7.255 -11.315 1.00 89.62 338 GLN A CA 1
ATOM 2574 C C . GLN A 1 338 ? 7.093 7.428 -12.159 1.00 89.62 338 GLN A C 1
ATOM 2576 O O . GLN A 1 338 ? 7.453 6.471 -12.842 1.00 89.62 338 GLN A O 1
ATOM 2581 N N . PRO A 1 339 ? 7.850 8.547 -12.081 1.00 93.44 339 PRO A N 1
ATOM 2582 C CA . PRO A 1 339 ? 9.095 8.674 -12.847 1.00 93.44 339 PRO A CA 1
ATOM 2583 C C . PRO A 1 339 ? 10.126 7.584 -12.530 1.00 93.44 339 PRO A C 1
ATOM 2585 O O . PRO A 1 339 ? 10.864 7.146 -13.408 1.00 93.44 339 PRO A O 1
ATOM 2588 N N . LEU A 1 340 ? 10.176 7.119 -11.277 1.00 96.62 340 LEU A N 1
ATOM 2589 C CA . LEU A 1 340 ? 11.048 6.014 -10.875 1.00 96.62 340 LEU A CA 1
ATOM 2590 C C . LEU A 1 340 ? 10.617 4.683 -11.500 1.00 96.62 340 LEU A C 1
ATOM 2592 O O . LEU A 1 340 ? 11.469 3.908 -11.937 1.00 96.62 340 LEU A O 1
ATOM 2596 N N . SER A 1 341 ? 9.310 4.444 -11.593 1.00 94.75 341 SER A N 1
ATOM 2597 C CA . SER A 1 341 ? 8.754 3.264 -12.260 1.00 94.75 341 SER A CA 1
ATOM 2598 C C . SER A 1 341 ? 9.002 3.305 -13.771 1.00 94.75 341 SER A C 1
ATOM 2600 O O . SER A 1 341 ? 9.379 2.293 -14.364 1.00 94.75 341 SER A O 1
ATOM 2602 N N . ASP A 1 342 ? 8.910 4.483 -14.392 1.00 94.38 342 ASP A N 1
ATOM 2603 C CA . ASP A 1 342 ? 9.238 4.674 -15.809 1.00 94.38 342 ASP A CA 1
ATOM 2604 C C . ASP A 1 342 ? 10.714 4.348 -16.091 1.00 94.38 342 ASP A C 1
ATOM 2606 O O . ASP A 1 342 ? 11.016 3.630 -17.047 1.00 94.38 342 ASP A O 1
ATOM 2610 N N . ILE A 1 343 ? 11.632 4.793 -15.220 1.00 96.56 343 ILE A N 1
ATOM 2611 C CA . ILE A 1 343 ? 13.054 4.428 -15.298 1.00 96.56 343 ILE A CA 1
ATOM 2612 C C . ILE A 1 343 ? 13.218 2.911 -15.155 1.00 96.56 343 ILE A C 1
ATOM 2614 O O . ILE A 1 343 ? 13.803 2.268 -16.023 1.00 96.56 343 ILE A O 1
ATOM 2618 N N . LEU A 1 344 ? 12.698 2.306 -14.085 1.00 97.44 344 LEU A N 1
ATOM 2619 C CA . LEU A 1 344 ? 12.937 0.887 -13.796 1.00 97.44 344 LEU A CA 1
ATOM 2620 C C . LEU A 1 344 ? 12.319 -0.053 -14.831 1.00 97.44 344 LEU A C 1
ATOM 2622 O O . LEU A 1 344 ? 12.901 -1.091 -15.144 1.00 97.44 344 LEU A O 1
ATOM 2626 N N . THR A 1 345 ? 11.175 0.312 -15.407 1.00 96.19 345 THR A N 1
ATOM 2627 C CA . THR A 1 345 ? 10.562 -0.439 -16.510 1.00 96.19 345 THR A CA 1
ATOM 2628 C C . THR A 1 345 ? 11.199 -0.142 -17.871 1.00 96.19 345 THR A C 1
ATOM 2630 O O . THR A 1 345 ? 10.699 -0.627 -18.884 1.00 96.19 345 THR A O 1
ATOM 2633 N N . ALA A 1 346 ? 12.272 0.646 -17.931 1.00 95.31 346 ALA A N 1
ATOM 2634 C CA . ALA A 1 346 ? 13.105 0.848 -19.117 1.00 95.31 346 ALA A CA 1
ATOM 2635 C C . ALA A 1 346 ? 14.527 0.279 -18.948 1.00 95.31 346 ALA A C 1
ATOM 2637 O O . ALA A 1 346 ? 15.287 0.231 -19.915 1.00 95.31 346 ALA A O 1
ATOM 2638 N N . GLN A 1 347 ? 14.886 -0.180 -17.745 1.00 96.56 347 GLN A N 1
ATOM 2639 C CA . GLN A 1 347 ? 16.208 -0.721 -17.440 1.00 96.56 347 GLN A CA 1
ATOM 2640 C C . GLN A 1 347 ? 16.199 -2.260 -17.364 1.00 96.56 347 GLN A C 1
ATOM 2642 O O . GLN A 1 347 ? 15.210 -2.852 -16.922 1.00 96.56 347 GLN A O 1
ATOM 2647 N N . PRO A 1 348 ? 17.286 -2.936 -17.784 1.00 96.69 348 PRO A N 1
ATOM 2648 C CA . PRO A 1 348 ? 17.372 -4.393 -17.753 1.00 96.69 348 PRO A CA 1
ATOM 2649 C C . PRO A 1 348 ? 17.527 -4.924 -16.325 1.00 96.69 348 PRO A C 1
ATOM 2651 O O . PRO A 1 348 ? 18.264 -4.360 -15.520 1.00 96.69 348 PRO A O 1
ATOM 2654 N N . ILE A 1 349 ? 16.927 -6.078 -16.028 1.00 96.38 349 ILE A N 1
ATOM 2655 C CA . ILE A 1 349 ? 17.149 -6.742 -14.736 1.00 96.38 349 ILE A CA 1
ATOM 2656 C C . ILE A 1 349 ? 18.589 -7.263 -14.589 1.00 96.38 349 ILE A C 1
ATOM 2658 O O . ILE A 1 349 ? 19.127 -7.287 -13.486 1.00 96.38 349 ILE A O 1
ATOM 2662 N N . ASP A 1 350 ? 19.237 -7.634 -15.697 1.00 95.75 350 ASP A N 1
ATOM 2663 C CA . ASP A 1 350 ? 20.601 -8.178 -15.728 1.00 95.75 350 ASP A CA 1
ATOM 2664 C C . ASP A 1 350 ? 21.399 -7.607 -16.914 1.00 95.75 350 ASP A C 1
ATOM 2666 O O . ASP A 1 350 ? 22.143 -6.628 -16.776 1.00 95.75 350 ASP A O 1
ATOM 2670 N N . ILE A 1 351 ? 21.179 -8.158 -18.110 1.00 91.25 351 ILE A N 1
ATOM 2671 C CA . ILE A 1 351 ? 21.881 -7.759 -19.333 1.00 91.25 351 ILE A CA 1
ATOM 2672 C C . ILE A 1 351 ? 21.004 -6.894 -20.255 1.00 91.25 351 ILE A C 1
ATOM 2674 O O . ILE A 1 351 ? 19.789 -7.109 -20.330 1.00 91.25 351 ILE A O 1
ATOM 2678 N N . PRO A 1 352 ? 21.592 -5.942 -21.007 1.00 88.38 352 PRO A N 1
ATOM 2679 C CA . PRO A 1 352 ? 20.868 -5.168 -22.015 1.00 88.38 352 PRO A CA 1
ATOM 2680 C C . PRO A 1 352 ? 20.133 -6.057 -23.030 1.00 88.38 352 PRO A C 1
ATOM 2682 O O . PRO A 1 352 ? 20.677 -7.056 -23.496 1.00 88.38 352 PRO A O 1
ATOM 2685 N N . GLY A 1 353 ? 18.901 -5.680 -23.388 1.00 83.00 353 GLY A N 1
ATOM 2686 C CA . GLY A 1 353 ? 18.049 -6.439 -24.316 1.00 83.00 353 GLY A CA 1
ATOM 2687 C C . GLY A 1 353 ? 17.356 -7.670 -23.711 1.00 83.00 353 GLY A C 1
ATOM 2688 O O . GLY A 1 353 ? 16.643 -8.364 -24.432 1.00 83.00 353 GLY A O 1
ATOM 2689 N N . GLY A 1 354 ? 17.561 -7.946 -22.417 1.00 87.38 354 GLY A N 1
ATOM 2690 C CA . GLY A 1 354 ? 16.829 -8.964 -21.661 1.00 87.38 354 GLY A CA 1
ATOM 2691 C C . GLY A 1 354 ? 15.505 -8.461 -21.073 1.00 87.38 354 GLY A C 1
ATOM 2692 O O . GLY A 1 354 ? 14.971 -7.432 -21.482 1.00 87.38 354 GLY A O 1
ATOM 2693 N N . VAL A 1 355 ? 14.989 -9.198 -20.082 1.00 93.25 355 VAL A N 1
ATOM 2694 C CA . VAL A 1 355 ? 13.818 -8.797 -19.283 1.00 93.25 355 VAL A CA 1
ATOM 2695 C C . VAL A 1 355 ? 14.114 -7.477 -18.567 1.00 93.25 355 VAL A C 1
ATOM 2697 O O . VAL A 1 355 ? 15.214 -7.269 -18.047 1.00 93.25 355 VAL A O 1
ATOM 2700 N N . LEU A 1 356 ? 13.139 -6.576 -18.556 1.00 96.94 356 LEU A N 1
ATOM 2701 C CA . LEU A 1 356 ? 13.244 -5.291 -17.870 1.00 96.94 356 LEU A CA 1
ATOM 2702 C C . LEU A 1 356 ? 12.921 -5.474 -16.383 1.00 96.94 356 LEU A C 1
ATOM 2704 O O . LEU A 1 356 ? 12.206 -6.401 -16.020 1.00 96.94 356 LEU A O 1
ATOM 2708 N N . ALA A 1 357 ? 13.445 -4.626 -15.505 1.00 96.50 357 ALA A N 1
ATOM 2709 C CA . ALA A 1 357 ? 13.253 -4.813 -14.069 1.00 96.50 357 ALA A CA 1
ATOM 2710 C C . ALA A 1 357 ? 11.812 -4.500 -13.626 1.00 96.50 357 ALA A C 1
ATOM 2712 O O . ALA A 1 357 ? 11.051 -5.401 -13.285 1.00 96.50 357 ALA A O 1
ATOM 2713 N N . GLY A 1 358 ? 11.424 -3.228 -13.651 1.00 95.81 358 GLY A N 1
ATOM 2714 C CA . GLY A 1 358 ? 10.231 -2.734 -12.959 1.00 95.81 358 GLY A CA 1
ATOM 2715 C C . GLY A 1 358 ? 10.484 -2.396 -11.486 1.00 95.81 358 GLY A C 1
ATOM 2716 O O . GLY A 1 358 ? 11.549 -2.682 -10.937 1.00 95.81 358 GLY A O 1
ATOM 2717 N N . SER A 1 359 ? 9.509 -1.731 -10.868 1.00 95.50 359 SER A N 1
ATOM 2718 C CA . SER A 1 359 ? 9.595 -1.255 -9.483 1.00 95.50 359 SER A CA 1
ATOM 2719 C C . SER A 1 359 ? 9.637 -2.409 -8.486 1.00 95.50 359 SER A C 1
ATOM 2721 O O . SER A 1 359 ? 8.788 -3.291 -8.513 1.00 95.50 359 SER A O 1
ATOM 2723 N N . CYS A 1 360 ? 10.627 -2.410 -7.598 1.00 91.81 360 CYS A N 1
ATOM 2724 C CA . CYS A 1 360 ? 10.803 -3.483 -6.619 1.00 91.81 360 CYS A CA 1
ATOM 2725 C C . CYS A 1 360 ? 9.863 -3.351 -5.429 1.00 91.81 360 CYS A C 1
ATOM 2727 O O . CYS A 1 360 ? 9.394 -4.361 -4.910 1.00 91.81 360 CYS A O 1
ATOM 2729 N N . TYR A 1 361 ? 9.589 -2.111 -5.006 1.00 94.19 361 TYR A N 1
ATOM 2730 C CA . TYR A 1 361 ? 8.861 -1.841 -3.770 1.00 94.19 361 TYR A CA 1
ATOM 2731 C C . TYR A 1 361 ? 9.438 -2.636 -2.587 1.00 94.19 361 TYR A C 1
ATOM 2733 O O . TYR A 1 361 ? 8.687 -3.080 -1.726 1.00 94.19 361 TYR A O 1
ATOM 2741 N N . ASP A 1 362 ? 10.757 -2.858 -2.533 1.00 93.81 362 ASP A N 1
ATOM 2742 C CA . ASP A 1 362 ? 11.350 -3.523 -1.375 1.00 93.81 362 ASP A CA 1
ATOM 2743 C C . ASP A 1 362 ? 11.063 -2.666 -0.130 1.00 93.81 362 ASP A C 1
ATOM 2745 O O . ASP A 1 362 ? 11.163 -1.436 -0.171 1.00 93.81 362 ASP A O 1
ATOM 2749 N N . LEU A 1 363 ? 10.680 -3.312 0.969 1.00 91.62 363 LEU A N 1
ATOM 2750 C CA . LEU A 1 363 ? 10.242 -2.651 2.188 1.00 91.62 363 LEU A CA 1
ATOM 2751 C C . LEU A 1 363 ? 10.939 -3.260 3.401 1.00 91.62 363 LEU A C 1
ATOM 2753 O O . LEU A 1 363 ? 10.737 -4.427 3.728 1.00 91.62 363 LEU A O 1
ATOM 2757 N N . ASP A 1 364 ? 11.718 -2.435 4.097 1.00 89.75 364 ASP A N 1
ATOM 2758 C CA . ASP A 1 364 ? 12.285 -2.792 5.393 1.00 89.75 364 ASP A CA 1
ATOM 2759 C C . ASP A 1 364 ? 11.235 -2.560 6.477 1.00 89.75 364 ASP A C 1
ATOM 2761 O O . ASP A 1 364 ? 10.911 -1.424 6.836 1.00 89.75 364 ASP A O 1
ATOM 2765 N N . THR A 1 365 ? 10.699 -3.662 6.995 1.00 86.69 365 THR A N 1
ATOM 2766 C CA . THR A 1 365 ? 9.608 -3.653 7.968 1.00 86.69 365 THR A CA 1
ATOM 2767 C C . THR A 1 365 ? 9.988 -2.923 9.254 1.00 86.69 365 THR A C 1
ATOM 2769 O O . THR A 1 365 ? 9.124 -2.308 9.875 1.00 86.69 365 THR A O 1
ATOM 2772 N N . SER A 1 366 ? 11.269 -2.907 9.640 1.00 88.19 366 SER A N 1
ATOM 2773 C CA . SER A 1 366 ? 11.713 -2.227 10.867 1.00 88.19 366 SER A CA 1
ATOM 2774 C C . SER A 1 366 ? 11.498 -0.707 10.816 1.00 88.19 366 SER A C 1
ATOM 2776 O O . SER A 1 366 ? 11.309 -0.057 11.846 1.00 88.19 366 SER A O 1
ATOM 2778 N N . LEU A 1 367 ? 11.454 -0.125 9.611 1.00 91.31 367 LEU A N 1
ATOM 2779 C CA . LEU A 1 367 ? 11.261 1.312 9.419 1.00 91.31 367 LEU A CA 1
ATOM 2780 C C . LEU A 1 367 ? 9.803 1.746 9.627 1.00 91.31 367 LEU A C 1
ATOM 2782 O O . LEU A 1 367 ? 9.563 2.910 9.950 1.00 91.31 367 LEU A O 1
ATOM 2786 N N . LEU A 1 368 ? 8.840 0.827 9.499 1.00 93.38 368 LEU A N 1
ATOM 2787 C CA . LEU A 1 368 ? 7.402 1.102 9.629 1.00 93.38 368 LEU A CA 1
ATOM 2788 C C . LEU A 1 368 ? 6.777 0.566 10.924 1.00 93.38 368 LEU A C 1
ATOM 2790 O O . LEU A 1 368 ? 5.555 0.565 11.073 1.00 93.38 368 LEU A O 1
ATOM 2794 N N . GLU A 1 369 ? 7.585 0.107 11.878 1.00 90.62 369 GLU A N 1
ATOM 2795 C CA . GLU A 1 369 ? 7.084 -0.227 13.213 1.00 90.62 369 GLU A CA 1
ATOM 2796 C C . GLU A 1 369 ? 6.541 1.026 13.908 1.00 90.62 369 GLU A C 1
ATOM 2798 O O . GLU A 1 369 ? 7.182 2.078 13.881 1.00 90.62 369 GLU A O 1
ATOM 2803 N N . SER A 1 370 ? 5.385 0.924 14.565 1.00 86.06 370 SER A N 1
ATOM 2804 C CA . SER A 1 370 ? 4.877 2.026 15.385 1.00 86.06 370 SER A CA 1
ATOM 2805 C C . SER A 1 370 ? 5.909 2.411 16.450 1.00 86.06 370 SER A C 1
ATOM 2807 O O . SER A 1 370 ? 6.440 1.553 17.155 1.00 86.06 370 SER A O 1
ATOM 2809 N N . ALA A 1 371 ? 6.181 3.706 16.570 1.00 90.31 371 ALA A N 1
ATOM 2810 C CA . ALA A 1 371 ? 7.137 4.278 17.508 1.00 90.31 371 ALA A CA 1
ATOM 2811 C C . ALA A 1 371 ? 6.682 5.685 17.918 1.00 90.31 371 ALA A C 1
ATOM 2813 O O . ALA A 1 371 ? 5.710 6.218 17.377 1.00 90.31 371 ALA A O 1
ATOM 2814 N N . ASP A 1 372 ? 7.383 6.295 18.870 1.00 92.56 372 ASP A N 1
ATOM 2815 C CA . ASP A 1 372 ? 7.196 7.709 19.174 1.00 92.56 372 ASP A CA 1
ATOM 2816 C C . ASP A 1 372 ? 7.601 8.600 17.981 1.00 92.56 372 ASP A C 1
ATOM 2818 O O . ASP A 1 372 ? 8.389 8.212 17.113 1.00 92.56 372 ASP A O 1
ATOM 2822 N N . THR A 1 373 ? 7.056 9.815 17.934 1.00 92.50 373 THR A N 1
ATOM 2823 C CA . THR A 1 373 ? 7.223 10.742 16.802 1.00 92.50 373 THR A CA 1
ATOM 2824 C C . THR A 1 373 ? 8.673 11.181 16.594 1.00 92.50 373 THR A C 1
ATOM 2826 O O . THR A 1 373 ? 9.078 11.429 15.458 1.00 92.50 373 THR A O 1
ATOM 2829 N N . PHE A 1 374 ? 9.492 11.211 17.651 1.00 93.38 374 PHE A N 1
ATOM 2830 C CA . PHE A 1 374 ? 10.919 11.510 17.539 1.00 93.38 374 PHE A CA 1
ATOM 2831 C C . PHE A 1 374 ? 11.652 10.383 16.802 1.00 93.38 374 PHE A C 1
ATOM 2833 O O . PHE A 1 374 ? 12.335 10.649 15.813 1.00 93.38 374 PHE A O 1
ATOM 2840 N N . THR A 1 375 ? 11.430 9.126 17.198 1.00 95.44 375 THR A N 1
ATOM 2841 C CA . THR A 1 375 ? 11.983 7.953 16.500 1.00 95.44 375 THR A CA 1
ATOM 2842 C C . THR A 1 375 ? 11.541 7.906 15.031 1.00 95.44 375 THR A C 1
ATOM 2844 O O . THR A 1 375 ? 12.348 7.623 14.143 1.00 95.44 375 THR A O 1
ATOM 2847 N N . LEU A 1 376 ? 10.272 8.216 14.733 1.00 96.31 376 LEU A N 1
ATOM 2848 C CA . LEU A 1 376 ? 9.792 8.283 13.346 1.00 96.31 376 LEU A CA 1
ATOM 2849 C C . LEU A 1 376 ? 10.526 9.370 12.545 1.00 96.31 376 LEU A C 1
ATOM 2851 O O . LEU A 1 376 ? 10.939 9.124 11.410 1.00 96.31 376 LEU A O 1
ATOM 2855 N N . ALA A 1 377 ? 10.748 10.546 13.134 1.00 96.69 377 ALA A N 1
ATOM 2856 C CA . ALA A 1 377 ? 11.500 11.631 12.509 1.00 96.69 377 ALA A CA 1
ATOM 2857 C C . ALA A 1 377 ? 12.975 11.260 12.240 1.00 96.69 377 ALA A C 1
ATOM 2859 O O . ALA A 1 377 ? 13.496 11.562 11.163 1.00 96.69 377 ALA A O 1
ATOM 2860 N N . GLU A 1 378 ? 13.636 10.542 13.155 1.00 96.38 378 GLU A N 1
ATOM 2861 C CA . GLU A 1 378 ? 14.993 10.019 12.930 1.00 96.38 378 GLU A CA 1
ATOM 2862 C C . GLU A 1 378 ? 15.045 9.057 11.736 1.00 96.38 378 GLU A C 1
ATOM 2864 O O . GLU A 1 378 ? 15.944 9.164 10.897 1.00 96.38 378 GLU A O 1
ATOM 2869 N N . ARG A 1 379 ? 14.045 8.177 11.588 1.00 97.44 379 ARG A N 1
ATOM 2870 C CA . ARG A 1 379 ? 13.948 7.265 10.433 1.00 97.44 379 ARG A CA 1
ATOM 2871 C C . ARG A 1 379 ? 13.810 8.018 9.112 1.00 97.44 379 ARG A C 1
ATOM 2873 O O . ARG A 1 379 ? 14.446 7.635 8.131 1.00 97.44 379 ARG A O 1
ATOM 2880 N N . HIS A 1 380 ? 13.043 9.112 9.072 1.00 97.69 380 HIS A N 1
ATOM 2881 C CA . HIS A 1 380 ? 12.990 9.966 7.880 1.00 97.69 380 HIS A CA 1
ATOM 2882 C C . HIS A 1 380 ? 14.377 10.513 7.521 1.00 97.69 380 HIS A C 1
ATOM 2884 O O . HIS A 1 380 ? 14.775 10.463 6.356 1.00 97.69 380 HIS A O 1
ATOM 2890 N N . LEU A 1 381 ? 15.117 11.034 8.504 1.00 97.88 381 LEU A N 1
ATOM 2891 C CA . LEU A 1 381 ? 16.444 11.610 8.283 1.00 97.88 381 LEU A CA 1
ATOM 2892 C C . LEU A 1 381 ? 17.475 10.566 7.832 1.00 97.88 381 LEU A C 1
ATOM 2894 O O . LEU A 1 381 ? 18.258 10.866 6.925 1.00 97.88 381 LEU A O 1
ATOM 2898 N N . ASP A 1 382 ? 17.447 9.356 8.398 1.00 97.69 382 ASP A N 1
ATOM 2899 C CA . ASP A 1 382 ? 18.290 8.233 7.958 1.00 97.69 382 ASP A CA 1
ATOM 2900 C C . ASP A 1 382 ? 18.025 7.877 6.490 1.00 97.69 382 ASP A C 1
ATOM 2902 O O . ASP A 1 382 ? 18.947 7.854 5.668 1.00 97.69 382 ASP A O 1
ATOM 2906 N N . ILE A 1 383 ? 16.753 7.683 6.124 1.00 98.06 383 ILE A N 1
ATOM 2907 C CA . ILE A 1 383 ? 16.379 7.341 4.748 1.00 98.06 383 ILE A CA 1
ATOM 2908 C C . ILE A 1 383 ? 16.818 8.444 3.774 1.00 98.06 383 ILE A C 1
ATOM 2910 O O . ILE A 1 383 ? 17.385 8.145 2.722 1.00 98.06 383 ILE A O 1
ATOM 2914 N N . LEU A 1 384 ? 16.621 9.719 4.122 1.00 98.19 384 LEU A N 1
ATOM 2915 C CA . LEU A 1 384 ? 17.041 10.852 3.289 1.00 98.19 384 LEU A CA 1
ATOM 2916 C C . LEU A 1 384 ? 18.568 10.920 3.117 1.00 98.19 384 LEU A C 1
ATOM 2918 O O . LEU A 1 384 ? 19.049 11.266 2.037 1.00 98.19 384 LEU A O 1
ATOM 2922 N N . ALA A 1 385 ? 19.347 10.571 4.145 1.00 98.31 385 ALA A N 1
ATOM 2923 C CA . ALA A 1 385 ? 20.805 10.494 4.042 1.00 98.31 385 ALA A CA 1
ATOM 2924 C C . ALA A 1 385 ? 21.254 9.342 3.125 1.00 98.31 385 ALA A C 1
ATOM 2926 O O . ALA A 1 385 ? 22.146 9.520 2.289 1.00 98.31 385 ALA A O 1
ATOM 2927 N N . ARG A 1 386 ? 20.599 8.179 3.230 1.00 98.44 386 ARG A N 1
ATOM 2928 C CA . ARG A 1 386 ? 20.831 7.023 2.348 1.00 98.44 386 ARG A CA 1
ATOM 2929 C C . ARG A 1 386 ? 20.474 7.337 0.895 1.00 98.44 386 ARG A C 1
ATOM 2931 O O . ARG A 1 386 ? 21.226 6.965 -0.005 1.00 98.44 386 ARG A O 1
ATOM 2938 N N . LEU A 1 387 ? 19.376 8.058 0.666 1.00 98.56 387 LEU A N 1
ATOM 2939 C CA . LEU A 1 387 ? 18.974 8.536 -0.658 1.00 98.56 387 LEU A CA 1
ATOM 2940 C C . LEU A 1 387 ? 20.022 9.468 -1.270 1.00 98.56 387 LEU A C 1
ATOM 2942 O O . LEU A 1 387 ? 20.434 9.234 -2.402 1.00 98.56 387 LEU A O 1
ATOM 2946 N N . GLU A 1 388 ? 20.528 10.456 -0.525 1.00 98.62 388 GLU A N 1
ATOM 2947 C CA . GLU A 1 388 ? 21.578 11.349 -1.040 1.00 98.62 388 GLU A CA 1
ATOM 2948 C C . GLU A 1 388 ? 22.849 10.579 -1.429 1.00 98.62 388 GLU A C 1
ATOM 2950 O O . GLU A 1 388 ? 23.458 10.854 -2.465 1.00 98.62 388 GLU A O 1
ATOM 2955 N N . ASN A 1 389 ? 23.225 9.563 -0.645 1.00 98.62 389 ASN A N 1
ATOM 2956 C CA . ASN A 1 389 ? 24.341 8.692 -1.000 1.00 98.62 389 ASN A CA 1
ATOM 2957 C C . ASN A 1 389 ? 24.078 7.914 -2.303 1.00 98.62 389 ASN A C 1
ATOM 2959 O O . ASN A 1 389 ? 24.954 7.867 -3.170 1.00 98.62 389 ASN A O 1
ATOM 2963 N N . LEU A 1 390 ? 22.880 7.344 -2.473 1.00 98.62 390 LEU A N 1
ATOM 2964 C CA . LEU A 1 390 ? 22.496 6.659 -3.710 1.00 98.62 390 LEU A CA 1
ATOM 2965 C C . LEU A 1 390 ? 22.472 7.609 -4.909 1.00 98.62 390 LEU A C 1
ATOM 2967 O O . LEU A 1 390 ? 22.914 7.217 -5.986 1.00 98.62 390 LEU A O 1
ATOM 2971 N N . TYR A 1 391 ? 22.034 8.857 -4.738 1.00 98.69 391 TYR A N 1
ATOM 2972 C CA . TYR A 1 391 ? 22.051 9.854 -5.810 1.00 98.69 391 TYR A CA 1
ATOM 2973 C C . TYR A 1 391 ? 23.465 10.109 -6.322 1.00 98.69 391 TYR A C 1
ATOM 2975 O O . TYR A 1 391 ? 23.691 10.066 -7.531 1.00 98.69 391 TYR A O 1
ATOM 2983 N N . GLY A 1 392 ? 24.434 10.265 -5.415 1.00 98.56 392 GLY A N 1
ATOM 2984 C CA . GLY A 1 392 ? 25.843 10.389 -5.794 1.00 98.56 392 GLY A CA 1
ATOM 2985 C C . GLY A 1 392 ? 26.374 9.158 -6.539 1.00 98.56 392 GLY A C 1
ATOM 2986 O O . GLY A 1 392 ? 27.136 9.296 -7.495 1.00 98.56 392 GLY A O 1
ATOM 2987 N N . GLN A 1 393 ? 25.942 7.951 -6.159 1.00 98.69 393 GLN A N 1
ATOM 2988 C CA . GLN A 1 393 ? 26.315 6.719 -6.867 1.00 98.69 393 GLN A CA 1
ATOM 2989 C C . GLN A 1 393 ? 25.676 6.620 -8.259 1.00 98.69 393 GLN A C 1
ATOM 2991 O O . GLN A 1 393 ? 26.338 6.188 -9.204 1.00 98.69 393 GLN A O 1
ATOM 2996 N N . VAL A 1 394 ? 24.414 7.039 -8.406 1.00 98.56 394 VAL A N 1
ATOM 2997 C CA . VAL A 1 394 ? 23.731 7.122 -9.706 1.00 98.56 394 VAL A CA 1
ATOM 2998 C C . VAL A 1 394 ? 24.484 8.076 -10.630 1.00 98.56 394 VAL A C 1
ATOM 3000 O O . VAL A 1 394 ? 24.787 7.690 -11.754 1.00 98.56 394 VAL A O 1
ATOM 3003 N N . GLU A 1 395 ? 24.841 9.274 -10.156 1.00 98.12 395 GLU A N 1
ATOM 3004 C CA . GLU A 1 395 ? 25.584 10.285 -10.932 1.00 98.12 395 GLU A CA 1
ATOM 3005 C C . GLU A 1 395 ? 26.992 9.820 -11.317 1.00 98.12 395 GLU A C 1
ATOM 3007 O O . GLU A 1 395 ? 27.470 10.126 -12.409 1.00 98.12 395 GLU A O 1
ATOM 3012 N N . ALA A 1 396 ? 27.657 9.069 -10.435 1.00 98.19 396 ALA A N 1
ATOM 3013 C CA . ALA A 1 396 ? 28.994 8.534 -10.681 1.00 98.19 396 ALA A CA 1
ATOM 3014 C C . ALA A 1 396 ? 29.009 7.348 -11.665 1.00 98.19 396 ALA A C 1
ATOM 3016 O O . ALA A 1 396 ? 30.077 6.976 -12.160 1.00 98.19 396 ALA A O 1
ATOM 3017 N N . SER A 1 397 ? 27.855 6.737 -11.950 1.00 98.06 397 SER A N 1
ATOM 3018 C CA . SER A 1 397 ? 27.762 5.613 -12.881 1.00 98.06 397 SER A CA 1
ATOM 3019 C C . SER A 1 397 ? 28.041 6.053 -14.326 1.00 98.06 397 SER A C 1
ATOM 3021 O O . SER A 1 397 ? 27.415 7.000 -14.806 1.00 98.06 397 SER A O 1
ATOM 3023 N N . PRO A 1 398 ? 28.875 5.322 -15.095 1.00 96.88 398 PRO A N 1
ATOM 3024 C CA . PRO A 1 398 ? 29.059 5.577 -16.527 1.00 96.88 398 PRO A CA 1
ATOM 3025 C C . PRO A 1 398 ? 27.761 5.497 -17.346 1.00 96.88 398 PRO A C 1
ATOM 3027 O O . PRO A 1 398 ? 27.664 6.098 -18.414 1.00 96.88 398 PRO A O 1
ATOM 3030 N N . GLU A 1 399 ? 26.758 4.767 -16.851 1.00 96.50 399 GLU A N 1
ATOM 3031 C CA . GLU A 1 399 ? 25.445 4.627 -17.489 1.00 96.50 399 GLU A CA 1
ATOM 3032 C C . GLU A 1 399 ? 24.629 5.929 -17.455 1.00 96.50 399 GLU A C 1
ATOM 3034 O O . GLU A 1 399 ? 23.800 6.158 -18.333 1.00 96.50 399 GLU A O 1
ATOM 3039 N N . PHE A 1 400 ? 24.871 6.808 -16.476 1.00 97.31 400 PHE A N 1
ATOM 3040 C CA . PHE A 1 400 ? 24.069 8.014 -16.247 1.00 97.31 400 PHE A CA 1
ATOM 3041 C C . PHE A 1 400 ? 24.162 9.039 -17.381 1.00 97.31 400 PHE A C 1
ATOM 3043 O O . PHE A 1 400 ? 23.202 9.751 -17.653 1.00 97.31 400 PHE A O 1
ATOM 3050 N N . VAL A 1 401 ? 25.303 9.096 -18.071 1.00 94.25 401 VAL A N 1
ATOM 3051 C CA . VAL A 1 401 ? 25.547 10.050 -19.166 1.00 94.25 401 VAL A CA 1
ATOM 3052 C C . VAL A 1 401 ? 25.214 9.489 -20.549 1.00 94.25 401 VAL A C 1
ATOM 3054 O O . VAL A 1 401 ? 25.436 10.166 -21.557 1.00 94.25 401 VAL A O 1
ATOM 3057 N N . LYS A 1 402 ? 24.716 8.249 -20.632 1.00 95.19 402 LYS A N 1
ATOM 3058 C CA . LYS A 1 402 ? 24.395 7.632 -21.919 1.00 95.19 402 LYS A CA 1
ATOM 3059 C C . LYS A 1 402 ? 23.163 8.285 -22.568 1.00 95.19 402 LYS A C 1
ATOM 3061 O O . LYS A 1 402 ? 22.230 8.649 -21.850 1.00 95.19 402 LYS A O 1
ATOM 3066 N N . PRO A 1 403 ? 23.116 8.420 -23.909 1.00 94.12 403 PRO A N 1
ATOM 3067 C CA . PRO A 1 403 ? 22.000 9.064 -24.610 1.00 94.12 403 PRO A CA 1
ATOM 3068 C C . PRO A 1 403 ? 20.618 8.472 -24.303 1.00 94.12 403 PRO A C 1
ATOM 3070 O O . PRO A 1 403 ? 19.638 9.214 -24.227 1.00 94.12 403 PRO A O 1
ATOM 3073 N N . GLU A 1 404 ? 20.537 7.157 -24.109 1.00 91.94 404 GLU A N 1
ATOM 3074 C CA . GLU A 1 404 ? 19.318 6.434 -23.731 1.00 91.94 404 GLU A CA 1
ATOM 3075 C C . GLU A 1 404 ? 18.794 6.796 -22.330 1.00 91.94 404 GLU A C 1
ATOM 3077 O O . GLU A 1 404 ? 17.605 6.648 -22.075 1.00 91.94 404 GLU A O 1
ATOM 3082 N N . ASN A 1 405 ? 19.650 7.343 -21.461 1.00 95.00 405 ASN A N 1
ATOM 3083 C CA . ASN A 1 405 ? 19.357 7.693 -20.068 1.00 95.00 405 ASN A CA 1
ATOM 3084 C C . ASN A 1 405 ? 19.296 9.219 -19.842 1.00 95.00 405 ASN A C 1
ATOM 3086 O O . ASN A 1 405 ? 19.360 9.692 -18.709 1.00 95.00 405 ASN A O 1
ATOM 3090 N N . LYS A 1 406 ? 19.180 10.018 -20.911 1.00 91.69 406 LYS A N 1
ATOM 3091 C CA . LYS A 1 406 ? 19.284 11.494 -20.878 1.00 91.69 406 LYS A CA 1
ATOM 3092 C C . LYS A 1 406 ? 18.353 12.196 -19.874 1.00 91.69 406 LYS A C 1
ATOM 3094 O O . LYS A 1 406 ? 18.696 13.267 -19.380 1.00 91.69 406 LYS A O 1
ATOM 3099 N N . ASP A 1 407 ? 17.198 11.606 -19.568 1.00 93.44 407 ASP A N 1
ATOM 3100 C CA . ASP A 1 407 ? 16.185 12.210 -18.694 1.00 93.44 407 ASP A CA 1
ATOM 3101 C C . ASP A 1 407 ? 16.436 11.910 -17.202 1.00 93.44 407 ASP A C 1
ATOM 3103 O O . ASP A 1 407 ? 15.889 12.584 -16.325 1.00 93.44 407 ASP A O 1
ATOM 3107 N N . HIS A 1 408 ? 17.341 10.971 -16.894 1.00 97.06 408 HIS A N 1
ATOM 3108 C CA . HIS A 1 408 ? 17.666 10.554 -15.527 1.00 97.06 408 HIS A CA 1
ATOM 3109 C C . HIS A 1 408 ? 18.213 11.705 -14.672 1.00 97.06 408 HIS A C 1
ATOM 3111 O O . HIS A 1 408 ? 17.914 11.785 -13.481 1.00 97.06 408 HIS A O 1
ATOM 3117 N N . GLY A 1 409 ? 18.971 12.633 -15.266 1.00 97.12 409 GLY A N 1
ATOM 3118 C CA . GLY A 1 409 ? 19.492 13.799 -14.548 1.00 97.12 409 GLY A CA 1
ATOM 3119 C C . GLY A 1 409 ? 18.409 14.786 -14.109 1.00 97.12 409 GLY A C 1
ATOM 3120 O O . GLY A 1 409 ? 18.520 15.379 -13.035 1.00 97.12 409 GLY A O 1
ATOM 3121 N N . THR A 1 410 ? 17.340 14.931 -14.895 1.00 96.50 410 THR A N 1
ATOM 3122 C CA . THR A 1 410 ? 16.184 15.758 -14.520 1.00 96.50 410 THR A CA 1
ATOM 3123 C C . THR A 1 410 ? 15.439 15.120 -13.356 1.00 96.50 410 THR A C 1
ATOM 3125 O O . THR A 1 410 ? 15.238 15.780 -12.337 1.00 96.50 410 THR A O 1
ATOM 3128 N N . VAL A 1 411 ? 15.132 13.821 -13.462 1.00 96.44 411 VAL A N 1
ATOM 3129 C CA . VAL A 1 411 ? 14.456 13.066 -12.395 1.00 96.44 411 VAL A CA 1
ATOM 3130 C C . VAL A 1 411 ? 15.249 13.151 -11.092 1.00 96.44 411 VAL A C 1
ATOM 3132 O O . VAL A 1 411 ? 14.702 13.523 -10.057 1.00 96.44 411 VAL A O 1
ATOM 3135 N N . LEU A 1 412 ? 16.559 12.904 -11.138 1.00 97.50 412 LEU A N 1
ATOM 3136 C CA . LEU A 1 412 ? 17.406 12.940 -9.947 1.00 97.50 412 LEU A CA 1
ATOM 3137 C C . LEU A 1 412 ? 17.448 14.325 -9.285 1.00 97.50 412 LEU A C 1
ATOM 3139 O O . LEU A 1 412 ? 17.392 14.443 -8.060 1.00 97.50 412 LEU A O 1
ATOM 3143 N N . LYS A 1 413 ? 17.521 15.392 -10.088 1.00 97.31 413 LYS A N 1
ATOM 3144 C CA . LYS A 1 413 ? 17.494 16.772 -9.591 1.00 97.31 413 LYS A CA 1
ATOM 3145 C C . LYS A 1 413 ? 16.176 17.088 -8.884 1.00 97.31 413 LYS A C 1
ATOM 3147 O O . LYS A 1 413 ? 16.193 17.747 -7.839 1.00 97.31 413 LYS A O 1
ATOM 3152 N N . ASP A 1 414 ? 15.058 16.638 -9.443 1.00 95.88 414 ASP A N 1
ATOM 3153 C CA . ASP A 1 414 ? 13.736 16.861 -8.865 1.00 95.88 414 ASP A CA 1
ATOM 3154 C C . ASP A 1 414 ? 13.547 16.060 -7.573 1.00 95.88 414 ASP A C 1
ATOM 3156 O O . ASP A 1 414 ? 13.115 16.641 -6.573 1.00 95.88 414 ASP A O 1
ATOM 3160 N N . LEU A 1 415 ? 13.990 14.798 -7.533 1.00 96.31 415 LEU A N 1
ATOM 3161 C CA . LEU A 1 415 ? 14.027 13.981 -6.314 1.00 96.31 415 LEU A CA 1
ATOM 3162 C C . LEU A 1 415 ? 14.842 14.659 -5.211 1.00 96.31 415 LEU A C 1
ATOM 3164 O O . LEU A 1 415 ? 14.324 14.915 -4.126 1.00 96.31 415 LEU A O 1
ATOM 3168 N N . ARG A 1 416 ? 16.084 15.061 -5.504 1.00 97.12 416 ARG A N 1
ATOM 3169 C CA . ARG A 1 416 ? 16.965 15.723 -4.530 1.00 97.12 416 ARG A CA 1
ATOM 3170 C C . ARG A 1 416 ? 16.363 17.033 -4.009 1.00 97.12 416 ARG A C 1
ATOM 3172 O O . ARG A 1 416 ? 16.396 17.302 -2.808 1.00 97.12 416 ARG A O 1
ATOM 3179 N N . LYS A 1 417 ? 15.766 17.853 -4.882 1.00 96.00 417 LYS A N 1
ATOM 3180 C CA . LYS A 1 417 ? 15.066 19.090 -4.484 1.00 96.00 417 LYS A CA 1
ATOM 3181 C C . LYS A 1 417 ? 13.878 18.789 -3.575 1.00 96.00 417 LYS A C 1
ATOM 3183 O O . LYS A 1 417 ? 13.642 19.503 -2.596 1.00 96.00 417 LYS A O 1
ATOM 3188 N N . THR A 1 418 ? 13.110 17.768 -3.923 1.00 94.12 418 THR A N 1
ATOM 3189 C CA . THR A 1 418 ? 11.987 17.292 -3.132 1.00 94.12 418 THR A CA 1
ATOM 3190 C C . THR A 1 418 ? 12.488 16.847 -1.764 1.00 94.12 418 THR A C 1
ATOM 3192 O O . THR A 1 418 ? 12.007 17.374 -0.760 1.00 94.12 418 THR A O 1
ATOM 3195 N N . ASP A 1 419 ? 13.478 15.970 -1.675 1.00 96.62 419 ASP A N 1
ATOM 3196 C CA . ASP A 1 419 ? 14.037 15.424 -0.429 1.00 96.62 419 ASP A CA 1
ATOM 3197 C C . ASP A 1 419 ? 14.650 16.484 0.484 1.00 96.62 419 ASP A C 1
ATOM 3199 O O . ASP A 1 419 ? 14.422 16.467 1.693 1.00 96.62 419 ASP A O 1
ATOM 3203 N N . GLN A 1 420 ? 15.317 17.493 -0.078 1.00 96.00 420 GLN A N 1
ATOM 3204 C CA . GLN A 1 420 ? 15.788 18.649 0.689 1.00 96.00 420 GLN A CA 1
ATOM 3205 C C . GLN A 1 420 ? 14.640 19.399 1.372 1.00 96.00 420 GLN A C 1
ATOM 3207 O O . GLN A 1 420 ? 14.797 19.870 2.496 1.00 96.00 420 GLN A O 1
ATOM 3212 N N . LYS A 1 421 ? 13.470 19.499 0.729 1.00 94.75 421 LYS A N 1
ATOM 3213 C CA . LYS A 1 421 ? 12.272 20.043 1.385 1.00 94.75 421 LYS A CA 1
ATOM 3214 C C . LYS A 1 421 ? 11.718 19.094 2.452 1.00 94.75 421 LYS A C 1
ATOM 3216 O O . LYS A 1 421 ? 11.131 19.595 3.398 1.00 94.75 421 LYS A O 1
ATOM 3221 N N . HIS A 1 422 ? 11.889 17.771 2.312 1.00 95.75 422 HIS A N 1
ATOM 3222 C CA . HIS A 1 422 ? 11.485 16.805 3.350 1.00 95.75 422 HIS A CA 1
ATOM 3223 C C . HIS A 1 422 ? 12.308 17.038 4.599 1.00 95.75 422 HIS A C 1
ATOM 3225 O O . HIS A 1 422 ? 11.771 17.180 5.686 1.00 95.75 422 HIS A O 1
ATOM 3231 N N . LYS A 1 423 ? 13.626 17.109 4.410 1.00 96.44 423 LYS A N 1
ATOM 3232 C CA . LYS A 1 423 ? 14.591 17.229 5.492 1.00 96.44 423 LYS A CA 1
ATOM 3233 C C . LYS A 1 423 ? 14.302 18.451 6.361 1.00 96.44 423 LYS A C 1
ATOM 3235 O O . LYS A 1 423 ? 14.316 18.337 7.577 1.00 96.44 423 LYS A O 1
ATOM 3240 N N . LYS A 1 424 ? 13.935 19.569 5.725 1.00 95.94 424 LYS A N 1
ATOM 3241 C CA . LYS A 1 424 ? 13.564 20.821 6.400 1.00 95.94 424 LYS A CA 1
ATOM 3242 C C . LYS A 1 424 ? 12.344 20.719 7.312 1.00 95.94 424 LYS A C 1
ATOM 3244 O O . LYS A 1 424 ? 12.200 21.549 8.201 1.00 95.94 424 LYS A O 1
ATOM 3249 N N . LEU A 1 425 ? 11.475 19.723 7.115 1.00 95.12 425 LEU A N 1
ATOM 3250 C CA . LEU A 1 425 ? 10.358 19.484 8.033 1.00 95.12 425 LEU A CA 1
ATOM 3251 C C . LEU A 1 425 ? 10.851 19.112 9.435 1.00 95.12 425 LEU A C 1
ATOM 3253 O O . LEU A 1 425 ? 10.124 19.325 10.392 1.00 95.12 425 LEU A O 1
ATOM 3257 N N . PHE A 1 426 ? 12.083 18.612 9.556 1.00 95.44 426 PHE A N 1
ATOM 3258 C CA . PHE A 1 426 ? 12.667 18.121 10.801 1.00 95.44 426 PHE A CA 1
ATOM 3259 C C . PHE A 1 426 ? 13.816 18.997 11.324 1.00 95.44 426 PHE A C 1
ATOM 3261 O O . PHE A 1 426 ? 14.567 18.561 12.193 1.00 95.44 426 PHE A O 1
ATOM 3268 N N . ASP A 1 427 ? 13.952 20.242 10.846 1.00 89.25 427 ASP A N 1
ATOM 3269 C CA . ASP A 1 427 ? 15.000 21.182 11.295 1.00 89.25 427 ASP A CA 1
ATOM 3270 C C . ASP A 1 427 ? 14.884 21.541 12.796 1.00 89.25 427 ASP A C 1
ATOM 3272 O O . ASP A 1 427 ? 15.812 22.100 13.379 1.00 89.25 427 ASP A O 1
ATOM 3276 N N . PHE A 1 428 ? 13.752 21.220 13.434 1.00 80.50 428 PHE A N 1
ATOM 3277 C CA . PHE A 1 428 ? 13.537 21.382 14.873 1.00 80.50 428 PHE A CA 1
ATOM 3278 C C . PHE A 1 428 ? 14.260 20.326 15.724 1.00 80.50 428 PHE A C 1
ATOM 3280 O O . PHE A 1 428 ? 14.420 20.526 16.930 1.00 80.50 428 PHE A O 1
ATOM 3287 N N . LEU A 1 429 ? 14.683 19.204 15.132 1.00 73.38 429 LEU A N 1
ATOM 3288 C CA . LEU A 1 429 ? 15.447 18.192 15.849 1.00 73.38 429 LEU A CA 1
ATOM 3289 C C . LEU A 1 429 ? 16.862 18.718 16.125 1.00 73.38 429 LEU A C 1
ATOM 3291 O O . LEU A 1 429 ? 17.508 19.243 15.213 1.00 73.38 429 LEU A O 1
ATOM 3295 N N . PRO A 1 430 ? 17.380 18.586 17.360 1.00 57.88 430 PRO A N 1
ATOM 3296 C CA . PRO A 1 430 ? 18.757 18.956 17.640 1.00 57.88 430 PRO A CA 1
ATOM 3297 C C . PRO A 1 430 ? 19.680 18.144 16.733 1.00 57.88 430 PRO A C 1
ATOM 3299 O O . PRO A 1 430 ? 19.512 16.932 16.600 1.00 57.88 430 PRO A O 1
ATOM 3302 N N . SER A 1 431 ? 20.668 18.802 16.122 1.00 55.50 431 SER A N 1
ATOM 3303 C CA . SER A 1 431 ? 21.718 18.121 15.369 1.00 55.50 431 SER A CA 1
ATOM 3304 C C . SER A 1 431 ? 22.370 17.084 16.283 1.00 55.50 431 SER A C 1
ATOM 3306 O O . SER A 1 431 ? 23.134 17.441 17.183 1.00 55.50 431 SER A O 1
ATOM 3308 N N . GLY A 1 432 ? 22.032 15.807 16.098 1.00 47.19 432 GLY A N 1
ATOM 3309 C CA . GLY A 1 432 ? 22.639 14.720 16.854 1.00 47.19 432 GLY A CA 1
ATOM 3310 C C . GLY A 1 432 ? 24.164 14.744 16.687 1.00 47.19 432 GLY A C 1
ATOM 3311 O O . GLY A 1 432 ? 24.672 15.230 15.667 1.00 47.19 432 GLY A O 1
ATOM 3312 N N . PRO A 1 433 ? 24.934 14.249 17.668 1.00 40.97 433 PRO A N 1
ATOM 3313 C CA . PRO A 1 433 ? 26.377 14.190 17.541 1.00 40.97 433 PRO A CA 1
ATOM 3314 C C . PRO A 1 433 ? 26.740 13.092 16.532 1.00 40.97 433 PRO A C 1
ATOM 3316 O O . PRO A 1 433 ? 26.892 11.933 16.902 1.00 40.97 433 PRO A O 1
ATOM 3319 N N . GLY A 1 434 ? 26.887 13.460 15.258 1.00 48.91 434 GLY A N 1
ATOM 3320 C CA . GLY A 1 434 ? 27.536 12.616 14.254 1.00 48.91 434 GLY A CA 1
ATOM 3321 C C . GLY A 1 434 ? 26.808 12.484 12.923 1.00 48.91 434 GLY A C 1
ATOM 3322 O O . GLY A 1 434 ? 26.324 11.408 12.611 1.00 48.91 434 GLY A O 1
ATOM 3323 N N . ILE A 1 435 ? 26.827 13.537 12.102 1.00 41.41 435 ILE A N 1
ATOM 3324 C CA . ILE A 1 435 ? 26.921 13.411 10.638 1.00 41.41 435 ILE A CA 1
ATOM 3325 C C . ILE A 1 435 ? 27.817 14.564 10.169 1.00 41.41 435 ILE A C 1
ATOM 3327 O O . ILE A 1 435 ? 27.346 15.673 9.914 1.00 41.41 435 ILE A O 1
ATOM 3331 N N . GLY A 1 436 ? 29.125 14.317 10.173 1.00 33.38 436 GLY A N 1
ATOM 3332 C CA . GLY A 1 436 ? 30.163 15.184 9.618 1.00 33.38 436 GLY A CA 1
ATOM 3333 C C . GLY A 1 436 ? 30.986 14.415 8.604 1.00 33.38 436 GLY A C 1
ATOM 3334 O O . GLY A 1 436 ? 31.075 13.176 8.771 1.00 33.38 436 GLY A O 1
#

Sequence (436 aa):
MPLVADAKTAKDQAIGLLKVAAEVEHALLVQYLYAADSILDGEGPPSYAKMLRNIAIQEMGHLATVQNLLLLLGGPAALHMQRDVLRKLSEYNPIPFVLEPVRLESLAKYTVAEQPAKVPDGLEALVSRLQKIAATDAGIEPNRVGAIYAMVRWFLLDEDEATAWMDLTAMVDLPGNTHVTDQDLQPSDVVLAHQATSTEWGDHFDSFLLETATTRETAVKAIDVITEQGEGFNTSDESDTHFEQFIKLVTALEAGSISVKAIATSPTLAPGQGGEKPQAILNSYTRLWAGVQSLQYTLVALSILHAMSLSRDVAGDAELREALARRAVRVGMRETLQPLSDILTAQPIDIPGGVLAGSCYDLDTSLLESADTFTLAERHLDILARLENLYGQVEASPEFVKPENKDHGTVLKDLRKTDQKHKKLFDFLPSGPGIG

Secondary structure (DSSP, 8-state):
----TT--SHHHHHHHHHHHHHHHHHHHHHHHHHHHHHEE--SSS--HHHHHHHHHHHHHHHHHHHHHHHHHHH-GGG----SSSSGGG-TT-SS------S-HHHHHHHHHHT--SSPPTT-HHHHHHHHHHHHHHHSSPPPPTHHHHHHHHHHHS-HHHHHHH---TTTS---SS-S--GGGSPPHHHHHHH---HHHH-TTSTTS-----SSHHHHHHHHHHHHHHHH---SSTT---HHHHHHHHHHHHHTT--EE--B-SSEESSTTSS-SS-EE---HHHHHHHHHHHHHHHHHHHHHHHHHHS-TTSTTHHHHHHHHHHIIIIIIIIIIIHHHHHHHTTSBSSSTTS-B--------GGGGS---HHHHHHHHHHHHHHHHHHHHHHHHSGGGGSGGGTTHHHHHHHHHHHHHHHHGGGTTS---S---

pLDDT: mean 90.57, std 10.9, range [33.38, 98.69]

Radius of gyration: 21.83 Å; chains: 1; bounding box: 60×46×55 Å

Foldseek 3Di:
DDFDPPQQALLSRLLLLLLLLLLLLLLQLQLLLLQLLFFDADPDDDRLSVLSNVVSVLSVLVNLLSQLVLCFQPNLQSRHNHHCDSLVVTLQNQAFRKNDHDDLQSLLSLLSQLAAPDHDPPCVVVNVVSQVSNCVVRVHRGHHSCVSLLSSLLQLDDPVVSCVVPNCVVPDDAHPHRHDDQVSTDALLSSVQQRDDQPLQHDVSPPHNRAHDNGSVSSSVSSVVSSCQRHNCDPDDPDGHSSRSSVVSSVCVVVVVIDTQQADMLEDCDPPQFGPPYDYQAPPLLSLLLLLLLLLLLLLSLLSSLLSSFTCVDPLSVVLSSVSSNCSNVCRPPVQNVVSQVVQSLDCSHDPPHGGHGHNNGHDSVLRNDDHNVSSLVSLVVSLVVNVVSLVVSVPDPVCPDPSNPCVVVSSVVVNVSSVVVNVSVPVDPPPPDDD